Protein AF-0000000067790148 (afdb_homodimer)

pLDDT: mean 92.65, std 8.08, range [31.3, 98.88]

Solvent-accessible surface area (backbone atoms only — not comparable to full-atom values): 37573 Å² total; per-residue (Å²): 75,37,39,82,39,76,56,83,80,47,69,66,52,26,53,49,51,42,56,55,60,63,64,31,51,44,33,35,38,39,23,58,58,55,42,43,68,39,39,82,70,71,90,52,50,59,59,51,37,40,49,27,56,76,67,68,34,62,70,62,32,48,52,49,49,45,51,51,52,50,52,59,41,49,49,49,32,60,75,69,67,60,50,88,87,51,84,77,55,66,67,59,52,53,26,33,52,52,28,48,51,42,37,38,47,41,53,51,41,53,46,51,56,39,71,65,46,83,57,85,84,56,77,43,51,38,40,38,34,26,64,44,43,70,58,58,66,59,44,30,47,41,75,42,90,79,47,47,77,42,67,30,60,82,41,50,63,42,77,85,62,46,23,33,63,36,77,72,57,72,40,50,47,46,26,40,47,42,92,71,86,67,45,73,42,75,47,36,32,40,32,42,44,55,52,27,28,28,54,44,31,28,76,52,95,94,38,46,28,64,37,67,63,77,78,79,68,94,65,68,92,41,72,65,53,44,47,50,57,55,67,59,50,39,56,68,62,75,60,56,75,90,72,56,53,67,68,58,52,51,52,36,52,52,45,50,48,51,52,49,54,56,41,61,37,78,37,15,30,38,39,35,37,36,57,87,62,78,51,61,67,60,39,50,50,50,58,59,32,57,69,36,78,51,22,37,37,39,36,51,25,46,34,70,78,51,42,56,60,52,43,61,75,39,40,88,34,62,49,32,35,39,37,31,32,82,96,42,65,38,49,64,64,50,49,43,47,58,80,47,56,54,69,72,71,91,118,73,36,39,82,40,76,55,82,79,46,69,66,53,26,53,49,52,39,55,56,60,63,64,33,50,43,33,35,39,39,24,59,58,57,40,42,69,40,39,80,69,69,90,53,49,60,60,53,38,41,49,26,55,74,68,66,34,62,69,61,33,48,52,49,49,44,51,52,51,50,51,59,41,49,51,48,32,61,76,67,66,61,50,88,86,52,85,76,57,65,68,58,52,52,26,35,52,52,28,48,51,44,36,37,47,40,51,50,41,52,46,50,55,40,71,64,46,82,56,85,84,54,76,41,50,37,40,37,34,26,62,46,43,69,59,58,64,61,43,29,48,41,76,43,89,79,46,48,79,41,68,29,62,82,39,50,64,43,77,83,61,46,25,32,64,35,78,72,58,72,40,50,47,45,24,39,47,42,92,73,86,67,46,72,44,74,46,37,32,39,34,44,45,53,53,26,29,27,55,44,31,27,77,52,94,94,37,47,27,65,36,70,63,77,79,78,67,93,66,69,91,41,72,65,52,45,48,49,57,54,65,59,52,38,55,69,61,74,59,56,75,91,71,55,53,68,69,59,52,51,52,35,52,52,46,51,47,51,52,49,54,56,41,61,37,78,36,14,31,39,39,34,36,35,56,86,62,79,51,60,67,61,38,50,50,50,60,59,32,55,69,37,78,51,23,37,37,40,35,49,25,46,34,69,78,51,42,56,59,52,43,61,75,38,42,87,33,62,50,30,36,40,36,32,31,82,100,40,64,40,47,63,63,52,50,43,46,58,80,47,56,55,71,75,66,94,121

Organism: Pectobacterium atrosepticum (strain SCRI 1043 / ATCC BAA-672) (NCBI:txid218491)

Structure (mmCIF, N/CA/C/O backbone):
data_AF-0000000067790148-model_v1
#
loop_
_entity.id
_entity.type
_entity.pdbx_description
1 polymer 'Uncharacterized protein'
#
loop_
_atom_site.group_PDB
_atom_site.id
_atom_site.type_symbol
_atom_site.label_atom_id
_atom_site.label_alt_id
_atom_site.label_comp_id
_atom_site.label_asym_id
_atom_site.label_entity_id
_atom_site.label_seq_id
_atom_site.pdbx_PDB_ins_code
_atom_site.Cartn_x
_atom_site.Cartn_y
_atom_site.Cartn_z
_atom_site.occupancy
_atom_site.B_iso_or_equiv
_atom_site.auth_seq_id
_atom_site.auth_comp_id
_atom_site.auth_asym_id
_atom_site.auth_atom_id
_atom_site.pdbx_PDB_model_num
ATOM 1 N N . MET A 1 1 ? 20.188 -28.734 -26.984 1 86.31 1 MET A N 1
ATOM 2 C CA . MET A 1 1 ? 18.891 -29.312 -26.641 1 86.31 1 MET A CA 1
ATOM 3 C C . MET A 1 1 ? 18.609 -29.188 -25.141 1 86.31 1 MET A C 1
ATOM 5 O O . MET A 1 1 ? 19.547 -29.047 -24.344 1 86.31 1 MET A O 1
ATOM 9 N N . ALA A 1 2 ? 17.359 -29.141 -24.844 1 89.88 2 ALA A N 1
ATOM 10 C CA . ALA A 1 2 ? 16.969 -29.172 -23.438 1 89.88 2 ALA A CA 1
ATOM 11 C C . ALA A 1 2 ? 17.625 -30.359 -22.719 1 89.88 2 ALA A C 1
ATOM 13 O O . ALA A 1 2 ? 17.906 -31.391 -23.328 1 89.88 2 ALA A O 1
ATOM 14 N N . VAL A 1 3 ? 17.938 -30.234 -21.5 1 94.38 3 VAL A N 1
ATOM 15 C CA . VAL A 1 3 ? 18.672 -31.25 -20.75 1 94.38 3 VAL A CA 1
ATOM 16 C C . VAL A 1 3 ? 17.828 -31.719 -19.562 1 94.38 3 VAL A C 1
ATOM 18 O O . VAL A 1 3 ? 17.125 -30.922 -18.938 1 94.38 3 VAL A O 1
ATOM 21 N N . LYS A 1 4 ? 17.828 -33.031 -19.391 1 94.88 4 LYS A N 1
ATOM 22 C CA . LYS A 1 4 ? 17.219 -33.562 -18.172 1 94.88 4 LYS A CA 1
ATOM 23 C C . LYS A 1 4 ? 18.219 -33.531 -17.016 1 94.88 4 LYS A C 1
ATOM 25 O O . LYS A 1 4 ? 19.391 -33.875 -17.188 1 94.88 4 LYS A O 1
ATOM 30 N N . ARG A 1 5 ? 17.766 -33.094 -15.898 1 95.56 5 ARG A N 1
ATOM 31 C CA . ARG A 1 5 ? 18.625 -33.031 -14.727 1 95.56 5 ARG A CA 1
ATOM 32 C C . ARG A 1 5 ? 17.984 -33.75 -13.547 1 95.56 5 ARG A C 1
ATOM 34 O O . ARG A 1 5 ? 16.984 -33.281 -12.992 1 95.56 5 ARG A O 1
ATOM 41 N N . ALA A 1 6 ? 18.578 -34.844 -13.172 1 96.25 6 ALA A N 1
ATOM 42 C CA . ALA A 1 6 ? 18.109 -35.594 -12.008 1 96.25 6 ALA A CA 1
ATOM 43 C C . ALA A 1 6 ? 18.562 -34.938 -10.711 1 96.25 6 ALA A C 1
ATOM 45 O O . ALA A 1 6 ? 19.703 -34.5 -10.602 1 96.25 6 ALA A O 1
ATOM 46 N N . TYR A 1 7 ? 17.656 -34.812 -9.805 1 96.56 7 TYR A N 1
ATOM 47 C CA . TYR A 1 7 ? 18 -34.312 -8.484 1 96.56 7 TYR A CA 1
ATOM 48 C C . TYR A 1 7 ? 18.188 -35.438 -7.492 1 96.56 7 TYR A C 1
ATOM 50 O O . TYR A 1 7 ? 17.25 -36.219 -7.242 1 96.56 7 TYR A O 1
ATOM 58 N N . TYR A 1 8 ? 19.328 -35.531 -6.82 1 94.94 8 TYR A N 1
ATOM 59 C CA . TYR A 1 8 ? 19.625 -36.562 -5.855 1 94.94 8 TYR A CA 1
ATOM 60 C C . TYR A 1 8 ? 19.828 -36 -4.461 1 94.94 8 TYR A C 1
ATOM 62 O O . TYR A 1 8 ? 19.844 -36.719 -3.473 1 94.94 8 TYR A O 1
ATOM 70 N N . GLY A 1 9 ? 19.938 -34.719 -4.371 1 92.62 9 GLY A N 1
ATOM 71 C CA . GLY A 1 9 ? 20.141 -34.062 -3.088 1 92.62 9 GLY A CA 1
ATOM 72 C C . GLY A 1 9 ? 21.578 -34.125 -2.604 1 92.62 9 GLY A C 1
ATOM 73 O O . GLY A 1 9 ? 21.828 -34.062 -1.399 1 92.62 9 GLY A O 1
ATOM 74 N N . ASN A 1 10 ? 22.531 -34.312 -3.5 1 94.19 10 ASN A N 1
ATOM 75 C CA . ASN A 1 10 ? 23.938 -34.375 -3.141 1 94.19 10 ASN A CA 1
ATOM 76 C C . ASN A 1 10 ? 24.609 -33.031 -3.219 1 94.19 10 ASN A C 1
ATOM 78 O O . ASN A 1 10 ? 23.953 -32 -3.438 1 94.19 10 ASN A O 1
ATOM 82 N N . ASP A 1 11 ? 25.875 -33 -3.006 1 94.56 11 ASP A N 1
ATOM 83 C CA . ASP A 1 11 ? 26.641 -31.75 -2.975 1 94.56 11 ASP A CA 1
ATOM 84 C C . ASP A 1 11 ? 26.656 -31.078 -4.348 1 94.56 11 ASP A C 1
ATOM 86 O O . ASP A 1 11 ? 26.656 -29.844 -4.445 1 94.56 11 ASP A O 1
ATOM 90 N N . GLY A 1 12 ? 26.703 -31.875 -5.316 1 94.94 12 GLY A N 1
ATOM 91 C CA . GLY A 1 12 ? 26.656 -31.344 -6.668 1 94.94 12 GLY A CA 1
ATOM 92 C C . GLY A 1 12 ? 25.391 -30.547 -6.949 1 94.94 12 GLY A C 1
ATOM 93 O O . GLY A 1 12 ? 25.438 -29.484 -7.57 1 94.94 12 GLY A O 1
ATOM 94 N N . ASP A 1 13 ? 24.281 -31.141 -6.539 1 96.31 13 ASP A N 1
ATOM 95 C CA . ASP A 1 13 ? 23 -30.438 -6.668 1 96.31 13 ASP A CA 1
ATOM 96 C C . ASP A 1 13 ? 23.016 -29.109 -5.906 1 96.31 13 ASP A C 1
ATOM 98 O O . ASP A 1 13 ? 22.594 -28.078 -6.434 1 96.31 13 ASP A O 1
ATOM 102 N N . ARG A 1 14 ? 23.547 -29.141 -4.719 1 95.94 14 ARG A N 1
ATOM 103 C CA . ARG A 1 14 ? 23.625 -27.938 -3.893 1 95.94 14 ARG A CA 1
ATOM 104 C C . ARG A 1 14 ? 24.438 -26.859 -4.578 1 95.94 14 ARG A C 1
ATOM 106 O O . ARG A 1 14 ? 24.016 -25.703 -4.633 1 95.94 14 ARG A O 1
ATOM 113 N N . ASP A 1 15 ? 25.578 -27.25 -5.051 1 96.06 15 ASP A N 1
ATOM 114 C CA . ASP A 1 15 ? 26.453 -26.312 -5.738 1 96.06 15 ASP A CA 1
ATOM 115 C C . ASP A 1 15 ? 25.766 -25.719 -6.969 1 96.06 15 ASP A C 1
ATOM 117 O O . ASP A 1 15 ? 25.875 -24.531 -7.238 1 96.06 15 ASP A O 1
ATOM 121 N N . TYR A 1 16 ? 25.109 -26.594 -7.648 1 96.38 16 TYR A N 1
ATOM 122 C CA . TYR A 1 16 ? 24.422 -26.172 -8.867 1 96.38 16 TYR A CA 1
ATOM 123 C C . TYR A 1 16 ? 23.359 -25.125 -8.57 1 96.38 16 TYR A C 1
ATOM 125 O O . TYR A 1 16 ? 23.359 -24.047 -9.164 1 96.38 16 TYR A O 1
ATOM 133 N N . PHE A 1 17 ? 22.484 -25.391 -7.695 1 96.88 17 PHE A N 1
ATOM 134 C CA . PHE A 1 17 ? 21.375 -24.5 -7.395 1 96.88 17 PHE A CA 1
ATOM 135 C C . PHE A 1 17 ? 21.875 -23.219 -6.738 1 96.88 17 PHE A C 1
ATOM 137 O O . PHE A 1 17 ? 21.312 -22.141 -6.945 1 96.88 17 PHE A O 1
ATOM 144 N N . GLU A 1 18 ? 22.922 -23.297 -5.973 1 95.25 18 GLU A N 1
ATOM 145 C CA . GLU A 1 18 ? 23.531 -22.094 -5.418 1 95.25 18 GLU A CA 1
ATOM 146 C C . GLU A 1 18 ? 23.984 -21.141 -6.523 1 95.25 18 GLU A C 1
ATOM 148 O O . GLU A 1 18 ? 23.672 -19.953 -6.5 1 95.25 18 GLU A O 1
ATOM 153 N N . ARG A 1 19 ? 24.672 -21.703 -7.438 1 94 19 ARG A N 1
ATOM 154 C CA . ARG A 1 19 ? 25.188 -20.891 -8.539 1 94 19 ARG A CA 1
ATOM 155 C C . ARG A 1 19 ? 24.062 -20.281 -9.352 1 94 19 ARG A C 1
ATOM 157 O O . ARG A 1 19 ? 24.109 -19.094 -9.688 1 94 19 ARG A O 1
ATOM 164 N N . VAL A 1 20 ? 23.047 -21.062 -9.609 1 94.12 20 VAL A N 1
ATOM 165 C CA . VAL A 1 20 ? 21.953 -20.625 -10.461 1 94.12 20 VAL A CA 1
ATOM 166 C C . VAL A 1 20 ? 21.172 -19.516 -9.781 1 94.12 20 VAL A C 1
ATOM 168 O O . VAL A 1 20 ? 20.812 -18.516 -10.414 1 94.12 20 VAL A O 1
ATOM 171 N N . PHE A 1 21 ? 20.922 -19.578 -8.492 1 94.62 21 PHE A N 1
ATOM 172 C CA . PHE A 1 21 ? 20.062 -18.641 -7.785 1 94.62 21 PHE A CA 1
ATOM 173 C C . PHE A 1 21 ? 20.859 -17.406 -7.363 1 94.62 21 PHE A C 1
ATOM 175 O O . PHE A 1 21 ? 20.328 -16.297 -7.34 1 94.62 21 PHE A O 1
ATOM 182 N N . GLN A 1 22 ? 22.094 -17.5 -7.066 1 91.19 22 GLN A N 1
ATOM 183 C CA . GLN A 1 22 ? 22.875 -16.406 -6.516 1 91.19 22 GLN A CA 1
ATOM 184 C C . GLN A 1 22 ? 23.297 -15.422 -7.613 1 91.19 22 GLN A C 1
ATOM 186 O O . GLN A 1 22 ? 23.594 -14.258 -7.332 1 91.19 22 GLN A O 1
ATOM 191 N N . SER A 1 23 ? 23.188 -15.781 -8.859 1 89.81 23 SER A N 1
ATOM 192 C CA . SER A 1 23 ? 23.766 -14.938 -9.906 1 89.81 23 SER A CA 1
ATOM 193 C C . SER A 1 23 ? 22.703 -14.5 -10.906 1 89.81 23 SER A C 1
ATOM 195 O O . SER A 1 23 ? 23.016 -14.117 -12.031 1 89.81 23 SER A O 1
ATOM 197 N N . ALA A 1 24 ? 21.484 -14.602 -10.508 1 93.75 24 ALA A N 1
ATOM 198 C CA . ALA A 1 24 ? 20.484 -14.367 -11.539 1 93.75 24 ALA A CA 1
ATOM 199 C C . ALA A 1 24 ? 19.359 -13.477 -11.031 1 93.75 24 ALA A C 1
ATOM 201 O O . ALA A 1 24 ? 19.141 -13.383 -9.82 1 93.75 24 ALA A O 1
ATOM 202 N N . ASN A 1 25 ? 18.734 -12.727 -12.008 1 94 25 ASN A N 1
ATOM 203 C CA . ASN A 1 25 ? 17.375 -12.227 -11.789 1 94 25 ASN A CA 1
ATOM 204 C C . ASN A 1 25 ? 16.359 -13.359 -11.734 1 94 25 ASN A C 1
ATOM 206 O O . ASN A 1 25 ? 16.156 -14.07 -12.719 1 94 25 ASN A O 1
ATOM 210 N N . ILE A 1 26 ? 15.727 -13.492 -10.617 1 97.31 26 ILE A N 1
ATOM 211 C CA . ILE A 1 26 ? 14.984 -14.711 -10.352 1 97.31 26 ILE A CA 1
ATOM 212 C C . ILE A 1 26 ? 13.5 -14.492 -10.656 1 97.31 26 ILE A C 1
ATOM 214 O O . ILE A 1 26 ? 12.898 -13.539 -10.164 1 97.31 26 ILE A O 1
ATOM 218 N N . ASN A 1 27 ? 12.93 -15.328 -11.445 1 98.56 27 ASN A N 1
ATOM 219 C CA . ASN A 1 27 ? 11.508 -15.375 -11.773 1 98.56 27 ASN A CA 1
ATOM 220 C C . ASN A 1 27 ? 10.93 -16.766 -11.578 1 98.56 27 ASN A C 1
ATOM 222 O O . ASN A 1 27 ? 11.617 -17.766 -11.805 1 98.56 27 ASN A O 1
ATOM 226 N N . PHE A 1 28 ? 9.719 -16.797 -11.148 1 98.88 28 PHE A N 1
ATOM 227 C CA . PHE A 1 28 ? 8.961 -18.047 -11.055 1 98.88 28 PHE A CA 1
ATOM 228 C C . PHE A 1 28 ? 7.715 -17.984 -11.922 1 98.88 28 PHE A C 1
ATOM 230 O O . PHE A 1 28 ? 7.098 -16.922 -12.055 1 98.88 28 PHE A O 1
ATOM 237 N N . LEU A 1 29 ? 7.367 -19.047 -12.539 1 98.69 29 LEU A N 1
ATOM 238 C CA . LEU A 1 29 ? 6.07 -19.266 -13.172 1 98.69 29 LEU A CA 1
ATOM 239 C C . LEU A 1 29 ? 5.336 -20.438 -12.516 1 98.69 29 LEU A C 1
ATOM 241 O O . LEU A 1 29 ? 5.727 -21.594 -12.688 1 98.69 29 LEU A O 1
ATOM 245 N N . ILE A 1 30 ? 4.285 -20.078 -11.781 1 98.06 30 ILE A N 1
ATOM 246 C CA . ILE A 1 30 ? 3.551 -21.062 -10.984 1 98.06 30 ILE A CA 1
ATOM 247 C C . ILE A 1 30 ? 2.199 -21.344 -11.641 1 98.06 30 ILE A C 1
ATOM 249 O O . ILE A 1 30 ? 1.45 -20.422 -11.953 1 98.06 30 ILE A O 1
ATOM 253 N N . GLY A 1 31 ? 1.934 -22.625 -11.836 1 95.69 31 GLY A N 1
ATOM 254 C CA . GLY A 1 31 ? 0.658 -23.016 -12.414 1 95.69 31 GLY A CA 1
ATOM 255 C C . GLY A 1 31 ? -0.253 -23.734 -11.43 1 95.69 31 GLY A C 1
ATOM 256 O O . GLY A 1 31 ? 0.017 -23.734 -10.227 1 95.69 31 GLY A O 1
ATOM 257 N N . SER A 1 32 ? -1.321 -24.297 -11.93 1 94.12 32 SER A N 1
ATOM 258 C CA . SER A 1 32 ? -2.391 -24.859 -11.109 1 94.12 32 SER A CA 1
ATOM 259 C C . SER A 1 32 ? -1.912 -26.094 -10.344 1 94.12 32 SER A C 1
ATOM 261 O O . SER A 1 32 ? -2.486 -26.453 -9.312 1 94.12 32 SER A O 1
ATOM 263 N N . GLY A 1 33 ? -0.818 -26.734 -10.836 1 94.38 33 GLY A N 1
ATOM 264 C CA . GLY A 1 33 ? -0.276 -27.891 -10.125 1 94.38 33 GLY A CA 1
ATOM 265 C C . GLY A 1 33 ? 0.182 -27.562 -8.719 1 94.38 33 GLY A C 1
ATOM 266 O O . GLY A 1 33 ? 0.24 -28.438 -7.859 1 94.38 33 GLY A O 1
ATOM 267 N N . ALA A 1 34 ? 0.445 -26.344 -8.492 1 96.88 34 ALA A N 1
ATOM 268 C CA . ALA A 1 34 ? 0.938 -25.922 -7.18 1 96.88 34 ALA A CA 1
ATOM 269 C C . ALA A 1 34 ? -0.194 -25.859 -6.16 1 96.88 34 ALA A C 1
ATOM 271 O O . ALA A 1 34 ? 0.048 -25.906 -4.953 1 96.88 34 ALA A O 1
ATOM 272 N N . SER A 1 35 ? -1.439 -25.734 -6.605 1 97.38 35 SER A N 1
ATOM 273 C CA . SER A 1 35 ? -2.545 -25.531 -5.676 1 97.38 35 SER A CA 1
ATOM 274 C C . SER A 1 35 ? -3.252 -26.844 -5.355 1 97.38 35 SER A C 1
ATOM 276 O O . SER A 1 35 ? -4.316 -26.844 -4.738 1 97.38 35 SER A O 1
ATOM 278 N N . LEU A 1 36 ? -2.594 -27.938 -5.852 1 94.88 36 LEU A N 1
ATOM 279 C CA . LEU A 1 36 ? -3.057 -29.25 -5.426 1 94.88 36 LEU A CA 1
ATOM 280 C C . LEU A 1 36 ? -2.654 -29.531 -3.982 1 94.88 36 LEU A C 1
ATOM 282 O O . LEU A 1 36 ? -1.584 -29.109 -3.539 1 94.88 36 LEU A O 1
ATOM 286 N N . PRO A 1 37 ? -3.588 -30.234 -3.262 1 96.12 37 PRO A N 1
ATOM 287 C CA . PRO A 1 37 ? -4.84 -30.875 -3.668 1 96.12 37 PRO A CA 1
ATOM 288 C C . PRO A 1 37 ? -6.062 -29.984 -3.432 1 96.12 37 PRO A C 1
ATOM 290 O O . PRO A 1 37 ? -7.195 -30.406 -3.678 1 96.12 37 PRO A O 1
ATOM 293 N N . ALA A 1 38 ? -5.914 -28.734 -2.959 1 97.19 38 ALA A N 1
ATOM 294 C CA . ALA A 1 38 ? -7.047 -27.875 -2.596 1 97.19 38 ALA A CA 1
ATOM 295 C C . ALA A 1 38 ? -7.902 -27.562 -3.818 1 97.19 38 ALA A C 1
ATOM 297 O O . ALA A 1 38 ? -9.133 -27.5 -3.725 1 97.19 38 ALA A O 1
ATOM 298 N N . ILE A 1 39 ? -7.246 -27.281 -4.887 1 95.38 39 ILE A N 1
ATOM 299 C CA . ILE A 1 39 ? -7.934 -27 -6.141 1 95.38 39 ILE A CA 1
ATOM 300 C C . ILE A 1 39 ? -7.586 -28.078 -7.172 1 95.38 39 ILE A C 1
ATOM 302 O O . ILE A 1 39 ? -6.457 -28.125 -7.664 1 95.38 39 ILE A O 1
ATOM 306 N N . ASN A 1 40 ? -8.5 -28.844 -7.402 1 89.5 40 ASN A N 1
ATOM 307 C CA . ASN A 1 40 ? -8.352 -29.938 -8.359 1 89.5 40 ASN A CA 1
ATOM 308 C C . ASN A 1 40 ? -9.305 -29.781 -9.531 1 89.5 40 ASN A C 1
ATOM 310 O O . ASN A 1 40 ? -10.398 -30.359 -9.531 1 89.5 40 ASN A O 1
ATOM 314 N N . VAL A 1 41 ? -8.945 -28.969 -10.422 1 79.12 41 VAL A N 1
ATOM 315 C CA . VAL A 1 41 ? -9.805 -28.703 -11.57 1 79.12 41 VAL A CA 1
ATOM 316 C C . VAL A 1 41 ? -9.18 -29.312 -12.828 1 79.12 41 VAL A C 1
ATOM 318 O O . VAL A 1 41 ? -7.973 -29.578 -12.859 1 79.12 41 VAL A O 1
ATOM 321 N N . LEU A 1 42 ? -10.008 -29.516 -13.742 1 71.94 42 LEU A N 1
ATOM 322 C CA . LEU A 1 42 ? -9.547 -30.141 -14.984 1 71.94 42 LEU A CA 1
ATOM 323 C C . LEU A 1 42 ? -8.555 -29.234 -15.711 1 71.94 42 LEU A C 1
ATOM 325 O O . LEU A 1 42 ? -8.812 -28.047 -15.883 1 71.94 42 LEU A O 1
ATOM 329 N N . GLY A 1 43 ? -7.512 -29.719 -16.094 1 74.5 43 GLY A N 1
ATOM 330 C CA . GLY A 1 43 ? -6.477 -28.969 -16.781 1 74.5 43 GLY A CA 1
ATOM 331 C C . GLY A 1 43 ? -6.906 -28.484 -18.156 1 74.5 43 GLY A C 1
ATOM 332 O O . GLY A 1 43 ? -6.312 -27.562 -18.703 1 74.5 43 GLY A O 1
ATOM 333 N N . THR A 1 44 ? -8.094 -29.031 -18.641 1 80.62 44 THR A N 1
ATOM 334 C CA . THR A 1 44 ? -8.531 -28.719 -20 1 80.62 44 THR A CA 1
ATOM 335 C C . THR A 1 44 ? -9.648 -27.688 -19.984 1 80.62 44 THR A C 1
ATOM 337 O O . THR A 1 44 ? -10.273 -27.438 -21.016 1 80.62 44 THR A O 1
ATOM 340 N N . ILE A 1 45 ? -9.844 -27.141 -18.906 1 88.44 45 ILE A N 1
ATOM 341 C CA . ILE A 1 45 ? -11.023 -26.297 -18.719 1 88.44 45 ILE A CA 1
ATOM 342 C C . ILE A 1 45 ? -11.008 -25.172 -19.75 1 88.44 45 ILE A C 1
ATOM 344 O O . ILE A 1 45 ? -12.047 -24.844 -20.344 1 88.44 45 ILE A O 1
ATOM 348 N N . GLU A 1 46 ? -9.914 -24.562 -20 1 87.19 46 GLU A N 1
ATOM 349 C CA . GLU A 1 46 ? -9.859 -23.438 -20.953 1 87.19 46 GLU A CA 1
ATOM 350 C C . GLU A 1 46 ? -10.195 -23.906 -22.359 1 87.19 46 GLU A C 1
ATOM 352 O O . GLU A 1 46 ? -10.922 -23.219 -23.094 1 87.19 46 GLU A O 1
ATOM 357 N N . ASN A 1 47 ? -9.656 -25.016 -22.688 1 88.56 47 ASN A N 1
ATOM 358 C CA . ASN A 1 47 ? -9.961 -25.594 -23.984 1 88.56 47 ASN A CA 1
ATOM 359 C C . ASN A 1 47 ? -11.43 -25.984 -24.094 1 88.56 47 ASN A C 1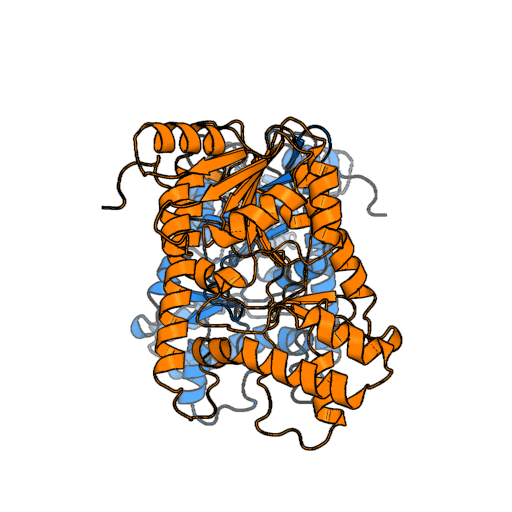
ATOM 361 O O . ASN A 1 47 ? -12.055 -25.812 -25.141 1 88.56 47 ASN A O 1
ATOM 365 N N . ASP A 1 48 ? -11.898 -26.547 -23.062 1 92.81 48 ASP A N 1
ATOM 366 C CA . ASP A 1 48 ? -13.305 -26.938 -23.031 1 92.81 48 ASP A CA 1
ATOM 367 C C . ASP A 1 48 ? -14.227 -25.734 -23.203 1 92.81 48 ASP A C 1
ATOM 369 O O . ASP A 1 48 ? -15.188 -25.781 -23.969 1 92.81 48 ASP A O 1
ATOM 373 N N . LEU A 1 49 ? -13.883 -24.703 -22.516 1 94.56 49 LEU A N 1
ATOM 374 C CA . LEU A 1 49 ? -14.656 -23.469 -22.609 1 94.56 49 LEU A CA 1
ATOM 375 C C . LEU A 1 49 ? -14.578 -22.891 -24.016 1 94.56 49 LEU A C 1
ATOM 377 O O . LEU A 1 49 ? -15.594 -22.469 -24.578 1 94.56 49 LEU A O 1
ATOM 381 N N . GLN A 1 50 ? -13.43 -22.875 -24.562 1 93.19 50 GLN A N 1
ATOM 382 C CA . GLN A 1 50 ? -13.25 -22.375 -25.922 1 93.19 50 GLN A CA 1
ATOM 383 C C . GLN A 1 50 ? -14.078 -23.172 -26.922 1 93.19 50 GLN A C 1
ATOM 385 O O . GLN A 1 50 ? -14.664 -22.594 -27.844 1 93.19 50 GLN A O 1
ATOM 390 N N . GLN A 1 51 ? -14.07 -24.438 -26.734 1 95.5 51 GLN A N 1
ATOM 391 C CA . GLN A 1 51 ? -14.852 -25.297 -27.625 1 95.5 51 GLN A CA 1
ATOM 392 C C . GLN A 1 51 ? -16.328 -24.953 -27.547 1 95.5 51 GLN A C 1
ATOM 394 O O . GLN A 1 51 ? -17.016 -24.938 -28.578 1 95.5 51 GLN A O 1
ATOM 399 N N . LEU A 1 52 ? -16.797 -24.703 -26.391 1 96.5 52 LEU A N 1
ATOM 400 C CA . LEU A 1 52 ? -18.203 -24.344 -26.219 1 96.5 52 LEU A CA 1
ATOM 401 C C . LEU A 1 52 ? -18.516 -23.016 -26.906 1 96.5 52 LEU A C 1
ATOM 403 O O . LEU A 1 52 ? -19.609 -22.812 -27.438 1 96.5 52 LEU A O 1
ATOM 407 N N . ILE A 1 53 ? -17.578 -22.109 -26.906 1 95.12 53 ILE A N 1
ATOM 408 C CA . ILE A 1 53 ? -17.734 -20.844 -27.609 1 95.12 53 ILE A CA 1
ATOM 409 C C . ILE A 1 53 ? -17.797 -21.078 -29.109 1 95.12 53 ILE A C 1
ATOM 411 O O . ILE A 1 53 ? -18.688 -20.562 -29.797 1 95.12 53 ILE A O 1
ATOM 415 N N . ASN A 1 54 ? -16.922 -21.891 -29.594 1 95.81 54 ASN A N 1
ATOM 416 C CA . ASN A 1 54 ? -16.891 -22.219 -31.016 1 95.81 54 ASN A CA 1
ATOM 417 C C . ASN A 1 54 ? -18.203 -22.875 -31.469 1 95.81 54 ASN A C 1
ATOM 419 O O . ASN A 1 54 ? -18.672 -22.625 -32.594 1 95.81 54 ASN A O 1
ATOM 423 N N . ASP A 1 55 ? -18.719 -23.656 -30.609 1 97.19 55 ASP A N 1
ATOM 424 C CA . ASP A 1 55 ? -19.953 -24.375 -30.906 1 97.19 55 ASP A CA 1
ATOM 425 C C . ASP A 1 55 ? -21.188 -23.5 -30.672 1 97.19 55 ASP A C 1
ATOM 427 O O . ASP A 1 55 ? -22.312 -23.953 -30.859 1 97.19 55 ASP A O 1
ATOM 431 N N . GLU A 1 56 ? -20.969 -22.344 -30.234 1 95.81 56 GLU A N 1
ATOM 432 C CA . GLU A 1 56 ? -22.031 -21.375 -29.969 1 95.81 56 GLU A CA 1
ATOM 433 C C . GLU A 1 56 ? -23 -21.906 -28.922 1 95.81 56 GLU A C 1
ATOM 435 O O . GLU A 1 56 ? -24.219 -21.766 -29.078 1 95.81 56 GLU A O 1
ATOM 440 N N . LYS A 1 57 ? -22.5 -22.625 -27.953 1 96.69 57 LYS A N 1
ATOM 441 C CA . LYS A 1 57 ? -23.281 -23.141 -26.828 1 96.69 57 LYS A CA 1
ATOM 442 C C . LYS A 1 57 ? -23.109 -22.266 -25.594 1 96.69 57 LYS A C 1
ATOM 444 O O . LYS A 1 57 ? -22.438 -22.672 -24.625 1 96.69 57 LYS A O 1
ATOM 449 N N . GLU A 1 58 ? -23.75 -21.25 -25.547 1 95.06 58 GLU A N 1
ATOM 450 C CA . GLU A 1 58 ? -23.547 -20.219 -24.547 1 95.06 58 GLU A CA 1
ATOM 451 C C . GLU A 1 58 ? -23.984 -20.688 -23.172 1 95.06 58 GLU A C 1
ATOM 453 O O . GLU A 1 58 ? -23.297 -20.453 -22.172 1 95.06 58 GLU A O 1
ATOM 458 N N . ASP A 1 59 ? -25.172 -21.359 -23.094 1 95.44 59 ASP A N 1
ATOM 459 C CA . ASP A 1 59 ? -25.688 -21.828 -21.812 1 95.44 59 ASP A CA 1
ATOM 460 C C . ASP A 1 59 ? -24.75 -22.859 -21.188 1 95.44 59 ASP A C 1
ATOM 462 O O . ASP A 1 59 ? -24.453 -22.797 -20 1 95.44 59 ASP A O 1
ATOM 466 N N . GLU A 1 60 ? -24.281 -23.734 -22.016 1 96.62 60 GLU A N 1
ATOM 467 C CA . GLU A 1 60 ? -23.344 -24.734 -21.547 1 96.62 60 GLU A CA 1
ATOM 468 C C . GLU A 1 60 ? -22.031 -24.109 -21.094 1 96.62 60 GLU A C 1
ATOM 470 O O . GLU A 1 60 ? -21.422 -24.562 -20.125 1 96.62 60 GLU A O 1
ATOM 475 N N . TYR A 1 61 ? -21.609 -23.062 -21.812 1 96.94 61 TYR A N 1
ATOM 476 C CA . TYR A 1 61 ? -20.406 -22.312 -21.438 1 96.94 61 TYR A CA 1
ATOM 477 C C . TYR A 1 61 ? -20.516 -21.781 -20.016 1 96.94 61 TYR A C 1
ATOM 479 O O . TYR A 1 61 ? -19.641 -22.016 -19.188 1 96.94 61 TYR A O 1
ATOM 487 N N . PHE A 1 62 ? -21.594 -21.094 -19.75 1 96.44 62 PHE A N 1
ATOM 488 C CA . PHE A 1 62 ? -21.734 -20.438 -18.453 1 96.44 62 PHE A CA 1
ATOM 489 C C . PHE A 1 62 ? -21.938 -21.453 -17.344 1 96.44 62 PHE A C 1
ATOM 491 O O . PHE A 1 62 ? -21.484 -21.234 -16.219 1 96.44 62 PHE A O 1
ATOM 498 N N . ASN A 1 63 ? -22.578 -22.562 -17.672 1 95.75 63 ASN A N 1
ATOM 499 C CA . ASN A 1 63 ? -22.688 -23.625 -16.703 1 95.75 63 ASN A CA 1
ATOM 500 C C . ASN A 1 63 ? -21.328 -24.188 -16.328 1 95.75 63 ASN A C 1
ATOM 502 O O . ASN A 1 63 ? -21.031 -24.375 -15.141 1 95.75 63 ASN A O 1
ATOM 506 N N . MET A 1 64 ? -20.578 -24.406 -17.344 1 95.69 64 MET A N 1
ATOM 507 C CA . MET A 1 64 ? -19.234 -24.953 -17.125 1 95.69 64 MET A CA 1
ATOM 508 C C . MET A 1 64 ? -18.359 -23.938 -16.391 1 95.69 64 MET A C 1
ATOM 510 O O . MET A 1 64 ? -17.656 -24.297 -15.445 1 95.69 64 MET A O 1
ATOM 514 N N . ALA A 1 65 ? -18.453 -22.703 -16.812 1 95.44 65 ALA A N 1
ATOM 515 C CA . ALA A 1 65 ? -17.672 -21.656 -16.172 1 95.44 65 ALA A CA 1
ATOM 516 C C . ALA A 1 65 ? -18.047 -21.5 -14.711 1 95.44 65 ALA A C 1
ATOM 518 O O . ALA A 1 65 ? -17.188 -21.359 -13.844 1 95.44 65 ALA A O 1
ATOM 519 N N . ALA A 1 66 ? -19.312 -21.516 -14.422 1 94.81 66 ALA A N 1
ATOM 520 C CA . ALA A 1 66 ? -19.812 -21.391 -13.047 1 94.81 66 ALA A CA 1
ATOM 521 C C . ALA A 1 66 ? -19.312 -22.547 -12.188 1 94.81 66 ALA A C 1
ATOM 523 O O . ALA A 1 66 ? -18.906 -22.344 -11.039 1 94.81 66 ALA A O 1
ATOM 524 N N . GLY A 1 67 ? -19.375 -23.75 -12.812 1 93.5 67 GLY A N 1
ATOM 525 C CA . GLY A 1 67 ? -18.859 -24.906 -12.102 1 93.5 67 GLY A CA 1
ATOM 526 C C . GLY A 1 67 ? -17.375 -24.797 -11.797 1 93.5 67 GLY A C 1
ATOM 527 O O . GLY A 1 67 ? -16.938 -25.109 -10.68 1 93.5 67 GLY A O 1
ATOM 528 N N . PHE A 1 68 ? -16.641 -24.391 -12.773 1 94.88 68 PHE A N 1
ATOM 529 C CA . PHE A 1 68 ? -15.211 -24.219 -12.633 1 94.88 68 PHE A CA 1
ATOM 530 C C . PHE A 1 68 ? -14.891 -23.203 -11.547 1 94.88 68 PHE A C 1
ATOM 532 O O . PHE A 1 68 ? -14.109 -23.484 -10.633 1 94.88 68 PHE A O 1
ATOM 539 N N . LEU A 1 69 ? -15.531 -22.016 -11.602 1 94.56 69 LEU A N 1
ATOM 540 C CA . LEU A 1 69 ? -15.281 -20.953 -10.648 1 94.56 69 LEU A CA 1
ATOM 541 C C . LEU A 1 69 ? -15.68 -21.375 -9.234 1 94.56 69 LEU A C 1
ATOM 543 O O . LEU A 1 69 ? -14.984 -21.062 -8.266 1 94.56 69 LEU A O 1
ATOM 547 N N . SER A 1 70 ? -16.766 -22.109 -9.117 1 93.25 70 SER A N 1
ATOM 548 C CA . SER A 1 70 ? -17.219 -22.609 -7.82 1 93.25 70 SER A CA 1
ATOM 549 C C . SER A 1 70 ? -16.172 -23.547 -7.199 1 93.25 70 SER A C 1
ATOM 551 O O . SER A 1 70 ? -15.914 -23.469 -5.996 1 93.25 70 SER A O 1
ATOM 553 N N . ALA A 1 71 ? -15.633 -24.328 -8.078 1 93 71 ALA A N 1
ATOM 554 C CA . ALA A 1 71 ? -14.625 -25.266 -7.605 1 93 71 ALA A CA 1
ATOM 555 C C . ALA A 1 71 ? -13.375 -24.531 -7.105 1 93 71 ALA A C 1
ATOM 557 O O . ALA A 1 71 ? -12.781 -24.938 -6.102 1 93 71 ALA A O 1
ATOM 558 N N . VAL A 1 72 ? -12.992 -23.516 -7.77 1 94.44 72 VAL A N 1
ATOM 559 C CA . VAL A 1 72 ? -11.805 -22.766 -7.383 1 94.44 72 VAL A CA 1
ATOM 560 C C . VAL A 1 72 ? -12.086 -21.969 -6.117 1 94.44 72 VAL A C 1
ATOM 562 O O . VAL A 1 72 ? -11.211 -21.797 -5.266 1 94.44 72 VAL A O 1
ATOM 565 N N . TRP A 1 73 ? -13.352 -21.516 -5.875 1 94.19 73 TRP A N 1
ATOM 566 C CA . TRP A 1 73 ? -13.742 -20.703 -4.727 1 94.19 73 TRP A CA 1
ATOM 567 C C . TRP A 1 73 ? -13.844 -21.562 -3.469 1 94.19 73 TRP A C 1
ATOM 569 O O . TRP A 1 73 ? -13.688 -21.062 -2.354 1 94.19 73 TRP A O 1
ATOM 579 N N . LEU A 1 74 ? -14.078 -22.797 -3.615 1 92.75 74 LEU A N 1
ATOM 580 C CA . LEU A 1 74 ? -14.438 -23.656 -2.494 1 92.75 74 LEU A CA 1
ATOM 581 C C . LEU A 1 74 ? -13.398 -23.562 -1.383 1 92.75 74 LEU A C 1
ATOM 583 O O . LEU A 1 74 ? -13.742 -23.281 -0.232 1 92.75 74 LEU A O 1
ATOM 587 N N . PRO A 1 75 ? -12.125 -23.75 -1.709 1 93.81 75 PRO A N 1
ATOM 588 C CA . PRO A 1 75 ? -11.141 -23.625 -0.632 1 93.81 75 PRO A CA 1
ATOM 589 C C . PRO A 1 75 ? -11.133 -22.25 0.009 1 93.81 75 PRO A C 1
ATOM 591 O O . PRO A 1 75 ? -10.867 -22.109 1.207 1 93.81 75 PRO A O 1
ATOM 594 N N . HIS A 1 76 ? -11.445 -21.219 -0.724 1 93.81 76 HIS A N 1
ATOM 595 C CA . HIS A 1 76 ? -11.367 -19.859 -0.232 1 93.81 76 HIS A CA 1
ATOM 596 C C . HIS A 1 76 ? -12.578 -19.5 0.617 1 93.81 76 HIS A C 1
ATOM 598 O O . HIS A 1 76 ? -12.508 -18.625 1.477 1 93.81 76 HIS A O 1
ATOM 604 N N . GLU A 1 77 ? -13.703 -20.219 0.318 1 92.62 77 GLU A N 1
ATOM 605 C CA . GLU A 1 77 ? -14.844 -20.047 1.215 1 92.62 77 GLU A CA 1
ATOM 606 C C . GLU A 1 77 ? -14.492 -20.469 2.641 1 92.62 77 GLU A C 1
ATOM 608 O O . GLU A 1 77 ? -14.938 -19.828 3.604 1 92.62 77 GLU A O 1
ATOM 613 N N . TYR A 1 78 ? -13.703 -21.484 2.697 1 91.56 78 TYR A N 1
ATOM 614 C CA . TYR A 1 78 ? -13.227 -21.953 3.994 1 91.56 78 TYR A CA 1
ATOM 615 C C . TYR A 1 78 ? -12.227 -20.969 4.594 1 91.56 78 TYR A C 1
ATOM 617 O O . TYR A 1 78 ? -12.359 -20.578 5.754 1 91.56 78 TYR A O 1
ATOM 625 N N . ILE A 1 79 ? -11.273 -20.5 3.838 1 91.62 79 ILE A N 1
ATOM 626 C CA . ILE A 1 79 ? -10.203 -19.625 4.293 1 91.62 79 ILE A CA 1
ATOM 627 C C . ILE A 1 79 ? -10.797 -18.297 4.762 1 91.62 79 ILE A C 1
ATOM 629 O O . ILE A 1 79 ? -10.367 -17.734 5.777 1 91.62 79 ILE A O 1
ATOM 633 N N . LEU A 1 80 ? -11.82 -17.781 4.082 1 91.06 80 LEU A N 1
ATOM 634 C CA . LEU A 1 80 ? -12.406 -16.469 4.332 1 91.06 80 LEU A CA 1
ATOM 635 C C . LEU A 1 80 ? -13.562 -16.578 5.324 1 91.06 80 LEU A C 1
ATOM 637 O O . LEU A 1 80 ? -14.258 -15.586 5.57 1 91.06 80 LEU A O 1
ATOM 641 N N . ASP A 1 81 ? -13.805 -17.766 5.883 1 87.5 81 ASP A N 1
ATOM 642 C CA . ASP A 1 81 ? -14.875 -18.016 6.848 1 87.5 81 ASP A CA 1
ATOM 643 C C . ASP A 1 81 ? -16.234 -17.594 6.293 1 87.5 81 ASP A C 1
ATOM 645 O O . ASP A 1 81 ? -16.984 -16.875 6.961 1 87.5 81 ASP A O 1
ATOM 649 N N . ARG A 1 82 ? -16.453 -17.766 5.09 1 83.25 82 ARG A N 1
ATOM 650 C CA . ARG A 1 82 ? -17.703 -17.438 4.402 1 83.25 82 ARG A CA 1
ATOM 651 C C . ARG A 1 82 ? -18.594 -18.656 4.266 1 83.25 82 ARG A C 1
ATOM 653 O O . ARG A 1 82 ? -19.406 -18.734 3.342 1 83.25 82 ARG A O 1
ATOM 660 N N . GLY A 1 83 ? -18.469 -19.578 5.211 1 73.88 83 GLY A N 1
ATOM 661 C CA . GLY A 1 83 ? -19.312 -20.766 5.137 1 73.88 83 GLY A CA 1
ATOM 662 C C . GLY A 1 83 ? -20.719 -20.531 5.656 1 73.88 83 GLY A C 1
ATOM 663 O O . GLY A 1 83 ? -20.938 -19.672 6.504 1 73.88 83 GLY A O 1
ATOM 664 N N . ASN A 1 84 ? -21.781 -20.469 4.844 1 66.25 84 ASN A N 1
ATOM 665 C CA . ASN A 1 84 ? -23.188 -20.328 5.184 1 66.25 84 ASN A CA 1
ATOM 666 C C . ASN A 1 84 ? -23.562 -21.188 6.383 1 66.25 84 ASN A C 1
ATOM 668 O O . ASN A 1 84 ? -24.562 -21.906 6.352 1 66.25 84 ASN A O 1
ATOM 672 N N . ASP A 1 85 ? -22.625 -21.047 7.539 1 65.94 85 ASP A N 1
ATOM 673 C CA . ASP A 1 85 ? -22.922 -21.812 8.75 1 65.94 85 ASP A CA 1
ATOM 674 C C . ASP A 1 85 ? -22.875 -23.312 8.492 1 65.94 85 ASP A C 1
ATOM 676 O O . ASP A 1 85 ? -23.438 -24.094 9.25 1 65.94 85 ASP A O 1
ATOM 680 N N . VAL A 1 86 ? -22.516 -23.766 7.297 1 73.81 86 VAL A N 1
ATOM 681 C CA . VAL A 1 86 ? -22.344 -25.188 7.031 1 73.81 86 VAL A CA 1
ATOM 682 C C . VAL A 1 86 ? -20.875 -25.578 7.223 1 73.81 86 VAL A C 1
ATOM 684 O O . VAL A 1 86 ? -19.969 -24.906 6.73 1 73.81 86 VAL A O 1
ATOM 687 N N . ALA A 1 87 ? -20.828 -26.656 7.938 1 82.12 87 ALA A N 1
ATOM 688 C CA . ALA A 1 87 ? -19.469 -27.141 8.203 1 82.12 87 ALA A CA 1
ATOM 689 C C . ALA A 1 87 ? -18.828 -27.688 6.934 1 82.12 87 ALA A C 1
ATOM 691 O O . ALA A 1 87 ? -19.484 -28.344 6.125 1 82.12 87 ALA A O 1
ATOM 692 N N . PHE A 1 88 ? -17.609 -27.375 6.566 1 90.25 88 PHE A N 1
ATOM 693 C CA . PHE A 1 88 ? -16.875 -27.891 5.41 1 90.25 88 PHE A CA 1
ATOM 694 C C . PHE A 1 88 ? -16.453 -29.344 5.621 1 90.25 88 PHE A C 1
ATOM 696 O O . PHE A 1 88 ? -16.062 -29.719 6.727 1 90.25 88 PHE A O 1
ATOM 703 N N . PRO A 1 89 ? -16.547 -30.172 4.625 1 90.75 89 PRO A N 1
ATOM 704 C CA . PRO A 1 89 ? -16.109 -31.562 4.746 1 90.75 89 PRO A CA 1
ATOM 705 C C . PRO A 1 89 ? -14.648 -31.688 5.16 1 90.75 89 PRO A C 1
ATOM 707 O O . PRO A 1 89 ? -13.812 -30.891 4.73 1 90.75 89 PRO A O 1
ATOM 710 N N . PRO A 1 90 ? -14.391 -32.625 5.961 1 93.25 90 PRO A N 1
ATOM 711 C CA . PRO A 1 90 ? -13.039 -32.812 6.5 1 93.25 90 PRO A CA 1
ATOM 712 C C . PRO A 1 90 ? -11.977 -32.906 5.406 1 93.25 90 PRO A C 1
ATOM 714 O O . PRO A 1 90 ? -10.906 -32.312 5.531 1 93.25 90 PRO A O 1
ATOM 717 N N . PRO A 1 91 ? -12.234 -33.594 4.293 1 93.19 91 PRO A N 1
ATOM 718 C CA . PRO A 1 91 ? -11.211 -33.656 3.25 1 93.19 91 PRO A CA 1
ATOM 719 C C . PRO A 1 91 ? -10.883 -32.281 2.662 1 93.19 91 PRO A C 1
ATOM 721 O O . PRO A 1 91 ? -9.727 -32.031 2.303 1 93.19 91 PRO A O 1
ATOM 724 N N . VAL A 1 92 ? -11.891 -31.438 2.516 1 92.62 92 VAL A N 1
ATOM 725 C CA . VAL A 1 92 ? -11.664 -30.094 2.01 1 92.62 92 VAL A CA 1
ATOM 726 C C . VAL A 1 92 ? -10.75 -29.328 2.963 1 92.62 92 VAL A C 1
ATOM 728 O O . VAL A 1 92 ? -9.773 -28.703 2.529 1 92.62 92 VAL A O 1
ATOM 731 N N . ILE A 1 93 ? -11 -29.453 4.227 1 95.25 93 ILE A N 1
ATOM 732 C CA . ILE A 1 93 ? -10.219 -28.766 5.25 1 95.25 93 ILE A CA 1
ATOM 733 C C . ILE A 1 93 ? -8.773 -29.25 5.203 1 95.25 93 ILE A C 1
ATOM 735 O O . ILE A 1 93 ? -7.844 -28.438 5.172 1 95.25 93 ILE A O 1
ATOM 739 N N . SER A 1 94 ? -8.594 -30.531 5.164 1 97.12 94 SER A N 1
ATOM 740 C CA . SER A 1 94 ? -7.254 -31.094 5.164 1 97.12 94 SER A CA 1
ATOM 741 C C . SER A 1 94 ? -6.48 -30.703 3.912 1 97.12 94 SER A C 1
ATOM 743 O O . SER A 1 94 ? -5.293 -30.391 3.984 1 97.12 94 SER A O 1
ATOM 745 N N . ASN A 1 95 ? -7.184 -30.766 2.727 1 97.25 95 ASN A N 1
ATOM 746 C CA . ASN A 1 95 ? -6.555 -30.375 1.466 1 97.25 95 ASN A CA 1
ATOM 747 C C . ASN A 1 95 ? -6.129 -28.922 1.475 1 97.25 95 ASN A C 1
ATOM 749 O O . ASN A 1 95 ? -5.035 -28.578 1.018 1 97.25 95 ASN A O 1
ATOM 753 N N . VAL A 1 96 ? -6.969 -28.078 2.043 1 97.44 96 VAL A N 1
ATOM 754 C CA . VAL A 1 96 ? -6.684 -26.656 2.098 1 97.44 96 VAL A CA 1
ATOM 755 C C . VAL A 1 96 ? -5.512 -26.391 3.043 1 97.44 96 VAL A C 1
ATOM 757 O O . VAL A 1 96 ? -4.582 -25.656 2.703 1 97.44 96 VAL A O 1
ATOM 760 N N . ASP A 1 97 ? -5.52 -27.016 4.199 1 97.81 97 ASP A N 1
ATOM 761 C CA . ASP A 1 97 ? -4.453 -26.828 5.18 1 97.81 97 ASP A CA 1
ATOM 762 C C . ASP A 1 97 ? -3.105 -27.281 4.617 1 97.81 97 ASP A C 1
ATOM 764 O O . ASP A 1 97 ? -2.092 -26.594 4.805 1 97.81 97 ASP A O 1
ATOM 768 N N . TYR A 1 98 ? -3.18 -28.375 3.949 1 98 98 TYR A N 1
ATOM 769 C CA . TYR A 1 98 ? -1.965 -28.906 3.332 1 98 98 TYR A CA 1
ATOM 770 C C . TYR A 1 98 ? -1.432 -27.938 2.281 1 98 98 TYR A C 1
ATOM 772 O O . TYR A 1 98 ? -0.243 -27.609 2.277 1 98 98 TYR A O 1
ATOM 780 N N . THR A 1 99 ? -2.264 -27.438 1.424 1 98.25 99 THR A N 1
ATOM 781 C CA . THR A 1 99 ? -1.887 -26.531 0.354 1 98.25 99 THR A CA 1
ATOM 782 C C . THR A 1 99 ? -1.393 -25.203 0.926 1 98.25 99 THR A C 1
ATOM 784 O O . THR A 1 99 ? -0.385 -24.656 0.468 1 98.25 99 THR A O 1
ATOM 787 N N . ARG A 1 100 ? -2.016 -24.734 1.953 1 97.88 100 ARG A N 1
ATOM 788 C CA . ARG A 1 100 ? -1.621 -23.5 2.627 1 97.88 100 ARG A CA 1
ATOM 789 C C . ARG A 1 100 ? -0.204 -23.609 3.18 1 97.88 100 ARG A C 1
ATOM 791 O O . ARG A 1 100 ? 0.6 -22.688 3.027 1 97.88 100 ARG A O 1
ATOM 798 N N . LYS A 1 101 ? 0.038 -24.734 3.791 1 98.25 101 LYS A N 1
ATOM 799 C CA . LYS A 1 101 ? 1.361 -24.953 4.367 1 98.25 101 LYS A CA 1
ATOM 800 C C . LYS A 1 101 ? 2.439 -24.938 3.285 1 98.25 101 LYS A C 1
ATOM 802 O O . LYS A 1 101 ? 3.541 -24.438 3.506 1 98.25 101 LYS A O 1
ATOM 807 N N . ASN A 1 102 ? 2.111 -25.516 2.166 1 98.38 102 ASN A N 1
ATOM 808 C CA . ASN A 1 102 ? 3.057 -25.531 1.055 1 98.38 102 ASN A CA 1
ATOM 809 C C . ASN A 1 102 ? 3.352 -24.125 0.543 1 98.38 102 ASN A C 1
ATOM 811 O O . ASN A 1 102 ? 4.504 -23.797 0.256 1 98.38 102 ASN A O 1
ATOM 815 N N . TYR A 1 103 ? 2.35 -23.312 0.47 1 98.69 103 TYR A N 1
ATOM 816 C CA . TYR A 1 103 ? 2.543 -21.938 0.007 1 98.69 103 TYR A CA 1
ATOM 817 C C . TYR A 1 103 ? 3.275 -21.109 1.055 1 98.69 103 TYR A C 1
ATOM 819 O O . TYR A 1 103 ? 4.078 -20.234 0.714 1 98.69 103 TYR A O 1
ATOM 827 N N . ASP A 1 104 ? 3.014 -21.375 2.373 1 98.56 104 ASP A N 1
ATOM 828 C CA . ASP A 1 104 ? 3.799 -20.734 3.426 1 98.56 104 ASP A CA 1
ATOM 829 C C . ASP A 1 104 ? 5.285 -21.047 3.27 1 98.56 104 ASP A C 1
ATOM 831 O O . ASP A 1 104 ? 6.129 -20.156 3.359 1 98.56 104 ASP A O 1
ATOM 835 N N . ALA A 1 105 ? 5.543 -22.281 3.016 1 98.5 105 ALA A N 1
ATOM 836 C CA . ALA A 1 105 ? 6.922 -22.734 2.824 1 98.5 105 ALA A CA 1
ATOM 837 C C . ALA A 1 105 ? 7.539 -22.078 1.589 1 98.5 105 ALA A C 1
ATOM 839 O O . ALA A 1 105 ? 8.727 -21.734 1.586 1 98.5 105 ALA A O 1
ATOM 840 N N . PHE A 1 106 ? 6.758 -21.969 0.587 1 98.75 106 PHE A N 1
ATOM 841 C CA . PHE A 1 106 ? 7.234 -21.344 -0.644 1 98.75 106 PHE A CA 1
ATOM 842 C C . PHE A 1 106 ? 7.66 -19.906 -0.394 1 98.75 106 PHE A C 1
ATOM 844 O O . PHE A 1 106 ? 8.773 -19.516 -0.744 1 98.75 106 PHE A O 1
ATOM 851 N N . ILE A 1 107 ? 6.805 -19.125 0.271 1 98.75 107 ILE A N 1
ATOM 852 C CA . ILE A 1 107 ? 7.109 -17.734 0.58 1 98.75 107 ILE A CA 1
ATOM 853 C C . ILE A 1 107 ? 8.336 -17.656 1.483 1 98.75 107 ILE A C 1
ATOM 855 O O . ILE A 1 107 ? 9.211 -16.812 1.29 1 98.75 107 ILE A O 1
ATOM 859 N N . SER A 1 108 ? 8.414 -18.547 2.418 1 98.12 108 SER A N 1
ATOM 860 C CA . SER A 1 108 ? 9.578 -18.609 3.291 1 98.12 108 SER A CA 1
ATOM 861 C C . SER A 1 108 ? 10.852 -18.922 2.498 1 98.12 108 SER A C 1
ATOM 863 O O . SER A 1 108 ? 11.914 -18.359 2.779 1 98.12 108 SER A O 1
ATOM 865 N N . SER A 1 109 ? 10.734 -19.781 1.563 1 98.06 109 SER A N 1
ATOM 866 C CA . SER A 1 109 ? 11.867 -20.109 0.705 1 98.06 109 SER A CA 1
ATOM 867 C C . SER A 1 109 ? 12.336 -18.891 -0.085 1 98.06 109 SER A C 1
ATOM 869 O O . SER A 1 109 ? 13.531 -18.625 -0.163 1 98.06 109 SER A O 1
ATOM 871 N N . LEU A 1 110 ? 11.406 -18.172 -0.666 1 98.31 110 LEU A N 1
ATOM 872 C CA . LEU A 1 110 ? 11.75 -16.969 -1.416 1 98.31 110 LEU A CA 1
ATOM 873 C C . LEU A 1 110 ? 12.445 -15.945 -0.52 1 98.31 110 LEU A C 1
ATOM 875 O O . LEU A 1 110 ? 13.43 -15.32 -0.927 1 98.31 110 LEU A O 1
ATOM 879 N N . GLU A 1 111 ? 11.906 -15.805 0.678 1 97.38 111 GLU A N 1
ATOM 880 C CA . GLU A 1 111 ? 12.508 -14.914 1.666 1 97.38 111 GLU A CA 1
ATOM 881 C C . GLU A 1 111 ? 13.969 -15.289 1.931 1 97.38 111 GLU A C 1
ATOM 883 O O . GLU A 1 111 ? 14.844 -14.43 1.919 1 97.38 111 GLU A O 1
ATOM 888 N N . LYS A 1 112 ? 14.211 -16.562 2.141 1 96.19 112 LYS A N 1
ATOM 889 C CA . LYS A 1 112 ? 15.555 -17.031 2.436 1 96.19 112 LYS A CA 1
ATOM 890 C C . LYS A 1 112 ? 16.5 -16.797 1.258 1 96.19 112 LYS A C 1
ATOM 892 O O . LYS A 1 112 ? 17.641 -16.375 1.446 1 96.19 112 LYS A O 1
ATOM 897 N N . ILE A 1 113 ? 16.016 -17.031 0.114 1 96.31 113 ILE A N 1
ATOM 898 C CA . ILE A 1 113 ? 16.812 -16.828 -1.092 1 96.31 113 ILE A CA 1
ATOM 899 C C . ILE A 1 113 ? 17.219 -15.352 -1.196 1 96.31 113 ILE A C 1
ATOM 901 O O . ILE A 1 113 ? 18.375 -15.039 -1.483 1 96.31 113 ILE A O 1
ATOM 905 N N . LEU A 1 114 ? 16.297 -14.461 -0.887 1 95.38 114 LEU A N 1
ATOM 906 C CA . LEU A 1 114 ? 16.531 -13.031 -1.034 1 95.38 114 LEU A CA 1
ATOM 907 C C . LEU A 1 114 ? 17.438 -12.508 0.076 1 95.38 114 LEU A C 1
ATOM 909 O O . LEU A 1 114 ? 18.312 -11.664 -0.17 1 95.38 114 LEU A O 1
ATOM 913 N N . THR A 1 115 ? 17.234 -12.961 1.27 1 92.31 115 THR A N 1
ATOM 914 C CA . THR A 1 115 ? 17.953 -12.43 2.416 1 92.31 115 THR A CA 1
ATOM 915 C C . THR A 1 115 ? 19.391 -12.961 2.443 1 92.31 115 THR A C 1
ATOM 917 O O . THR A 1 115 ? 20.297 -12.305 2.965 1 92.31 115 THR A O 1
ATOM 920 N N . ARG A 1 116 ? 19.609 -14.086 1.827 1 89.19 116 ARG A N 1
ATOM 921 C CA . ARG A 1 116 ? 20.938 -14.703 1.881 1 89.19 116 ARG A CA 1
ATOM 922 C C . ARG A 1 116 ? 21.688 -14.5 0.571 1 89.19 116 ARG A C 1
ATOM 924 O O . ARG A 1 116 ? 22.688 -15.18 0.31 1 89.19 116 ARG A O 1
ATOM 931 N N . ARG A 1 117 ? 21.156 -13.586 -0.176 1 86.75 117 ARG A N 1
ATOM 932 C CA . ARG A 1 117 ? 21.859 -13.258 -1.406 1 86.75 117 ARG A CA 1
ATOM 933 C C . ARG A 1 117 ? 23.219 -12.617 -1.103 1 86.75 117 ARG A C 1
ATOM 935 O O . ARG A 1 117 ? 23.297 -11.695 -0.281 1 86.75 117 ARG A O 1
ATOM 942 N N . ARG A 1 118 ? 24.297 -13.023 -1.683 1 76.44 118 ARG A N 1
ATOM 943 C CA . ARG A 1 118 ? 25.656 -12.617 -1.365 1 76.44 118 ARG A CA 1
ATOM 944 C C . ARG A 1 118 ? 26.047 -11.352 -2.117 1 76.44 118 ARG A C 1
ATOM 946 O O . ARG A 1 118 ? 26.844 -10.555 -1.63 1 76.44 118 ARG A O 1
ATOM 953 N N . THR A 1 119 ? 25.453 -11.156 -3.32 1 72.12 119 THR A N 1
ATOM 954 C CA . THR A 1 119 ? 25.859 -10.016 -4.133 1 72.12 119 THR A CA 1
ATOM 955 C C . THR A 1 119 ? 24.875 -8.859 -3.971 1 72.12 119 THR A C 1
ATOM 957 O O . THR A 1 119 ? 23.672 -9.078 -3.842 1 72.12 119 THR A O 1
ATOM 960 N N . GLY A 1 120 ? 25.375 -7.672 -3.795 1 72.44 120 GLY A N 1
ATOM 961 C CA . GLY A 1 120 ? 24.562 -6.465 -3.756 1 72.44 120 GLY A CA 1
ATOM 962 C C . GLY A 1 120 ? 24.297 -5.883 -5.133 1 72.44 120 GLY A C 1
ATOM 963 O O . GLY A 1 120 ? 23.578 -4.895 -5.262 1 72.44 120 GLY A O 1
ATOM 964 N N . LEU A 1 121 ? 24.734 -6.59 -6.141 1 77.06 121 LEU A N 1
ATOM 965 C CA . LEU A 1 121 ? 24.609 -6.055 -7.492 1 77.06 121 LEU A CA 1
ATOM 966 C C . LEU A 1 121 ? 23.25 -6.367 -8.086 1 77.06 121 LEU A C 1
ATOM 968 O O . LEU A 1 121 ? 22.781 -5.66 -8.977 1 77.06 121 LEU A O 1
ATOM 972 N N . LEU A 1 122 ? 22.703 -7.457 -7.609 1 82.06 122 LEU A N 1
ATOM 973 C CA . LEU A 1 122 ? 21.391 -7.852 -8.094 1 82.06 122 LEU A CA 1
ATOM 974 C C . LEU A 1 122 ? 20.297 -7.379 -7.145 1 82.06 122 LEU A C 1
ATOM 976 O O . LEU A 1 122 ? 20.484 -7.348 -5.93 1 82.06 122 LEU A O 1
ATOM 980 N N . PRO A 1 123 ? 19.25 -7.047 -7.762 1 83.94 123 PRO A N 1
ATOM 981 C CA . PRO A 1 123 ? 18.141 -6.617 -6.898 1 83.94 123 PRO A CA 1
ATOM 982 C C . PRO A 1 123 ? 17.688 -7.719 -5.945 1 83.94 123 PRO A C 1
ATOM 984 O O . PRO A 1 123 ? 17.766 -8.906 -6.281 1 83.94 123 PRO A O 1
ATOM 987 N N . ARG A 1 124 ? 17.25 -7.332 -4.809 1 91.5 124 ARG A N 1
ATOM 988 C CA . ARG A 1 124 ? 16.641 -8.258 -3.863 1 91.5 124 ARG A CA 1
ATOM 989 C C . ARG A 1 124 ? 15.148 -8.398 -4.125 1 91.5 124 ARG A C 1
ATOM 991 O O . ARG A 1 124 ? 14.328 -8.078 -3.262 1 91.5 124 ARG A O 1
ATOM 998 N N . ARG A 1 125 ? 14.93 -8.859 -5.293 1 95 125 ARG A N 1
ATOM 999 C CA . ARG A 1 125 ? 13.547 -8.953 -5.762 1 95 125 ARG A CA 1
ATOM 1000 C C . ARG A 1 125 ? 13.32 -10.25 -6.531 1 95 125 ARG A C 1
ATOM 1002 O O . ARG A 1 125 ? 14.18 -10.68 -7.309 1 95 125 ARG A O 1
ATOM 1009 N N . ILE A 1 126 ? 12.211 -10.891 -6.305 1 97.69 126 ILE A N 1
ATOM 1010 C CA . ILE A 1 126 ? 11.773 -12.07 -7.043 1 97.69 126 ILE A CA 1
ATOM 1011 C C . ILE A 1 126 ? 10.391 -11.82 -7.641 1 97.69 126 ILE A C 1
ATOM 1013 O O . ILE A 1 126 ? 9.508 -11.273 -6.973 1 97.69 126 ILE A O 1
ATOM 1017 N N . ASN A 1 127 ? 10.227 -12.141 -8.906 1 98.5 127 ASN A N 1
ATOM 1018 C CA . ASN A 1 127 ? 8.922 -12.094 -9.555 1 98.5 127 ASN A CA 1
ATOM 1019 C C . ASN A 1 127 ? 8.266 -13.469 -9.609 1 98.5 127 ASN A C 1
ATOM 1021 O O . ASN A 1 127 ? 8.875 -14.43 -10.078 1 98.5 127 ASN A O 1
ATOM 1025 N N . VAL A 1 128 ? 7.082 -13.516 -9.125 1 98.88 128 VAL A N 1
ATOM 1026 C CA . VAL A 1 128 ? 6.273 -14.727 -9.234 1 98.88 128 VAL A CA 1
ATOM 1027 C C . VAL A 1 128 ? 5.117 -14.492 -10.203 1 98.88 128 VAL A C 1
ATOM 1029 O O . VAL A 1 128 ? 4.137 -13.828 -9.859 1 98.88 128 VAL A O 1
ATOM 1032 N N . PHE A 1 129 ? 5.25 -15.062 -11.359 1 98.81 129 PHE A N 1
ATOM 1033 C CA . PHE A 1 129 ? 4.164 -15.055 -12.336 1 98.81 129 PHE A CA 1
ATOM 1034 C C . PHE A 1 129 ? 3.238 -16.25 -12.125 1 98.81 129 PHE A C 1
ATOM 1036 O O . PHE A 1 129 ? 3.697 -17.344 -11.797 1 98.81 129 PHE A O 1
ATOM 1043 N N . THR A 1 130 ? 1.928 -16.047 -12.32 1 98.19 130 THR A N 1
ATOM 1044 C CA . THR A 1 130 ? 1.019 -17.172 -12.203 1 98.19 130 THR A CA 1
ATOM 1045 C C . THR A 1 130 ? -0.22 -16.969 -13.07 1 98.19 130 THR A C 1
ATOM 1047 O O . THR A 1 130 ? -0.647 -15.836 -13.289 1 98.19 130 THR A O 1
ATOM 1050 N N . THR A 1 131 ? -0.734 -18.031 -13.539 1 95.12 131 THR A N 1
ATOM 1051 C CA . THR A 1 131 ? -1.998 -18.016 -14.266 1 95.12 131 THR A CA 1
ATOM 1052 C C . THR A 1 131 ? -3.154 -18.406 -13.352 1 95.12 131 THR A C 1
ATOM 1054 O O . THR A 1 131 ? -4.305 -18.469 -13.789 1 95.12 131 THR A O 1
ATOM 1057 N N . ASN A 1 132 ? -2.816 -18.703 -12.094 1 95.44 132 ASN A N 1
ATOM 1058 C CA . ASN A 1 132 ? -3.844 -19.109 -11.141 1 95.44 132 ASN A CA 1
ATOM 1059 C C . ASN A 1 132 ? -4.723 -17.938 -10.719 1 95.44 132 ASN A C 1
ATOM 1061 O O . ASN A 1 132 ? -4.23 -16.828 -10.523 1 95.44 132 ASN A O 1
ATOM 1065 N N . TYR A 1 133 ? -5.965 -18.281 -10.453 1 95.69 133 TYR A N 1
ATOM 1066 C CA . TYR A 1 133 ? -6.918 -17.266 -10.008 1 95.69 133 TYR A CA 1
ATOM 1067 C C . TYR A 1 133 ? -6.969 -17.203 -8.484 1 95.69 133 TYR A C 1
ATOM 1069 O O . TYR A 1 133 ? -7.434 -16.203 -7.918 1 95.69 133 TYR A O 1
ATOM 1077 N N . ASP A 1 134 ? -6.539 -18.281 -7.875 1 96.88 134 ASP A N 1
ATOM 1078 C CA . ASP A 1 134 ? -6.75 -18.453 -6.441 1 96.88 134 ASP A CA 1
ATOM 1079 C C . ASP A 1 134 ? -5.906 -17.469 -5.633 1 96.88 134 ASP A C 1
ATOM 1081 O O . ASP A 1 134 ? -5.121 -16.719 -6.199 1 96.88 134 ASP A O 1
ATOM 1085 N N . LEU A 1 135 ? -6.035 -17.5 -4.305 1 97.62 135 LEU A N 1
ATOM 1086 C CA . LEU A 1 135 ? -5.457 -16.469 -3.463 1 97.62 135 LEU A CA 1
ATOM 1087 C C . LEU A 1 135 ? -4.434 -17.062 -2.496 1 97.62 135 LEU A C 1
ATOM 1089 O O . LEU A 1 135 ? -4.125 -16.453 -1.468 1 97.62 135 LEU A O 1
ATOM 1093 N N . PHE A 1 136 ? -3.869 -18.234 -2.803 1 98.44 136 PHE A N 1
ATOM 1094 C CA . PHE A 1 136 ? -3.008 -18.922 -1.845 1 98.44 136 PHE A CA 1
ATOM 1095 C C . PHE A 1 136 ? -1.704 -18.156 -1.647 1 98.44 136 PHE A C 1
ATOM 1097 O O . PHE A 1 136 ? -1.195 -18.062 -0.528 1 98.44 136 PHE A O 1
ATOM 1104 N N . ILE A 1 137 ? -1.158 -17.594 -2.734 1 98.5 137 ILE A N 1
ATOM 1105 C CA . ILE A 1 137 ? 0.107 -16.875 -2.621 1 98.5 137 ILE A CA 1
ATOM 1106 C C . ILE A 1 137 ? -0.091 -15.602 -1.792 1 98.5 137 ILE A C 1
ATOM 1108 O O . ILE A 1 137 ? 0.693 -15.32 -0.884 1 98.5 137 ILE A O 1
ATOM 1112 N N . GLU A 1 138 ? -1.133 -14.836 -2.074 1 97.62 138 GLU A N 1
ATOM 1113 C CA . GLU A 1 138 ? -1.456 -13.633 -1.319 1 97.62 138 GLU A CA 1
ATOM 1114 C C . GLU A 1 138 ? -1.641 -13.945 0.163 1 97.62 138 GLU A C 1
ATOM 1116 O O . GLU A 1 138 ? -1.14 -13.211 1.022 1 97.62 138 GLU A O 1
ATOM 1121 N N . GLU A 1 139 ? -2.377 -15.016 0.389 1 97.19 139 GLU A N 1
ATOM 1122 C CA . GLU A 1 139 ? -2.65 -15.406 1.769 1 97.19 139 GLU A CA 1
ATOM 1123 C C . GLU A 1 139 ? -1.362 -15.773 2.504 1 97.19 139 GLU A C 1
ATOM 1125 O O . GLU A 1 139 ? -1.146 -15.344 3.639 1 97.19 139 GLU A O 1
ATOM 1130 N N . ALA A 1 140 ? -0.538 -16.531 1.879 1 98.19 140 ALA A N 1
ATOM 1131 C CA . ALA A 1 140 ? 0.731 -16.938 2.479 1 98.19 140 ALA A CA 1
ATOM 1132 C C . ALA A 1 140 ? 1.613 -15.727 2.762 1 98.19 140 ALA A C 1
ATOM 1134 O O . ALA A 1 140 ? 2.279 -15.664 3.799 1 98.19 140 ALA A O 1
ATOM 1135 N N . ALA A 1 141 ? 1.599 -14.789 1.9 1 97.69 141 ALA A N 1
ATOM 1136 C CA . ALA A 1 141 ? 2.432 -13.594 2.029 1 97.69 141 ALA A CA 1
ATOM 1137 C C . ALA A 1 141 ? 2.055 -12.797 3.273 1 97.69 141 ALA A C 1
ATOM 1139 O O . ALA A 1 141 ? 2.912 -12.164 3.896 1 97.69 141 ALA A O 1
ATOM 1140 N N . THR A 1 142 ? 0.764 -12.758 3.646 1 96 142 THR A N 1
ATOM 1141 C CA . THR A 1 142 ? 0.317 -11.992 4.805 1 96 142 THR A CA 1
ATOM 1142 C C . THR A 1 142 ? 0.929 -12.555 6.086 1 96 142 THR A C 1
ATOM 1144 O O . THR A 1 142 ? 0.973 -11.859 7.109 1 96 142 THR A O 1
ATOM 1147 N N . ARG A 1 143 ? 1.453 -13.781 6.039 1 95.75 143 ARG A N 1
ATOM 1148 C CA . ARG A 1 143 ? 1.963 -14.43 7.242 1 95.75 143 ARG A CA 1
ATOM 1149 C C . ARG A 1 143 ? 3.484 -14.344 7.309 1 95.75 143 ARG A C 1
ATOM 1151 O O . ARG A 1 143 ? 4.098 -14.844 8.258 1 95.75 143 ARG A O 1
ATOM 1158 N N . ASN A 1 144 ? 4.078 -13.773 6.297 1 95.81 144 ASN A N 1
ATOM 1159 C CA . ASN A 1 144 ? 5.52 -13.539 6.289 1 95.81 144 ASN A CA 1
ATOM 1160 C C . ASN A 1 144 ? 5.844 -12.062 6.473 1 95.81 144 ASN A C 1
ATOM 1162 O O . ASN A 1 144 ? 5.516 -11.234 5.613 1 95.81 144 ASN A O 1
ATOM 1166 N N . ASN A 1 145 ? 6.48 -11.672 7.484 1 91.12 145 ASN A N 1
ATOM 1167 C CA . ASN A 1 145 ? 6.723 -10.266 7.812 1 91.12 145 ASN A CA 1
ATOM 1168 C C . ASN A 1 145 ? 8.117 -9.828 7.387 1 91.12 145 ASN A C 1
ATOM 1170 O O . ASN A 1 145 ? 8.523 -8.695 7.664 1 91.12 145 ASN A O 1
ATOM 1174 N N . ASN A 1 146 ? 8.82 -10.656 6.676 1 93.88 146 ASN A N 1
ATOM 1175 C CA . ASN A 1 146 ? 10.211 -10.352 6.363 1 93.88 146 ASN A CA 1
ATOM 1176 C C . ASN A 1 146 ? 10.383 -9.953 4.898 1 93.88 146 ASN A C 1
ATOM 1178 O O . ASN A 1 146 ? 11.477 -9.586 4.477 1 93.88 146 ASN A O 1
ATOM 1182 N N . ILE A 1 147 ? 9.32 -10.016 4.148 1 95.75 147 ILE A N 1
ATOM 1183 C CA . ILE A 1 147 ? 9.398 -9.594 2.756 1 95.75 147 ILE A CA 1
ATOM 1184 C C . ILE A 1 147 ? 8.344 -8.516 2.482 1 95.75 147 ILE A C 1
ATOM 1186 O O . ILE A 1 147 ? 7.301 -8.484 3.137 1 95.75 147 ILE A O 1
ATOM 1190 N N . LEU A 1 148 ? 8.711 -7.617 1.634 1 96.38 148 LEU A N 1
ATOM 1191 C CA . LEU A 1 148 ? 7.703 -6.746 1.042 1 96.38 148 LEU A CA 1
ATOM 1192 C C . LEU A 1 148 ? 6.953 -7.465 -0.073 1 96.38 148 LEU A C 1
ATOM 1194 O O . LEU A 1 148 ? 7.566 -8.055 -0.961 1 96.38 148 LEU A O 1
ATOM 1198 N N . PHE A 1 149 ? 5.668 -7.527 0.065 1 97.25 149 PHE A N 1
ATOM 1199 C CA . PHE A 1 149 ? 4.824 -8.203 -0.916 1 97.25 149 PHE A CA 1
ATOM 1200 C C . PHE A 1 149 ? 4.113 -7.188 -1.805 1 97.25 149 PHE A C 1
ATOM 1202 O O . PHE A 1 149 ? 3.422 -6.293 -1.308 1 97.25 149 PHE A O 1
ATOM 1209 N N . ASN A 1 150 ? 4.297 -7.332 -3.148 1 97.5 150 ASN A N 1
ATOM 1210 C CA . ASN A 1 150 ? 3.705 -6.422 -4.121 1 97.5 150 ASN A CA 1
ATOM 1211 C C . ASN A 1 150 ? 2.889 -7.172 -5.168 1 97.5 150 ASN A C 1
ATOM 1213 O O . ASN A 1 150 ? 3.447 -7.891 -6 1 97.5 150 ASN A O 1
ATOM 1217 N N . ASP A 1 151 ? 1.609 -7.016 -5.152 1 97.88 151 ASP A N 1
ATOM 1218 C CA . ASP A 1 151 ? 0.75 -7.652 -6.145 1 97.88 151 ASP A CA 1
ATOM 1219 C C . ASP A 1 151 ? 0.166 -6.625 -7.109 1 97.88 151 ASP A C 1
ATOM 1221 O O . ASP A 1 151 ? -0.812 -6.902 -7.809 1 97.88 151 ASP A O 1
ATOM 1225 N N . GLY A 1 152 ? 0.718 -5.434 -7.047 1 96.94 152 GLY A N 1
ATOM 1226 C CA . GLY A 1 152 ? 0.31 -4.391 -7.977 1 96.94 152 GLY A CA 1
ATOM 1227 C C . GLY A 1 152 ? -0.691 -3.42 -7.379 1 96.94 152 GLY A C 1
ATOM 1228 O O . GLY A 1 152 ? -1.049 -2.424 -8.008 1 96.94 152 GLY A O 1
ATOM 1229 N N . PHE A 1 153 ? -1.179 -3.695 -6.184 1 96.5 153 PHE A N 1
ATOM 1230 C CA . PHE A 1 153 ? -2.156 -2.838 -5.527 1 96.5 153 PHE A CA 1
ATOM 1231 C C . PHE A 1 153 ? -1.502 -2.025 -4.414 1 96.5 153 PHE A C 1
ATOM 1233 O O . PHE A 1 153 ? -1.528 -2.426 -3.248 1 96.5 153 PHE A O 1
ATOM 1240 N N . ASN A 1 154 ? -0.93 -0.852 -4.75 1 91 154 ASN A N 1
ATOM 1241 C CA . ASN A 1 154 ? -0.204 -0.041 -3.777 1 91 154 ASN A CA 1
ATOM 1242 C C . ASN A 1 154 ? -0.636 1.422 -3.834 1 91 154 ASN A C 1
ATOM 1244 O O . ASN A 1 154 ? -0.007 2.283 -3.217 1 91 154 ASN A O 1
ATOM 1248 N N . LYS A 1 155 ? -1.64 1.69 -4.57 1 92.5 155 LYS A N 1
ATOM 1249 C CA . LYS A 1 155 ? -2.133 3.059 -4.699 1 92.5 155 LYS A CA 1
ATOM 1250 C C . LYS A 1 155 ? -3.586 3.164 -4.246 1 92.5 155 LYS A C 1
ATOM 1252 O O . LYS A 1 155 ? -4.465 2.506 -4.809 1 92.5 155 LYS A O 1
ATOM 1257 N N . ARG A 1 156 ? -3.805 3.994 -3.32 1 93.69 156 ARG A N 1
ATOM 1258 C CA . ARG A 1 156 ? -5.172 4.199 -2.857 1 93.69 156 ARG A CA 1
ATOM 1259 C C . ARG A 1 156 ? -5.957 5.074 -3.828 1 93.69 156 ARG A C 1
ATOM 1261 O O . ARG A 1 156 ? -5.477 6.133 -4.238 1 93.69 156 ARG A O 1
ATOM 1268 N N . MET A 1 157 ? -7.156 4.66 -4.164 1 93.5 157 MET A N 1
ATOM 1269 C CA . MET A 1 157 ? -8 5.402 -5.102 1 93.5 157 MET A CA 1
ATOM 1270 C C . MET A 1 157 ? -8.922 6.367 -4.359 1 93.5 157 MET A C 1
ATOM 1272 O O . MET A 1 157 ? -9.414 7.328 -4.945 1 93.5 157 MET A O 1
ATOM 1276 N N . ASN A 1 158 ? -9.109 6.098 -3.111 1 93.19 158 ASN A N 1
ATOM 1277 C CA . ASN A 1 158 ? -10.016 6.91 -2.303 1 93.19 158 ASN A CA 1
ATOM 1278 C C . ASN A 1 158 ? -9.688 6.805 -0.817 1 93.19 158 ASN A C 1
ATOM 1280 O O . ASN A 1 158 ? -8.797 6.051 -0.425 1 93.19 158 ASN A O 1
ATOM 1284 N N . VAL A 1 159 ? -10.352 7.555 -0.051 1 94.06 159 VAL A N 1
ATOM 1285 C CA . VAL A 1 159 ? -10.047 7.656 1.372 1 94.06 159 VAL A CA 1
ATOM 1286 C C . VAL A 1 159 ? -10.523 6.395 2.092 1 94.06 159 VAL A C 1
ATOM 1288 O O . VAL A 1 159 ? -10.094 6.117 3.215 1 94.06 159 VAL A O 1
ATOM 1291 N N . TRP A 1 160 ? -11.367 5.547 1.491 1 92.75 160 TRP A N 1
ATOM 1292 C CA . TRP A 1 160 ? -11.867 4.312 2.094 1 92.75 160 TRP A CA 1
ATOM 1293 C C . TRP A 1 160 ? -10.781 3.244 2.121 1 92.75 160 TRP A C 1
ATOM 1295 O O . TRP A 1 160 ? -10.906 2.238 2.824 1 92.75 160 TRP A O 1
ATOM 1305 N N . GLY A 1 161 ? -9.734 3.5 1.349 1 91.81 161 GLY A N 1
ATOM 1306 C CA . GLY A 1 161 ? -8.625 2.561 1.359 1 91.81 161 GLY A CA 1
ATOM 1307 C C . GLY A 1 161 ? -8.656 1.591 0.193 1 91.81 161 GLY A C 1
ATOM 1308 O O . GLY A 1 161 ? -7.898 0.618 0.168 1 91.81 161 GLY A O 1
ATOM 1309 N N . ASP A 1 162 ? -9.57 1.851 -0.785 1 93.44 162 ASP A N 1
ATOM 1310 C CA . ASP A 1 162 ? -9.57 1.021 -1.985 1 93.44 162 ASP A CA 1
ATOM 1311 C C . ASP A 1 162 ? -8.289 1.227 -2.793 1 93.44 162 ASP A C 1
ATOM 1313 O O . ASP A 1 162 ? -7.852 2.361 -2.992 1 93.44 162 ASP A O 1
ATOM 1317 N N . GLU A 1 163 ? -7.734 0.138 -3.207 1 95.88 163 GLU A N 1
ATOM 1318 C CA . GLU A 1 163 ? -6.473 0.22 -3.936 1 95.88 163 GLU A CA 1
ATOM 1319 C C . GLU A 1 163 ? -6.672 -0.077 -5.418 1 95.88 163 GLU A C 1
ATOM 1321 O O . GLU A 1 163 ? -7.426 -0.982 -5.781 1 95.88 163 GLU A O 1
ATOM 1326 N N . GLU A 1 164 ? -6.062 0.67 -6.238 1 96.31 164 GLU A N 1
ATOM 1327 C CA . GLU A 1 164 ? -6.125 0.475 -7.684 1 96.31 164 GLU A CA 1
ATOM 1328 C C . GLU A 1 164 ? -4.887 -0.251 -8.195 1 96.31 164 GLU A C 1
ATOM 1330 O O . GLU A 1 164 ? -3.785 -0.049 -7.684 1 96.31 164 GLU A O 1
ATOM 1335 N N . PHE A 1 165 ? -5.047 -1.044 -9.227 1 96.94 165 PHE A N 1
ATOM 1336 C CA . PHE A 1 165 ? -3.971 -1.828 -9.812 1 96.94 165 PHE A CA 1
ATOM 1337 C C . PHE A 1 165 ? -3.035 -0.938 -10.625 1 96.94 165 PHE A C 1
ATOM 1339 O O . PHE A 1 165 ? -3.488 -0.083 -11.391 1 96.94 165 PHE A O 1
ATOM 1346 N N . ASP A 1 166 ? -1.757 -1.122 -10.367 1 94.38 166 ASP A N 1
ATOM 1347 C CA . ASP A 1 166 ? -0.719 -0.424 -11.117 1 94.38 166 ASP A CA 1
ATOM 1348 C C . ASP A 1 166 ? 0.427 -1.366 -11.477 1 94.38 166 ASP A C 1
ATOM 1350 O O . ASP A 1 166 ? 1.279 -1.665 -10.641 1 94.38 166 ASP A O 1
ATOM 1354 N N . ALA A 1 167 ? 0.5 -1.768 -12.734 1 93.88 167 ALA A N 1
ATOM 1355 C CA . ALA A 1 167 ? 1.527 -2.697 -13.195 1 93.88 167 ALA A CA 1
ATOM 1356 C C . ALA A 1 167 ? 2.916 -2.072 -13.102 1 93.88 167 ALA A C 1
ATOM 1358 O O . ALA A 1 167 ? 3.916 -2.781 -12.977 1 93.88 167 ALA A O 1
ATOM 1359 N N . GLY A 1 168 ? 2.959 -0.754 -13.133 1 91.88 168 GLY A N 1
ATOM 1360 C CA . GLY A 1 168 ? 4.234 -0.061 -13.07 1 91.88 168 GLY A CA 1
ATOM 1361 C C . GLY A 1 168 ? 4.977 -0.292 -11.766 1 91.88 168 GLY A C 1
ATOM 1362 O O . GLY A 1 168 ? 6.203 -0.176 -11.719 1 91.88 168 GLY A O 1
ATOM 1363 N N . SER A 1 169 ? 4.285 -0.673 -10.711 1 94.25 169 SER A N 1
ATOM 1364 C CA . SER A 1 169 ? 4.883 -0.823 -9.383 1 94.25 169 SER A CA 1
ATOM 1365 C C . SER A 1 169 ? 5.785 -2.049 -9.328 1 94.25 169 SER A C 1
ATOM 1367 O O . SER A 1 169 ? 6.59 -2.186 -8.398 1 94.25 169 SER A O 1
ATOM 1369 N N . PHE A 1 170 ? 5.691 -2.957 -10.305 1 95.62 170 PHE A N 1
ATOM 1370 C CA . PHE A 1 170 ? 6.504 -4.164 -10.289 1 95.62 170 PHE A CA 1
ATOM 1371 C C . PHE A 1 170 ? 7.965 -3.838 -10.586 1 95.62 170 PHE A C 1
ATOM 1373 O O . PHE A 1 170 ? 8.852 -4.672 -10.375 1 95.62 170 PHE A O 1
ATOM 1380 N N . ASN A 1 171 ? 8.227 -2.654 -11.055 1 92.38 171 ASN A N 1
ATOM 1381 C CA . ASN A 1 171 ? 9.594 -2.229 -11.352 1 92.38 171 ASN A CA 1
ATOM 1382 C C . ASN A 1 171 ? 10.188 -1.41 -10.211 1 92.38 171 ASN A C 1
ATOM 1384 O O . ASN A 1 171 ? 11.281 -0.854 -10.336 1 92.38 171 ASN A O 1
ATOM 1388 N N . TYR A 1 172 ? 9.461 -1.365 -9.07 1 92.88 172 TYR A N 1
ATOM 1389 C CA . TYR A 1 172 ? 9.93 -0.585 -7.93 1 92.88 172 TYR A CA 1
ATOM 1390 C C . TYR A 1 172 ? 10.906 -1.39 -7.082 1 92.88 172 TYR A C 1
ATOM 1392 O O . TYR A 1 172 ? 10.805 -2.617 -7.004 1 92.88 172 TYR A O 1
ATOM 1400 N N . SER A 1 173 ? 11.859 -0.749 -6.531 1 93 173 SER A N 1
ATOM 1401 C CA . SER A 1 173 ? 12.703 -1.246 -5.453 1 93 173 SER A CA 1
ATOM 1402 C C . SER A 1 173 ? 12.562 -0.394 -4.195 1 93 173 SER A C 1
ATOM 1404 O O . SER A 1 173 ? 12.43 0.829 -4.281 1 93 173 SER A O 1
ATOM 1406 N N . VAL A 1 174 ? 12.5 -1.006 -3.092 1 94.06 174 VAL A N 1
ATOM 1407 C CA . VAL A 1 174 ? 12.32 -0.304 -1.827 1 94.06 174 VAL A CA 1
ATOM 1408 C C . VAL A 1 174 ? 13.562 -0.469 -0.956 1 94.06 174 VAL A C 1
ATOM 1410 O O . VAL A 1 174 ? 14.094 -1.574 -0.827 1 94.06 174 VAL A O 1
ATOM 1413 N N . SER A 1 175 ? 14.031 0.613 -0.409 1 93.19 175 SER A N 1
ATOM 1414 C CA . SER A 1 175 ? 15.18 0.595 0.498 1 93.19 175 SER A CA 1
ATOM 1415 C C . SER A 1 175 ? 14.836 1.26 1.828 1 93.19 175 SER A C 1
ATOM 1417 O O . SER A 1 175 ? 14.016 2.18 1.877 1 93.19 175 SER A O 1
ATOM 1419 N N . ALA A 1 176 ? 15.367 0.785 2.887 1 90.81 176 ALA A N 1
ATOM 1420 C CA . ALA A 1 176 ? 15.25 1.394 4.211 1 90.81 176 ALA A CA 1
ATOM 1421 C C . ALA A 1 176 ? 16.516 2.178 4.566 1 90.81 176 ALA A C 1
ATOM 1423 O O . ALA A 1 176 ? 17.625 1.728 4.297 1 90.81 176 ALA A O 1
ATOM 1424 N N . THR A 1 177 ? 16.219 3.406 5.055 1 84.81 177 THR A N 1
ATOM 1425 C CA . THR A 1 177 ? 17.344 4.234 5.488 1 84.81 177 THR A CA 1
ATOM 1426 C C . THR A 1 177 ? 17.5 4.184 7.004 1 84.81 177 THR A C 1
ATOM 1428 O O . THR A 1 177 ? 16.531 4.352 7.742 1 84.81 177 THR A O 1
ATOM 1431 N N . GLY A 1 178 ? 18.672 3.789 7.422 1 73.81 178 GLY A N 1
ATOM 1432 C CA . GLY A 1 178 ? 18.953 3.756 8.852 1 73.81 178 GLY A CA 1
ATOM 1433 C C . GLY A 1 178 ? 19.25 5.125 9.43 1 73.81 178 GLY A C 1
ATOM 1434 O O . GLY A 1 178 ? 19.578 6.062 8.703 1 73.81 178 GLY A O 1
ATOM 1435 N N . ASN A 1 179 ? 18.812 5.371 10.641 1 63.03 179 ASN A N 1
ATOM 1436 C CA . ASN A 1 179 ? 18.969 6.625 11.375 1 63.03 179 ASN A CA 1
ATOM 1437 C C . ASN A 1 179 ? 20.438 7.059 11.43 1 63.03 179 ASN A C 1
ATOM 1439 O O . ASN A 1 179 ? 20.734 8.25 11.328 1 63.03 179 ASN A O 1
ATOM 1443 N N . LEU A 1 180 ? 21.328 5.887 11.555 1 61.22 180 LEU A N 1
ATOM 1444 C CA . LEU A 1 180 ? 22.734 6.211 11.719 1 61.22 180 LEU A CA 1
ATOM 1445 C C . LEU A 1 180 ? 23.453 6.18 10.375 1 61.22 180 LEU A C 1
ATOM 1447 O O . LEU A 1 180 ? 23.406 5.176 9.664 1 61.22 180 LEU A O 1
ATOM 1451 N N . TYR A 1 181 ? 24.016 7.219 9.859 1 60.41 181 TYR A N 1
ATOM 1452 C CA . TYR A 1 181 ? 24.938 7.418 8.742 1 60.41 181 TYR A CA 1
ATOM 1453 C C . TYR A 1 181 ? 24.219 7.301 7.406 1 60.41 181 TYR A C 1
ATOM 1455 O O . TYR A 1 181 ? 24.828 7.047 6.375 1 60.41 181 TYR A O 1
ATOM 1463 N N . ASN A 1 182 ? 22.844 7.297 7.293 1 65.69 182 ASN A N 1
ATOM 1464 C CA . ASN A 1 182 ? 22.031 7.328 6.09 1 65.69 182 ASN A CA 1
ATOM 1465 C C . ASN A 1 182 ? 22.312 6.141 5.176 1 65.69 182 ASN A C 1
ATOM 1467 O O . ASN A 1 182 ? 22.375 6.293 3.955 1 65.69 182 ASN A O 1
ATOM 1471 N N . TYR A 1 183 ? 22.719 4.934 5.848 1 78.56 183 TYR A N 1
ATOM 1472 C CA . TYR A 1 183 ? 22.938 3.744 5.031 1 78.56 183 TYR A CA 1
ATOM 1473 C C . TYR A 1 183 ? 21.609 3.189 4.523 1 78.56 183 TYR A C 1
ATOM 1475 O O . TYR A 1 183 ? 20.609 3.186 5.25 1 78.56 183 TYR A O 1
ATOM 1483 N N . LYS A 1 184 ? 21.609 2.898 3.164 1 84 184 LYS A N 1
ATOM 1484 C CA . LYS A 1 184 ? 20.406 2.357 2.518 1 84 184 LYS A CA 1
ATOM 1485 C C . LYS A 1 184 ? 20.547 0.854 2.293 1 84 184 LYS A C 1
ATOM 1487 O O . LYS A 1 184 ? 21.578 0.38 1.826 1 84 184 LYS A O 1
ATOM 1492 N N . VAL A 1 185 ? 19.562 0.148 2.82 1 88.06 185 VAL A N 1
ATOM 1493 C CA . VAL A 1 185 ? 19.5 -1.295 2.609 1 88.06 185 VAL A CA 1
ATOM 1494 C C . VAL A 1 185 ? 18.266 -1.651 1.798 1 88.06 185 VAL A C 1
ATOM 1496 O O . VAL A 1 185 ? 17.141 -1.27 2.158 1 88.06 185 VAL A O 1
ATOM 1499 N N . GLU A 1 186 ? 18.5 -2.318 0.697 1 91.56 186 GLU A N 1
ATOM 1500 C CA . GLU A 1 186 ? 17.359 -2.756 -0.106 1 91.56 186 GLU A CA 1
ATOM 1501 C C . GLU A 1 186 ? 16.578 -3.859 0.6 1 91.56 186 GLU A C 1
ATOM 1503 O O . GLU A 1 186 ? 17.172 -4.801 1.133 1 91.56 186 GLU A O 1
ATOM 1508 N N . LEU A 1 187 ? 15.328 -3.74 0.616 1 94.12 187 LEU A N 1
ATOM 1509 C CA . LEU A 1 187 ? 14.469 -4.707 1.293 1 94.12 187 LEU A CA 1
ATOM 1510 C C . LEU A 1 187 ? 14.055 -5.824 0.344 1 94.12 187 LEU A C 1
ATOM 1512 O O . LEU A 1 187 ? 13.766 -5.574 -0.83 1 94.12 187 LEU A O 1
ATOM 1516 N N . PRO A 1 188 ? 14.055 -7.129 0.853 1 96 188 PRO A N 1
ATOM 1517 C CA . PRO A 1 188 ? 13.578 -8.227 0.012 1 96 188 PRO A CA 1
ATOM 1518 C C . PRO A 1 188 ? 12.125 -8.039 -0.435 1 96 188 PRO A C 1
ATOM 1520 O O . PRO A 1 188 ? 11.242 -7.828 0.398 1 96 188 PRO A O 1
ATOM 1523 N N . THR A 1 189 ? 11.938 -8.109 -1.72 1 96.88 189 THR A N 1
ATOM 1524 C CA . THR A 1 189 ? 10.617 -7.848 -2.287 1 96.88 189 THR A CA 1
ATOM 1525 C C . THR A 1 189 ? 10.18 -8.992 -3.193 1 96.88 189 THR A C 1
ATOM 1527 O O . THR A 1 189 ? 10.977 -9.5 -3.988 1 96.88 189 THR A O 1
ATOM 1530 N N . VAL A 1 190 ? 8.977 -9.453 -3.037 1 98.19 190 VAL A N 1
ATOM 1531 C CA . VAL A 1 190 ? 8.375 -10.445 -3.92 1 98.19 190 VAL A CA 1
ATOM 1532 C C . VAL A 1 190 ? 7.207 -9.82 -4.684 1 98.19 190 VAL A C 1
ATOM 1534 O O . VAL A 1 190 ? 6.246 -9.336 -4.078 1 98.19 190 VAL A O 1
ATOM 1537 N N . ASN A 1 191 ? 7.316 -9.758 -6.008 1 98.44 191 ASN A N 1
ATOM 1538 C CA . ASN A 1 191 ? 6.219 -9.359 -6.879 1 98.44 191 ASN A CA 1
ATOM 1539 C C . ASN A 1 191 ? 5.336 -10.547 -7.25 1 98.44 191 ASN A C 1
ATOM 1541 O O . ASN A 1 191 ? 5.836 -11.578 -7.691 1 98.44 191 ASN A O 1
ATOM 1545 N N . LEU A 1 192 ? 4.117 -10.406 -7.008 1 98.75 192 LEU A N 1
ATOM 1546 C CA . LEU A 1 192 ? 3.15 -11.359 -7.531 1 98.75 192 LEU A CA 1
ATOM 1547 C C . LEU A 1 192 ? 2.445 -10.805 -8.766 1 98.75 192 LEU A C 1
ATOM 1549 O O . LEU A 1 192 ? 1.702 -9.82 -8.672 1 98.75 192 LEU A O 1
ATOM 1553 N N . ILE A 1 193 ? 2.703 -11.391 -9.875 1 98.75 193 ILE A N 1
ATOM 1554 C CA . ILE A 1 193 ? 2.133 -10.938 -11.133 1 98.75 193 ILE A CA 1
ATOM 1555 C C . ILE A 1 193 ? 1.118 -11.953 -11.641 1 98.75 193 ILE A C 1
ATOM 1557 O O . ILE A 1 193 ? 1.493 -12.984 -12.211 1 98.75 193 ILE A O 1
ATOM 1561 N N . LYS A 1 194 ? -0.132 -11.68 -11.43 1 98.12 194 LYS A N 1
ATOM 1562 C CA . LYS A 1 194 ? -1.228 -12.555 -11.836 1 98.12 194 LYS A CA 1
ATOM 1563 C C . LYS A 1 194 ? -1.611 -12.32 -13.297 1 98.12 194 LYS A C 1
ATOM 1565 O O . LYS A 1 194 ? -2.352 -11.383 -13.602 1 98.12 194 LYS A O 1
ATOM 1570 N N . LEU A 1 195 ? -1.245 -13.172 -14.148 1 97.56 195 LEU A N 1
ATOM 1571 C CA . LEU A 1 195 ? -1.318 -12.953 -15.594 1 97.56 195 LEU A CA 1
ATOM 1572 C C . LEU A 1 195 ? -2.754 -13.078 -16.094 1 97.56 195 LEU A C 1
ATOM 1574 O O . LEU A 1 195 ? -3.143 -12.422 -17.062 1 97.56 195 LEU A O 1
ATOM 1578 N N . HIS A 1 196 ? -3.561 -13.891 -15.383 1 95.94 196 HIS A N 1
ATOM 1579 C CA . HIS A 1 196 ? -4.891 -14.211 -15.883 1 95.94 196 HIS A CA 1
ATOM 1580 C C . HIS A 1 196 ? -5.973 -13.555 -15.031 1 95.94 196 HIS A C 1
ATOM 1582 O O . HIS A 1 196 ? -7.148 -13.914 -15.133 1 95.94 196 HIS A O 1
ATOM 1588 N N . GLY A 1 197 ? -5.605 -12.625 -14.195 1 95.94 197 GLY A N 1
ATOM 1589 C CA . GLY A 1 197 ? -6.559 -12.047 -13.266 1 95.94 197 GLY A CA 1
ATOM 1590 C C . GLY A 1 197 ? -6.613 -12.773 -11.938 1 95.94 197 GLY A C 1
ATOM 1591 O O . GLY A 1 197 ? -5.77 -13.625 -11.656 1 95.94 197 GLY A O 1
ATOM 1592 N N . SER A 1 198 ? -7.594 -12.375 -11.125 1 96.5 198 SER A N 1
ATOM 1593 C CA . SER A 1 198 ? -7.605 -12.93 -9.781 1 96.5 198 SER A CA 1
ATOM 1594 C C . SER A 1 198 ? -8.969 -12.773 -9.125 1 96.5 198 SER A C 1
ATOM 1596 O O . SER A 1 198 ? -9.75 -11.898 -9.508 1 96.5 198 SER A O 1
ATOM 1598 N N . PHE A 1 199 ? -9.203 -13.633 -8.211 1 96.56 199 PHE A N 1
ATOM 1599 C CA . PHE A 1 199 ? -10.406 -13.555 -7.398 1 96.56 199 PHE A CA 1
ATOM 1600 C C . PHE A 1 199 ? -10.398 -12.305 -6.535 1 96.56 199 PHE A C 1
ATOM 1602 O O . PHE A 1 199 ? -11.438 -11.906 -5.996 1 96.56 199 PHE A O 1
ATOM 1609 N N . SER A 1 200 ? -9.258 -11.617 -6.48 1 96.75 200 SER A N 1
ATOM 1610 C CA . SER A 1 200 ? -9.148 -10.398 -5.68 1 96.75 200 SER A CA 1
ATOM 1611 C C . SER A 1 200 ? -9.242 -9.156 -6.555 1 96.75 200 SER A C 1
ATOM 1613 O O . SER A 1 200 ? -8.961 -8.047 -6.094 1 96.75 200 SER A O 1
ATOM 1615 N N . TRP A 1 201 ? -9.523 -9.305 -7.816 1 97.38 201 TRP A N 1
ATOM 1616 C CA . TRP A 1 201 ? -9.633 -8.18 -8.742 1 97.38 201 TRP A CA 1
ATOM 1617 C C . TRP A 1 201 ? -11.094 -7.852 -9.031 1 97.38 201 TRP A C 1
ATOM 1619 O O . TRP A 1 201 ? -11.93 -8.75 -9.133 1 97.38 201 TRP A O 1
ATOM 1629 N N . LYS A 1 202 ? -11.414 -6.641 -9.195 1 96.25 202 LYS A N 1
ATOM 1630 C CA . LYS A 1 202 ? -12.742 -6.195 -9.594 1 96.25 202 LYS A CA 1
ATOM 1631 C C . LYS A 1 202 ? -12.672 -4.965 -10.492 1 96.25 202 LYS A C 1
ATOM 1633 O O . LYS A 1 202 ? -11.867 -4.059 -10.25 1 96.25 202 LYS A O 1
ATOM 1638 N N . HIS A 1 203 ? -13.414 -5.008 -11.508 1 94.5 203 HIS A N 1
ATOM 1639 C CA . HIS A 1 203 ? -13.57 -3.816 -12.336 1 94.5 203 HIS A CA 1
ATOM 1640 C C . HIS A 1 203 ? -14.484 -2.795 -11.664 1 94.5 203 HIS A C 1
ATOM 1642 O O . HIS A 1 203 ? -15.609 -3.121 -11.273 1 94.5 203 HIS A O 1
ATOM 1648 N N . TYR A 1 204 ? -13.93 -1.632 -11.547 1 93.31 204 TYR A N 1
ATOM 1649 C CA . TYR A 1 204 ? -14.711 -0.562 -10.938 1 93.31 204 TYR A CA 1
ATOM 1650 C C . TYR A 1 204 ? -14.398 0.781 -11.586 1 93.31 204 TYR A C 1
ATOM 1652 O O . TYR A 1 204 ? -13.281 1.286 -11.469 1 93.31 204 TYR A O 1
ATOM 1660 N N . LYS A 1 205 ? -15.336 1.428 -12.258 1 91.31 205 LYS A N 1
ATOM 1661 C CA . LYS A 1 205 ? -15.25 2.758 -12.859 1 91.31 205 LYS A CA 1
ATOM 1662 C C . LYS A 1 205 ? -14.008 2.887 -13.734 1 91.31 205 LYS A C 1
ATOM 1664 O O . LYS A 1 205 ? -13.227 3.83 -13.578 1 91.31 205 LYS A O 1
ATOM 1669 N N . GLY A 1 206 ? -13.797 1.889 -14.562 1 92.06 206 GLY A N 1
ATOM 1670 C CA . GLY A 1 206 ? -12.734 1.95 -15.547 1 92.06 206 GLY A CA 1
ATOM 1671 C C . GLY A 1 206 ? -11.375 1.604 -14.977 1 92.06 206 GLY A C 1
ATOM 1672 O O . GLY A 1 206 ? -10.344 1.857 -15.609 1 92.06 206 GLY A O 1
ATOM 1673 N N . ARG A 1 207 ? -11.367 1.083 -13.734 1 94.25 207 ARG A N 1
ATOM 1674 C CA . ARG A 1 207 ? -10.125 0.674 -13.086 1 94.25 207 ARG A CA 1
ATOM 1675 C C . ARG A 1 207 ? -10.242 -0.736 -12.516 1 94.25 207 ARG A C 1
ATOM 1677 O O . ARG A 1 207 ? -11.352 -1.257 -12.367 1 94.25 207 ARG A O 1
ATOM 1684 N N . ILE A 1 208 ? -9.117 -1.369 -12.344 1 96.38 208 ILE A N 1
ATOM 1685 C CA . ILE A 1 208 ? -9.078 -2.619 -11.594 1 96.38 208 ILE A CA 1
ATOM 1686 C C . ILE A 1 208 ? -8.719 -2.336 -10.133 1 96.38 208 ILE A C 1
ATOM 1688 O O . ILE A 1 208 ? -7.715 -1.677 -9.852 1 96.38 208 ILE A O 1
ATOM 1692 N N . ILE A 1 209 ? -9.562 -2.773 -9.227 1 97 209 ILE A N 1
ATOM 1693 C CA . ILE A 1 209 ? -9.32 -2.527 -7.809 1 97 209 ILE A CA 1
ATOM 1694 C C . ILE A 1 209 ? -9.195 -3.857 -7.07 1 97 209 ILE A C 1
ATOM 1696 O O . ILE A 1 209 ? -9.641 -4.895 -7.566 1 97 209 ILE A O 1
ATOM 1700 N N . TYR A 1 210 ? -8.508 -3.836 -5.941 1 97.25 210 TYR A N 1
ATOM 1701 C CA . TYR A 1 210 ? -8.445 -5.004 -5.066 1 97.25 210 TYR A CA 1
ATOM 1702 C C . TYR A 1 210 ? -9.766 -5.199 -4.332 1 97.25 210 TYR A C 1
ATOM 1704 O O . TYR A 1 210 ? -10.203 -4.324 -3.584 1 97.25 210 TYR A O 1
ATOM 1712 N N . ASN A 1 211 ? -10.438 -6.246 -4.559 1 95.56 211 ASN A N 1
ATOM 1713 C CA . ASN A 1 211 ? -11.734 -6.555 -3.959 1 95.56 211 ASN A CA 1
ATOM 1714 C C . ASN A 1 211 ? -12.039 -8.047 -4.035 1 95.56 211 ASN A C 1
ATOM 1716 O O . ASN A 1 211 ? -12.109 -8.617 -5.125 1 95.56 211 ASN A O 1
ATOM 1720 N N . ILE A 1 212 ? -12.18 -8.617 -2.891 1 93.62 212 ILE A N 1
ATOM 1721 C CA . ILE A 1 212 ? -12.531 -10.031 -2.891 1 93.62 212 ILE A CA 1
ATOM 1722 C C . ILE A 1 212 ? -13.984 -10.203 -3.324 1 93.62 212 ILE A C 1
ATOM 1724 O O . ILE A 1 212 ? -14.891 -9.602 -2.734 1 93.62 212 ILE A O 1
ATOM 1728 N N . GLY A 1 213 ? -14.219 -10.898 -4.273 1 84.88 213 GLY A N 1
ATOM 1729 C CA . GLY A 1 213 ? -15.531 -11.094 -4.859 1 84.88 213 GLY A CA 1
ATOM 1730 C C . GLY A 1 213 ? -16.578 -11.547 -3.854 1 84.88 213 GLY A C 1
ATOM 1731 O O . GLY A 1 213 ? -16.234 -12.07 -2.789 1 84.88 213 GLY A O 1
ATOM 1732 N N . GLU A 1 214 ? -17.766 -11.383 -4.223 1 81.12 214 GLU A N 1
ATOM 1733 C CA . GLU A 1 214 ? -18.891 -11.766 -3.365 1 81.12 214 GLU A CA 1
ATOM 1734 C C . GLU A 1 214 ? -19.031 -13.281 -3.289 1 81.12 214 GLU A C 1
ATOM 1736 O O . GLU A 1 214 ? -18.625 -14 -4.207 1 81.12 214 GLU A O 1
ATOM 1741 N N . LYS A 1 215 ? -19.562 -13.656 -2.186 1 83.62 215 LYS A N 1
ATOM 1742 C CA . LYS A 1 215 ? -19.859 -15.07 -1.994 1 83.62 215 LYS A CA 1
ATOM 1743 C C . LYS A 1 215 ? -20.859 -15.562 -3.041 1 83.62 215 LYS A C 1
ATOM 1745 O O . LYS A 1 215 ? -21.828 -14.867 -3.369 1 83.62 215 LYS A O 1
ATOM 1750 N N . LYS A 1 216 ? -20.484 -16.766 -3.596 1 82.56 216 LYS A N 1
ATOM 1751 C CA . LYS A 1 216 ? -21.453 -17.391 -4.496 1 82.56 216 LYS A CA 1
ATOM 1752 C C . LYS A 1 216 ? -22.797 -17.609 -3.807 1 82.56 216 LYS A C 1
ATOM 1754 O O . LYS A 1 216 ? -22.844 -18.109 -2.68 1 82.56 216 LYS A O 1
ATOM 1759 N N . PRO A 1 217 ? -23.828 -17.266 -4.496 1 82.69 217 PRO A N 1
ATOM 1760 C CA . PRO A 1 217 ? -25.125 -17.609 -3.926 1 82.69 217 PRO A CA 1
ATOM 1761 C C . PRO A 1 217 ? -25.344 -19.125 -3.854 1 82.69 217 PRO A C 1
ATOM 1763 O O . PRO A 1 217 ? -24.766 -19.875 -4.629 1 82.69 217 PRO A O 1
ATOM 1766 N N . LEU A 1 218 ? -26.047 -19.594 -2.912 1 80.94 218 LEU A N 1
ATOM 1767 C CA . LEU A 1 218 ? -26.344 -21 -2.754 1 80.94 218 LEU A CA 1
ATOM 1768 C C . LEU A 1 218 ? -26.953 -21.578 -4.023 1 80.94 218 LEU A C 1
ATOM 1770 O O . LEU A 1 218 ? -26.578 -22.672 -4.469 1 80.94 218 LEU A O 1
ATOM 1774 N N . ASN A 1 219 ? -27.938 -20.875 -4.52 1 85.81 219 ASN A N 1
ATOM 1775 C CA . ASN A 1 219 ? -28.562 -21.234 -5.789 1 85.81 219 ASN A CA 1
ATOM 1776 C C . ASN A 1 219 ? -28.828 -20 -6.648 1 85.81 219 ASN A C 1
ATOM 1778 O O . ASN A 1 219 ? -29.141 -18.922 -6.129 1 85.81 219 ASN A O 1
ATOM 1782 N N . PHE A 1 220 ? -28.484 -20.25 -7.926 1 90.38 220 PHE A N 1
ATOM 1783 C CA . PHE A 1 220 ? -28.859 -19.172 -8.844 1 90.38 220 PHE A CA 1
ATOM 1784 C C . PHE A 1 220 ? -30.344 -19.219 -9.164 1 90.38 220 PHE A C 1
ATOM 1786 O O . PHE A 1 220 ? -30.875 -20.266 -9.555 1 90.38 220 PHE A O 1
ATOM 1793 N N . ALA A 1 221 ? -31.031 -18.125 -8.938 1 88.38 221 ALA A N 1
ATOM 1794 C CA . ALA A 1 221 ? -32.469 -18.078 -9.211 1 88.38 221 ALA A CA 1
ATOM 1795 C C . ALA A 1 221 ? -32.75 -18.156 -10.711 1 88.38 221 ALA A C 1
ATOM 1797 O O . ALA A 1 221 ? -33.781 -18.719 -11.133 1 88.38 221 ALA A O 1
ATOM 1798 N N . THR A 1 222 ? -31.891 -17.672 -11.508 1 92.38 222 THR A N 1
ATOM 1799 C CA . THR A 1 222 ? -32.062 -17.641 -12.953 1 92.38 222 THR A CA 1
ATOM 1800 C C . THR A 1 222 ? -30.703 -17.812 -13.656 1 92.38 222 THR A C 1
ATOM 1802 O O . THR A 1 222 ? -29.656 -17.516 -13.07 1 92.38 222 THR A O 1
ATOM 1805 N N . PRO A 1 223 ? -30.75 -18.281 -14.883 1 92.25 223 PRO A N 1
ATOM 1806 C CA . PRO A 1 223 ? -29.516 -18.328 -15.672 1 92.25 223 PRO A CA 1
ATOM 1807 C C . PRO A 1 223 ? -28.844 -16.969 -15.812 1 92.25 223 PRO A C 1
ATOM 1809 O O . PRO A 1 223 ? -27.625 -16.875 -15.906 1 92.25 223 PRO A O 1
ATOM 1812 N N . ALA A 1 224 ? -29.688 -15.992 -15.789 1 93.38 224 ALA A N 1
ATOM 1813 C CA . ALA A 1 224 ? -29.156 -14.633 -15.906 1 93.38 224 ALA A CA 1
ATOM 1814 C C . ALA A 1 224 ? -28.297 -14.266 -14.703 1 93.38 224 ALA A C 1
ATOM 1816 O O . ALA A 1 224 ? -27.281 -13.586 -14.844 1 93.38 224 ALA A O 1
ATOM 1817 N N . GLU A 1 225 ? -28.688 -14.672 -13.578 1 94 225 GLU A N 1
ATOM 1818 C CA . GLU A 1 225 ? -27.922 -14.43 -12.352 1 94 225 GLU A CA 1
ATOM 1819 C C . GLU A 1 225 ? -26.594 -15.172 -12.391 1 94 225 GLU A C 1
ATOM 1821 O O . GLU A 1 225 ? -25.562 -14.633 -11.953 1 94 225 GLU A O 1
ATOM 1826 N N . MET A 1 226 ? -26.656 -16.344 -12.906 1 94.62 226 MET A N 1
ATOM 1827 C CA . MET A 1 226 ? -25.438 -17.125 -13.047 1 94.62 226 MET A CA 1
ATOM 1828 C C . MET A 1 226 ? -24.453 -16.438 -14 1 94.62 226 MET A C 1
ATOM 1830 O O . MET A 1 226 ? -23.266 -16.328 -13.703 1 94.62 226 MET A O 1
ATOM 1834 N N . LYS A 1 227 ? -25.031 -16.062 -15.141 1 94.75 227 LYS A N 1
ATOM 1835 C CA . LYS A 1 227 ? -24.219 -15.359 -16.125 1 94.75 227 LYS A CA 1
ATOM 1836 C C . LYS A 1 227 ? -23.594 -14.102 -15.531 1 94.75 227 LYS A C 1
ATOM 1838 O O . LYS A 1 227 ? -22.391 -13.844 -15.727 1 94.75 227 LYS A O 1
ATOM 1843 N N . LYS A 1 228 ? -24.375 -13.359 -14.766 1 93.56 228 LYS A N 1
ATOM 1844 C CA . LYS A 1 228 ? -23.891 -12.141 -14.125 1 93.56 228 LYS A CA 1
ATOM 1845 C C . LYS A 1 228 ? -22.766 -12.453 -13.133 1 93.56 228 LYS A C 1
ATOM 1847 O O . LYS A 1 228 ? -21.766 -11.734 -13.078 1 93.56 228 LYS A O 1
ATOM 1852 N N . TRP A 1 229 ? -22.953 -13.461 -12.367 1 94.12 229 TRP A N 1
ATOM 1853 C CA . TRP A 1 229 ? -21.953 -13.852 -11.391 1 94.12 229 TRP A CA 1
ATOM 1854 C C . TRP A 1 229 ? -20.641 -14.234 -12.07 1 94.12 229 TRP A C 1
ATOM 1856 O O . TRP A 1 229 ? -19.562 -13.812 -11.641 1 94.12 229 TRP A O 1
ATOM 1866 N N . VAL A 1 230 ? -20.703 -15.039 -13.125 1 94.31 230 VAL A N 1
ATOM 1867 C CA . VAL A 1 230 ? -19.531 -15.477 -13.852 1 94.31 230 VAL A CA 1
ATOM 1868 C C . VAL A 1 230 ? -18.797 -14.273 -14.438 1 94.31 230 VAL A C 1
ATOM 1870 O O . VAL A 1 230 ? -17.578 -14.141 -14.281 1 94.31 230 VAL A O 1
ATOM 1873 N N . LEU A 1 231 ? -19.547 -13.375 -14.992 1 93.38 231 LEU A N 1
ATOM 1874 C CA . LEU A 1 231 ? -18.969 -12.242 -15.703 1 93.38 231 LEU A CA 1
ATOM 1875 C C . LEU A 1 231 ? -18.438 -11.195 -14.734 1 93.38 231 LEU A C 1
ATOM 1877 O O . LEU A 1 231 ? -17.672 -10.312 -15.117 1 93.38 231 LEU A O 1
ATOM 1881 N N . ALA A 1 232 ? -18.828 -11.258 -13.461 1 92.56 232 ALA A N 1
ATOM 1882 C CA . ALA A 1 232 ? -18.375 -10.297 -12.445 1 92.56 232 ALA A CA 1
ATOM 1883 C C . ALA A 1 232 ? -16.922 -10.516 -12.086 1 92.56 232 ALA A C 1
ATOM 1885 O O . ALA A 1 232 ? -16.281 -9.648 -11.484 1 92.56 232 ALA A O 1
ATOM 1886 N N . HIS A 1 233 ? -16.406 -11.68 -12.445 1 94.06 233 HIS A N 1
ATOM 1887 C CA . HIS A 1 233 ? -15.008 -11.977 -12.133 1 94.06 233 HIS A CA 1
ATOM 1888 C C . HIS A 1 233 ? -14.07 -11.328 -13.148 1 94.06 233 HIS A C 1
ATOM 1890 O O . HIS A 1 233 ? -14.266 -11.461 -14.359 1 94.06 233 HIS A O 1
ATOM 1896 N N . ALA A 1 234 ? -13.102 -10.602 -12.633 1 94 234 ALA A N 1
ATOM 1897 C CA . ALA A 1 234 ? -12.094 -9.992 -13.492 1 94 234 ALA A CA 1
ATOM 1898 C C . ALA A 1 234 ? -11 -11 -13.844 1 94 234 ALA A C 1
ATOM 1900 O O . ALA A 1 234 ? -9.883 -10.922 -13.32 1 94 234 ALA A O 1
ATOM 1901 N N . LEU A 1 235 ? -11.25 -11.938 -14.758 1 94.31 235 LEU A N 1
ATOM 1902 C CA . LEU A 1 235 ? -10.359 -13.023 -15.141 1 94.31 235 LEU A CA 1
ATOM 1903 C C . LEU A 1 235 ? -10.18 -13.07 -16.656 1 94.31 235 LEU A C 1
ATOM 1905 O O . LEU A 1 235 ? -11.078 -12.68 -17.406 1 94.31 235 LEU A O 1
ATOM 1909 N N . ILE A 1 236 ? -9.062 -13.5 -17 1 91.25 236 ILE A N 1
ATOM 1910 C CA . ILE A 1 236 ? -8.805 -13.805 -18.391 1 91.25 236 ILE A CA 1
ATOM 1911 C C . ILE A 1 236 ? -9.195 -15.25 -18.688 1 91.25 236 ILE A C 1
ATOM 1913 O O . ILE A 1 236 ? -8.375 -16.156 -18.562 1 91.25 236 ILE A O 1
ATOM 1917 N N . LEU A 1 237 ? -10.383 -15.477 -19.016 1 88.94 237 LEU A N 1
ATOM 1918 C CA . LEU A 1 237 ? -10.984 -16.734 -19.469 1 88.94 237 LEU A CA 1
ATOM 1919 C C . LEU A 1 237 ? -11.43 -16.625 -20.922 1 88.94 237 LEU A C 1
ATOM 1921 O O . LEU A 1 237 ? -11.703 -15.531 -21.422 1 88.94 237 LEU A O 1
ATOM 1925 N N . PRO A 1 238 ? -11.406 -17.812 -21.562 1 89.75 238 PRO A N 1
ATOM 1926 C CA . PRO A 1 238 ? -12.031 -17.75 -22.891 1 89.75 238 PRO A CA 1
ATOM 1927 C C . PRO A 1 238 ? -13.484 -17.266 -22.828 1 89.75 238 PRO A C 1
ATOM 1929 O O . PRO A 1 238 ? -14.305 -17.844 -22.109 1 89.75 238 PRO A O 1
ATOM 1932 N N . ARG A 1 239 ? -13.641 -16.188 -23.453 1 90.88 239 ARG A N 1
ATOM 1933 C CA . ARG A 1 239 ? -14.977 -15.594 -23.516 1 90.88 239 ARG A CA 1
ATOM 1934 C C . ARG A 1 239 ? -15.32 -15.164 -24.938 1 90.88 239 ARG A C 1
ATOM 1936 O O . ARG A 1 239 ? -14.43 -14.82 -25.719 1 90.88 239 ARG A O 1
ATOM 1943 N N . LYS A 1 240 ? -16.578 -15.203 -25.203 1 88.88 240 LYS A N 1
ATOM 1944 C CA . LYS A 1 240 ? -17.016 -14.586 -26.453 1 88.88 240 LYS A CA 1
ATOM 1945 C C . LYS A 1 240 ? -16.641 -13.102 -26.5 1 88.88 240 LYS A C 1
ATOM 1947 O O . LYS A 1 240 ? -16.578 -12.453 -25.453 1 88.88 240 LYS A O 1
ATOM 1952 N N . GLU A 1 241 ? -16.516 -12.594 -27.641 1 85.94 241 GLU A N 1
ATOM 1953 C CA . GLU A 1 241 ? -16.047 -11.227 -27.844 1 85.94 241 GLU A CA 1
ATOM 1954 C C . GLU A 1 241 ? -16.922 -10.227 -27.094 1 85.94 241 GLU A C 1
ATOM 1956 O O . GLU A 1 241 ? -16.422 -9.289 -26.484 1 85.94 241 GLU A O 1
ATOM 1961 N N . LYS A 1 242 ? -18.172 -10.383 -27.078 1 86.06 242 LYS A N 1
ATOM 1962 C CA . LYS A 1 242 ? -19.109 -9.43 -26.484 1 86.06 242 LYS A CA 1
ATOM 1963 C C . LYS A 1 242 ? -18.969 -9.414 -24.969 1 86.06 242 LYS A C 1
ATOM 1965 O O . LYS A 1 242 ? -19.469 -8.492 -24.297 1 86.06 242 LYS A O 1
ATOM 1970 N N . PHE A 1 243 ? -18.359 -10.477 -24.438 1 85.56 243 PHE A N 1
ATOM 1971 C CA . PHE A 1 243 ? -18.25 -10.586 -23 1 85.56 243 PHE A CA 1
ATOM 1972 C C . PHE A 1 243 ? -16.844 -10.195 -22.531 1 85.56 243 PHE A C 1
ATOM 1974 O O . PHE A 1 243 ? -16.562 -10.203 -21.328 1 85.56 243 PHE A O 1
ATOM 1981 N N . LYS A 1 244 ? -16 -9.914 -23.469 1 87.56 244 LYS A N 1
ATOM 1982 C CA . LYS A 1 244 ? -14.641 -9.508 -23.094 1 87.56 244 LYS A CA 1
ATOM 1983 C C . LYS A 1 244 ? -14.609 -8.055 -22.625 1 87.56 244 LYS A C 1
ATOM 1985 O O . LYS A 1 244 ? -15.312 -7.203 -23.188 1 87.56 244 LYS A O 1
ATOM 1990 N N . GLU A 1 245 ? -13.852 -7.883 -21.625 1 89.06 245 GLU A N 1
ATOM 1991 C CA . GLU A 1 245 ? -13.664 -6.531 -21.109 1 89.06 245 GLU A CA 1
ATOM 1992 C C . GLU A 1 245 ? -12.359 -5.922 -21.625 1 89.06 245 GLU A C 1
ATOM 1994 O O . GLU A 1 245 ? -11.273 -6.422 -21.328 1 89.06 245 GLU A O 1
ATOM 1999 N N . THR A 1 246 ? -12.445 -4.828 -22.266 1 91 246 THR A N 1
ATOM 2000 C CA . THR A 1 246 ? -11.297 -4.172 -22.875 1 91 246 THR A CA 1
ATOM 2001 C C . THR A 1 246 ? -10.242 -3.826 -21.828 1 91 246 THR A C 1
ATOM 2003 O O . THR A 1 246 ? -9.047 -4.039 -22.047 1 91 246 THR A O 1
ATOM 2006 N N . LEU A 1 247 ? -10.656 -3.293 -20.734 1 92.62 247 LEU A N 1
ATOM 2007 C CA . LEU A 1 247 ? -9.742 -2.918 -19.656 1 92.62 247 LEU A CA 1
ATOM 2008 C C . LEU A 1 247 ? -8.898 -4.113 -19.219 1 92.62 247 LEU A C 1
ATOM 2010 O O . LEU A 1 247 ? -7.676 -4.016 -19.125 1 92.62 247 LEU A O 1
ATOM 2014 N N . LEU A 1 248 ? -9.547 -5.219 -18.984 1 93.69 248 LEU A N 1
ATOM 2015 C CA . LEU A 1 248 ? -8.859 -6.418 -18.531 1 93.69 248 LEU A CA 1
ATOM 2016 C C . LEU A 1 248 ? -7.898 -6.938 -19.594 1 93.69 248 LEU A C 1
ATOM 2018 O O . LEU A 1 248 ? -6.801 -7.398 -19.281 1 93.69 248 LEU A O 1
ATOM 2022 N N . GLN A 1 249 ? -8.273 -6.844 -20.844 1 93.69 249 GLN A N 1
ATOM 2023 C CA . GLN A 1 249 ? -7.402 -7.258 -21.938 1 93.69 249 GLN A CA 1
ATOM 2024 C C . GLN A 1 249 ? -6.141 -6.398 -21.984 1 93.69 249 GLN A C 1
ATOM 2026 O O . GLN A 1 249 ? -5.039 -6.914 -22.203 1 93.69 249 GLN A O 1
ATOM 2031 N N . ASN A 1 250 ? -6.367 -5.168 -21.766 1 94.75 250 ASN A N 1
ATOM 2032 C CA . ASN A 1 250 ? -5.215 -4.273 -21.75 1 94.75 250 ASN A CA 1
ATOM 2033 C C . ASN A 1 250 ? -4.258 -4.613 -20.609 1 94.75 250 ASN A C 1
ATOM 2035 O O . ASN A 1 250 ? -3.041 -4.648 -20.797 1 94.75 250 ASN A O 1
ATOM 2039 N N . VAL A 1 251 ? -4.785 -4.859 -19.469 1 95.5 251 VAL A N 1
ATOM 2040 C CA . VAL A 1 251 ? -3.979 -5.238 -18.312 1 95.5 251 VAL A CA 1
ATOM 2041 C C . VAL A 1 251 ? -3.232 -6.535 -18.609 1 95.5 251 VAL A C 1
ATOM 2043 O O . VAL A 1 251 ? -2.039 -6.652 -18.328 1 95.5 251 VAL A O 1
ATOM 2046 N N . TYR A 1 252 ? -3.943 -7.484 -19.219 1 95.38 252 TYR A N 1
ATOM 2047 C CA . TYR A 1 252 ? -3.354 -8.758 -19.609 1 95.38 252 TYR A CA 1
ATOM 2048 C C . TYR A 1 252 ? -2.137 -8.547 -20.516 1 95.38 252 TYR A C 1
ATOM 2050 O O . TYR A 1 252 ? -1.062 -9.094 -20.25 1 95.38 252 TYR A O 1
ATOM 2058 N N . TYR A 1 253 ? -2.273 -7.707 -21.422 1 94.38 253 TYR A N 1
ATOM 2059 C CA . TYR A 1 253 ? -1.181 -7.457 -22.359 1 94.38 253 TYR A CA 1
ATOM 2060 C C . TYR A 1 253 ? -0.009 -6.781 -21.656 1 94.38 253 TYR A C 1
ATOM 2062 O O . TYR A 1 253 ? 1.151 -7.09 -21.938 1 94.38 253 TYR A O 1
ATOM 2070 N N . ASP A 1 254 ? -0.288 -5.863 -20.766 1 95.31 254 ASP A N 1
ATOM 2071 C CA . ASP A 1 254 ? 0.759 -5.203 -19.984 1 95.31 254 ASP A CA 1
ATOM 2072 C C . ASP A 1 254 ? 1.536 -6.215 -19.141 1 95.31 254 ASP A C 1
ATOM 2074 O O . ASP A 1 254 ? 2.762 -6.133 -19.047 1 95.31 254 ASP A O 1
ATOM 2078 N N . LEU A 1 255 ? 0.823 -7.109 -18.625 1 97.56 255 LEU A N 1
ATOM 2079 C CA . LEU A 1 255 ? 1.456 -8.102 -17.75 1 97.56 255 LEU A CA 1
ATOM 2080 C C . LEU A 1 255 ? 2.293 -9.078 -18.578 1 97.56 255 LEU A C 1
ATOM 2082 O O . LEU A 1 255 ? 3.371 -9.492 -18.141 1 97.56 255 LEU A O 1
ATOM 2086 N N . LEU A 1 256 ? 1.792 -9.406 -19.797 1 96.94 256 LEU A N 1
ATOM 2087 C CA . LEU A 1 256 ? 2.584 -10.242 -20.688 1 96.94 256 LEU A CA 1
ATOM 2088 C C . LEU A 1 256 ? 3.865 -9.531 -21.109 1 96.94 256 LEU A C 1
ATOM 2090 O O . LEU A 1 256 ? 4.918 -10.164 -21.234 1 96.94 256 LEU A O 1
ATOM 2094 N N . ARG A 1 257 ? 3.711 -8.258 -21.297 1 95.38 257 ARG A N 1
ATOM 2095 C CA . ARG A 1 257 ? 4.898 -7.473 -21.625 1 95.38 257 ARG A CA 1
ATOM 2096 C C . ARG A 1 257 ? 5.895 -7.488 -20.469 1 95.38 257 ARG A C 1
ATOM 2098 O O . ARG A 1 257 ? 7.098 -7.637 -20.672 1 95.38 257 ARG A O 1
ATOM 2105 N N . THR A 1 258 ? 5.418 -7.312 -19.297 1 95.81 258 THR A N 1
ATOM 2106 C CA . THR A 1 258 ? 6.27 -7.398 -18.109 1 95.81 258 THR A CA 1
ATOM 2107 C C . THR A 1 258 ? 6.988 -8.742 -18.062 1 95.81 258 THR A C 1
ATOM 2109 O O . THR A 1 258 ? 8.188 -8.797 -17.797 1 95.81 258 THR A O 1
ATOM 2112 N N . TYR A 1 259 ? 6.254 -9.797 -18.391 1 97.88 259 TYR A N 1
ATOM 2113 C CA . TYR A 1 259 ? 6.82 -11.141 -18.438 1 97.88 259 TYR A CA 1
ATOM 2114 C C . TYR A 1 259 ? 7.965 -11.219 -19.438 1 97.88 259 TYR A C 1
ATOM 2116 O O . TYR A 1 259 ? 9.07 -11.648 -19.094 1 97.88 259 TYR A O 1
ATOM 2124 N N . SER A 1 260 ? 7.688 -10.734 -20.562 1 96.94 260 SER A N 1
ATOM 2125 C CA . SER A 1 260 ? 8.68 -10.773 -21.641 1 96.94 260 SER A CA 1
ATOM 2126 C C . SER A 1 260 ? 9.898 -9.93 -21.297 1 96.94 260 SER A C 1
ATOM 2128 O O . SER A 1 260 ? 11.039 -10.375 -21.469 1 96.94 260 SER A O 1
ATOM 2130 N N . ASN A 1 261 ? 9.656 -8.742 -20.766 1 94.62 261 ASN A N 1
ATOM 2131 C CA . ASN A 1 261 ? 10.742 -7.836 -20.406 1 94.62 261 ASN A CA 1
ATOM 2132 C C . ASN A 1 261 ? 11.656 -8.438 -19.344 1 94.62 261 ASN A C 1
ATOM 2134 O O . ASN A 1 261 ? 12.875 -8.328 -19.438 1 94.62 261 ASN A O 1
ATOM 2138 N N . GLU A 1 262 ? 11.109 -9.07 -18.391 1 95.38 262 GLU A N 1
ATOM 2139 C CA . GLU A 1 262 ? 11.891 -9.672 -17.312 1 95.38 262 GLU A CA 1
ATOM 2140 C C . GLU A 1 262 ? 12.758 -10.812 -17.844 1 95.38 262 GLU A C 1
ATOM 2142 O O . GLU A 1 262 ? 13.906 -10.969 -17.422 1 95.38 262 GLU A O 1
ATOM 2147 N N . LEU A 1 263 ? 12.227 -11.586 -18.75 1 96.81 263 LEU A N 1
ATOM 2148 C CA . LEU A 1 263 ? 12.953 -12.742 -19.266 1 96.81 263 LEU A CA 1
ATOM 2149 C C . LEU A 1 263 ? 14.055 -12.305 -20.219 1 96.81 263 LEU A C 1
ATOM 2151 O O . LEU A 1 263 ? 14.992 -13.062 -20.484 1 96.81 263 LEU A O 1
ATOM 2155 N N . ASP A 1 264 ? 13.914 -11.07 -20.688 1 94.56 264 ASP A N 1
ATOM 2156 C CA . ASP A 1 264 ? 14.891 -10.555 -21.641 1 94.56 264 ASP A CA 1
ATOM 2157 C C . ASP A 1 264 ? 16.109 -9.984 -20.922 1 94.56 264 ASP A C 1
ATOM 2159 O O . ASP A 1 264 ? 17.141 -9.711 -21.547 1 94.56 264 ASP A O 1
ATOM 2163 N N . LYS A 1 265 ? 16.016 -9.805 -19.688 1 91.94 265 LYS A N 1
ATOM 2164 C CA . LYS A 1 265 ? 17.125 -9.281 -18.906 1 91.94 265 LYS A CA 1
ATOM 2165 C C . LYS A 1 265 ? 18.312 -10.242 -18.922 1 91.94 265 LYS A C 1
ATOM 2167 O O . LYS A 1 265 ? 18.125 -11.453 -19.047 1 91.94 265 LYS A O 1
ATOM 2172 N N . GLU A 1 266 ? 19.453 -9.648 -18.688 1 91.5 266 GLU A N 1
ATOM 2173 C CA . GLU A 1 266 ? 20.656 -10.477 -18.609 1 91.5 266 GLU A CA 1
ATOM 2174 C C . GLU A 1 266 ? 20.672 -11.297 -17.312 1 91.5 266 GLU A C 1
ATOM 2176 O O . GLU A 1 266 ? 20.203 -10.828 -16.281 1 91.5 266 GLU A O 1
ATOM 2181 N N . ALA A 1 267 ? 21.234 -12.461 -17.391 1 92.81 267 ALA A N 1
ATOM 2182 C CA . ALA A 1 267 ? 21.406 -13.336 -16.25 1 92.81 267 ALA A CA 1
ATOM 2183 C C . ALA A 1 267 ? 20.094 -13.562 -15.516 1 92.81 267 ALA A C 1
ATOM 2185 O O . ALA A 1 267 ? 19.969 -13.266 -14.328 1 92.81 267 ALA A O 1
ATOM 2186 N N . THR A 1 268 ? 19.188 -14.125 -16.281 1 96.38 268 THR A N 1
ATOM 2187 C CA . THR A 1 268 ? 17.844 -14.328 -15.773 1 96.38 268 THR A CA 1
ATOM 2188 C C . THR A 1 268 ? 17.578 -15.812 -15.547 1 96.38 268 THR A C 1
ATOM 2190 O O . THR A 1 268 ? 18.047 -16.656 -16.312 1 96.38 268 THR A O 1
ATOM 2193 N N . LEU A 1 269 ? 16.922 -16.141 -14.469 1 98.06 269 LEU A N 1
ATOM 2194 C CA . LEU A 1 269 ? 16.469 -17.484 -14.133 1 98.06 269 LEU A CA 1
ATOM 2195 C C . LEU A 1 269 ? 14.945 -17.547 -14.094 1 98.06 269 LEU A C 1
ATOM 2197 O O . LEU A 1 269 ? 14.305 -16.719 -13.438 1 98.06 269 LEU A O 1
ATOM 2201 N N . LEU A 1 270 ? 14.359 -18.438 -14.867 1 98.75 270 LEU A N 1
ATOM 2202 C CA . LEU A 1 270 ? 12.938 -18.75 -14.766 1 98.75 270 LEU A CA 1
ATOM 2203 C C . LEU A 1 270 ? 12.711 -20.156 -14.242 1 98.75 270 LEU A C 1
ATOM 2205 O O . LEU A 1 270 ? 13.164 -21.125 -14.859 1 98.75 270 LEU A O 1
ATOM 2209 N N . VAL A 1 271 ? 12.117 -20.203 -13.102 1 98.81 271 VAL A N 1
ATOM 2210 C CA . VAL A 1 271 ? 11.758 -21.5 -12.508 1 98.81 271 VAL A CA 1
ATOM 2211 C C . VAL A 1 271 ? 10.273 -21.766 -12.727 1 98.81 271 VAL A C 1
ATOM 2213 O O . VAL A 1 271 ? 9.422 -20.953 -12.359 1 98.81 271 VAL A O 1
ATOM 2216 N N . VAL A 1 272 ? 9.945 -22.891 -13.32 1 98.62 272 VAL A N 1
ATOM 2217 C CA . VAL A 1 272 ? 8.562 -23.219 -13.641 1 98.62 272 VAL A CA 1
ATOM 2218 C C . VAL A 1 272 ? 8.102 -24.406 -12.805 1 98.62 272 VAL A C 1
ATOM 2220 O O . VAL A 1 272 ? 8.773 -25.453 -12.781 1 98.62 272 VAL A O 1
ATOM 2223 N N . PHE A 1 273 ? 7 -24.266 -12.141 1 98.25 273 PHE A N 1
ATOM 2224 C CA . PHE A 1 273 ? 6.438 -25.344 -11.32 1 98.25 273 PHE A CA 1
ATOM 2225 C C . PHE A 1 273 ? 4.922 -25.375 -11.453 1 98.25 273 PHE A C 1
ATOM 2227 O O . PHE A 1 273 ? 4.258 -24.344 -11.383 1 98.25 273 PHE A O 1
ATOM 2234 N N . GLY A 1 274 ? 4.395 -26.516 -11.672 1 95.56 274 GLY A N 1
ATOM 2235 C CA . GLY A 1 274 ? 2.955 -26.703 -11.727 1 95.56 274 GLY A CA 1
ATOM 2236 C C . GLY A 1 274 ? 2.328 -26.125 -12.984 1 95.56 274 GLY A C 1
ATOM 2237 O O . GLY A 1 274 ? 1.126 -25.844 -13.016 1 95.56 274 GLY A O 1
ATOM 2238 N N . PHE A 1 275 ? 3.055 -25.891 -13.938 1 94.62 275 PHE A N 1
ATOM 2239 C CA . PHE A 1 275 ? 2.598 -25.281 -15.188 1 94.62 275 PHE A CA 1
ATOM 2240 C C . PHE 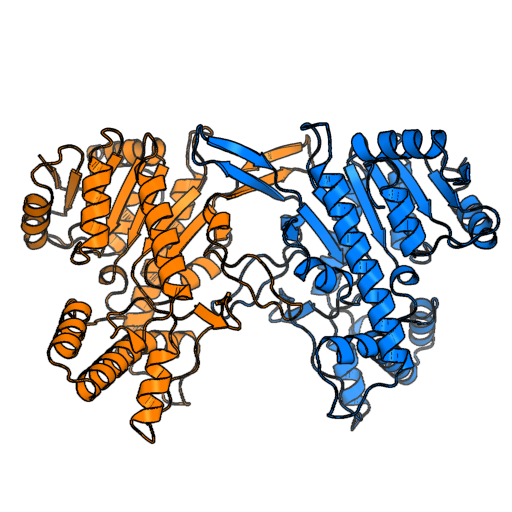A 1 275 ? 2.938 -26.172 -16.375 1 94.62 275 PHE A C 1
ATOM 2242 O O . PHE A 1 275 ? 4.086 -26.578 -16.547 1 94.62 275 PHE A O 1
ATOM 2249 N N . SER A 1 276 ? 2.051 -26.469 -17.266 1 90.69 276 SER A N 1
ATOM 2250 C CA . SER A 1 276 ? 2.219 -27.453 -18.312 1 90.69 276 SER A CA 1
ATOM 2251 C C . SER A 1 276 ? 2.578 -26.797 -19.641 1 90.69 276 SER A C 1
ATOM 2253 O O . SER A 1 276 ? 2.877 -27.469 -20.625 1 90.69 276 SER A O 1
ATOM 2255 N N . PHE A 1 277 ? 2.488 -25.422 -19.781 1 92.75 277 PHE A N 1
ATOM 2256 C CA . PHE A 1 277 ? 2.691 -24.656 -21.016 1 92.75 277 PHE A CA 1
ATOM 2257 C C . PHE A 1 277 ? 1.604 -24.969 -22.031 1 92.75 277 PHE A C 1
ATOM 2259 O O . PHE A 1 277 ? 1.857 -24.969 -23.234 1 92.75 277 PHE A O 1
ATOM 2266 N N . ALA A 1 278 ? 0.438 -25.297 -21.5 1 86.38 278 ALA A N 1
ATOM 2267 C CA . ALA A 1 278 ? -0.714 -25.469 -22.375 1 86.38 278 ALA A CA 1
ATOM 2268 C C . ALA A 1 278 ? -1.227 -24.125 -22.891 1 86.38 278 ALA A C 1
ATOM 2270 O O . ALA A 1 278 ? -1.939 -24.062 -23.891 1 86.38 278 ALA A O 1
ATOM 2271 N N . ASP A 1 279 ? -0.902 -23.094 -22.172 1 87.62 279 ASP A N 1
ATOM 2272 C CA . ASP A 1 279 ? -1.186 -21.734 -22.625 1 87.62 279 ASP A CA 1
ATOM 2273 C C . ASP A 1 279 ? -0.279 -21.344 -23.781 1 87.62 279 ASP A C 1
ATOM 2275 O O . ASP A 1 279 ? 0.914 -21.094 -23.594 1 87.62 279 ASP A O 1
ATOM 2279 N N . GLU A 1 280 ? -0.783 -21.234 -24.938 1 88.38 280 GLU A N 1
ATOM 2280 C CA . GLU A 1 280 ? 0.001 -21.016 -26.141 1 88.38 280 GLU A CA 1
ATOM 2281 C C . GLU A 1 280 ? 0.732 -19.688 -26.109 1 88.38 280 GLU A C 1
ATOM 2283 O O . GLU A 1 280 ? 1.87 -19.578 -26.562 1 88.38 280 GLU A O 1
ATOM 2288 N N . HIS A 1 281 ? 0.086 -18.688 -25.594 1 90.38 281 HIS A N 1
ATOM 2289 C CA . HIS A 1 281 ? 0.699 -17.375 -25.531 1 90.38 281 HIS A CA 1
ATOM 2290 C C . HIS A 1 281 ? 1.949 -17.391 -24.656 1 90.38 281 HIS A C 1
ATOM 2292 O O . HIS A 1 281 ? 3 -16.875 -25.062 1 90.38 281 HIS A O 1
ATOM 2298 N N . LEU A 1 282 ? 1.846 -17.953 -23.516 1 95.5 282 LEU A N 1
ATOM 2299 C CA . LEU A 1 282 ? 2.969 -17.984 -22.578 1 95.5 282 LEU A CA 1
ATOM 2300 C C . LEU A 1 282 ? 4.074 -18.906 -23.109 1 95.5 282 LEU A C 1
ATOM 2302 O O . LEU A 1 282 ? 5.262 -18.625 -22.906 1 95.5 282 LEU A O 1
ATOM 2306 N N . GLU A 1 283 ? 3.658 -20.016 -23.734 1 96.06 283 GLU A N 1
ATOM 2307 C CA . GLU A 1 283 ? 4.66 -20.875 -24.344 1 96.06 283 GLU A CA 1
ATOM 2308 C C . GLU A 1 283 ? 5.461 -20.141 -25.406 1 96.06 283 GLU A C 1
ATOM 2310 O O . GLU A 1 283 ? 6.695 -20.188 -25.406 1 96.06 283 GLU A O 1
ATOM 2315 N N . MET A 1 284 ? 4.703 -19.438 -26.234 1 96.56 284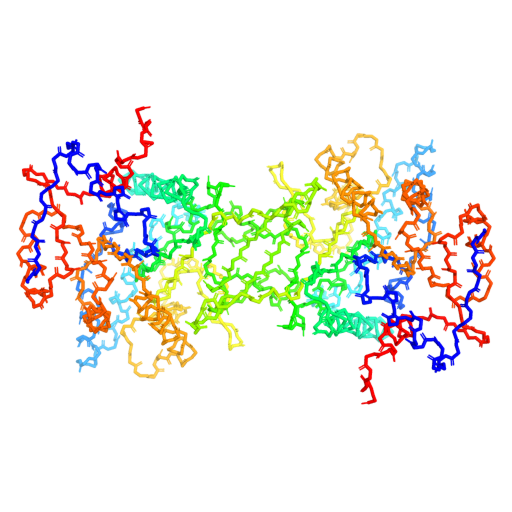 MET A N 1
ATOM 2316 C CA . MET A 1 284 ? 5.34 -18.703 -27.328 1 96.56 284 MET A CA 1
ATOM 2317 C C . MET A 1 284 ? 6.273 -17.625 -26.781 1 96.56 284 MET A C 1
ATOM 2319 O O . MET A 1 284 ? 7.414 -17.5 -27.234 1 96.56 284 MET A O 1
ATOM 2323 N N . LEU A 1 285 ? 5.828 -16.891 -25.844 1 97.56 285 LEU A N 1
ATOM 2324 C CA . LEU A 1 285 ? 6.637 -15.82 -25.25 1 97.56 285 LEU A CA 1
ATOM 2325 C C . LEU A 1 285 ? 7.875 -16.391 -24.578 1 97.56 285 LEU A C 1
ATOM 2327 O O . LEU A 1 285 ? 8.961 -15.805 -24.656 1 97.56 285 LEU A O 1
ATOM 2331 N N . THR A 1 286 ? 7.707 -17.516 -23.891 1 98.31 286 THR A N 1
ATOM 2332 C CA . THR A 1 286 ? 8.836 -18.141 -23.219 1 98.31 286 THR A CA 1
ATOM 2333 C C . THR A 1 286 ? 9.867 -18.625 -24.234 1 98.31 286 THR A C 1
ATOM 2335 O O . THR A 1 286 ? 11.062 -18.391 -24.078 1 98.31 286 THR A O 1
ATOM 2338 N N . LYS A 1 287 ? 9.414 -19.266 -25.328 1 97.75 287 LYS A N 1
ATOM 2339 C CA . LYS A 1 287 ? 10.312 -19.766 -26.375 1 97.75 287 LYS A CA 1
ATOM 2340 C C . LYS A 1 287 ? 11.047 -18.609 -27.062 1 97.75 287 LYS A C 1
ATOM 2342 O O . LYS A 1 287 ? 12.234 -18.719 -27.359 1 97.75 287 LYS A O 1
ATOM 2347 N N . LYS A 1 288 ? 10.297 -17.562 -27.25 1 97.44 288 LYS A N 1
ATOM 2348 C CA . LYS A 1 288 ? 10.922 -16.375 -27.828 1 97.44 288 LYS A CA 1
ATOM 2349 C C . LYS A 1 288 ? 12.023 -15.828 -26.922 1 97.44 288 LYS A C 1
ATOM 2351 O O . LYS A 1 288 ? 13.094 -15.453 -27.391 1 97.44 288 LYS A O 1
ATOM 2356 N N . ALA A 1 289 ? 11.797 -15.812 -25.641 1 97.44 289 ALA A N 1
ATOM 2357 C CA . ALA A 1 289 ? 12.75 -15.281 -24.672 1 97.44 289 ALA A CA 1
ATOM 2358 C C . ALA A 1 289 ? 13.977 -16.188 -24.562 1 97.44 289 ALA A C 1
ATOM 2360 O O . ALA A 1 289 ? 15.07 -15.719 -24.219 1 97.44 289 ALA A O 1
ATOM 2361 N N . LEU A 1 290 ? 13.844 -17.438 -24.859 1 97.25 290 LEU A N 1
ATOM 2362 C CA . LEU A 1 290 ? 14.914 -18.406 -24.734 1 97.25 290 LEU A CA 1
ATOM 2363 C C . LEU A 1 290 ? 16 -18.172 -25.766 1 97.25 290 LEU A C 1
ATOM 2365 O O . LEU A 1 290 ? 17.094 -18.75 -25.688 1 97.25 290 LEU A O 1
ATOM 2369 N N . ARG A 1 291 ? 15.719 -17.266 -26.656 1 94.38 291 ARG A N 1
ATOM 2370 C CA . ARG A 1 291 ? 16.781 -16.828 -27.547 1 94.38 291 ARG A CA 1
ATOM 2371 C C . ARG A 1 291 ? 17.859 -16.062 -26.797 1 94.38 291 ARG A C 1
ATOM 2373 O O . ARG A 1 291 ? 19 -15.977 -27.266 1 94.38 291 ARG A O 1
ATOM 2380 N N . ASN A 1 292 ? 17.469 -15.477 -25.688 1 92.81 292 ASN A N 1
ATOM 2381 C CA . ASN A 1 292 ? 18.422 -14.93 -24.719 1 92.81 292 ASN A CA 1
ATOM 2382 C C . ASN A 1 292 ? 19.266 -16.031 -24.094 1 92.81 292 ASN A C 1
ATOM 2384 O O . ASN A 1 292 ? 18.797 -16.781 -23.234 1 92.81 292 ASN A O 1
ATOM 2388 N N . ALA A 1 293 ? 20.547 -16.094 -24.438 1 92.5 293 ALA A N 1
ATOM 2389 C CA . ALA A 1 293 ? 21.422 -17.188 -24.016 1 92.5 293 ALA A CA 1
ATOM 2390 C C . ALA A 1 293 ? 21.672 -17.125 -22.516 1 92.5 293 ALA A C 1
ATOM 2392 O O . ALA A 1 293 ? 22.062 -18.141 -21.906 1 92.5 293 ALA A O 1
ATOM 2393 N N . THR A 1 294 ? 21.469 -15.961 -21.922 1 95.06 294 THR A N 1
ATOM 2394 C CA . THR A 1 294 ? 21.75 -15.812 -20.5 1 95.06 294 THR A CA 1
ATOM 2395 C C . THR A 1 294 ? 20.516 -16.109 -19.672 1 95.06 294 THR A C 1
ATOM 2397 O O . THR A 1 294 ? 20.547 -16.047 -18.438 1 95.06 294 THR A O 1
ATOM 2400 N N . LEU A 1 295 ? 19.422 -16.469 -20.375 1 97.44 295 LEU A N 1
ATOM 2401 C CA . LEU A 1 295 ? 18.219 -16.953 -19.703 1 97.44 295 LEU A CA 1
ATOM 2402 C C . LEU A 1 295 ? 18.312 -18.453 -19.438 1 97.44 295 LEU A C 1
ATOM 2404 O O . LEU A 1 295 ? 18.625 -19.234 -20.344 1 97.44 295 LEU A O 1
ATOM 2408 N N . LYS A 1 296 ? 18.188 -18.812 -18.234 1 97.81 296 LYS A N 1
ATOM 2409 C CA . LYS A 1 296 ? 18.094 -20.234 -17.859 1 97.81 296 LYS A CA 1
ATOM 2410 C C . LYS A 1 296 ? 16.672 -20.594 -17.438 1 97.81 296 LYS A C 1
ATOM 2412 O O . LYS A 1 296 ? 16.094 -19.938 -16.578 1 97.81 296 LYS A O 1
ATOM 2417 N N . LEU A 1 297 ? 16.125 -21.594 -18.094 1 98.56 297 LEU A N 1
ATOM 2418 C CA . LEU A 1 297 ? 14.797 -22.094 -17.766 1 98.56 297 LEU A CA 1
ATOM 2419 C C . LEU A 1 297 ? 14.875 -23.438 -17.047 1 98.56 297 LEU A C 1
ATOM 2421 O O . LEU A 1 297 ? 15.398 -24.406 -17.594 1 98.56 297 LEU A O 1
ATOM 2425 N N . LEU A 1 298 ? 14.453 -23.438 -15.773 1 98.62 298 LEU A N 1
ATOM 2426 C CA . LEU A 1 298 ? 14.352 -24.672 -15.008 1 98.62 298 LEU A CA 1
ATOM 2427 C C . LEU A 1 298 ? 12.891 -25.109 -14.867 1 98.62 298 LEU A C 1
ATOM 2429 O O . LEU A 1 298 ? 12.094 -24.406 -14.227 1 98.62 298 LEU A O 1
ATOM 2433 N N . ILE A 1 299 ? 12.547 -26.25 -15.445 1 98.56 299 ILE A N 1
ATOM 2434 C CA . ILE A 1 299 ? 11.195 -26.781 -15.344 1 98.56 299 ILE A CA 1
ATOM 2435 C C . ILE A 1 299 ? 11.172 -27.953 -14.375 1 98.56 299 ILE A C 1
ATOM 2437 O O . ILE A 1 299 ? 11.852 -28.969 -14.602 1 98.56 299 ILE A O 1
ATOM 2441 N N . PHE A 1 300 ? 10.422 -27.812 -13.305 1 98.38 300 PHE A N 1
ATOM 2442 C CA . PHE A 1 300 ? 10.25 -28.922 -12.359 1 98.38 300 PHE A CA 1
ATOM 2443 C C . PHE A 1 300 ? 9.141 -29.859 -12.812 1 98.38 300 PHE A C 1
ATOM 2445 O O . PHE A 1 300 ? 7.961 -29.516 -12.742 1 98.38 300 PHE A O 1
ATOM 2452 N N . ALA A 1 301 ? 9.508 -31.016 -13.281 1 97.12 301 ALA A N 1
ATOM 2453 C CA . ALA A 1 301 ? 8.547 -32.031 -13.727 1 97.12 301 ALA A CA 1
ATOM 2454 C C . ALA A 1 301 ? 8.031 -32.844 -12.555 1 97.12 301 ALA A C 1
ATOM 2456 O O . ALA A 1 301 ? 8.812 -33.312 -11.734 1 97.12 301 ALA A O 1
ATOM 2457 N N . PHE A 1 302 ? 6.734 -33 -12.445 1 94.5 302 PHE A N 1
ATOM 2458 C CA . PHE A 1 302 ? 6.113 -33.688 -11.32 1 94.5 302 PHE A CA 1
ATOM 2459 C C . PHE A 1 302 ? 6.625 -35.125 -11.219 1 94.5 302 PHE A C 1
ATOM 2461 O O . PHE A 1 302 ? 6.969 -35.594 -10.133 1 94.5 302 PHE A O 1
ATOM 2468 N N . ASN A 1 303 ? 6.637 -35.781 -12.391 1 92.62 303 ASN A N 1
ATOM 2469 C CA . ASN A 1 303 ? 7.145 -37.156 -12.422 1 92.62 303 ASN A CA 1
ATOM 2470 C C . ASN A 1 303 ? 7.941 -37.406 -13.695 1 92.62 303 ASN A C 1
ATOM 2472 O O . ASN A 1 303 ? 8.039 -36.562 -14.57 1 92.62 303 ASN A O 1
ATOM 2476 N N . GLU A 1 304 ? 8.492 -38.594 -13.781 1 91.12 304 GLU A N 1
ATOM 2477 C CA . GLU A 1 304 ? 9.367 -38.938 -14.891 1 91.12 304 GLU A CA 1
ATOM 2478 C C . GLU A 1 304 ? 8.602 -38.969 -16.219 1 91.12 304 GLU A C 1
ATOM 2480 O O . GLU A 1 304 ? 9.141 -38.625 -17.266 1 91.12 304 GLU A O 1
ATOM 2485 N N . ALA A 1 305 ? 7.379 -39.344 -16.109 1 89.81 305 ALA A N 1
ATOM 2486 C CA . ALA A 1 305 ? 6.543 -39.438 -17.312 1 89.81 305 ALA A CA 1
ATOM 2487 C C . ALA A 1 305 ? 6.371 -38.031 -17.938 1 89.81 305 ALA A C 1
ATOM 2489 O O . ALA A 1 305 ? 6.293 -37.938 -19.172 1 89.81 305 ALA A O 1
ATOM 2490 N N . SER A 1 306 ? 6.309 -37 -17.141 1 92.38 306 SER A N 1
ATOM 2491 C CA . SER A 1 306 ? 6.086 -35.625 -17.641 1 92.38 306 SER A CA 1
ATOM 2492 C C . SER A 1 306 ? 7.355 -35.062 -18.266 1 92.38 306 SER A C 1
ATOM 2494 O O . SER A 1 306 ? 7.297 -34.094 -19.016 1 92.38 306 SER A O 1
ATOM 2496 N N . VAL A 1 307 ? 8.5 -35.625 -17.953 1 95.44 307 VAL A N 1
ATOM 2497 C CA . VAL A 1 307 ? 9.789 -35.156 -18.438 1 95.44 307 VAL A CA 1
ATOM 2498 C C . VAL A 1 307 ? 9.805 -35.188 -19.969 1 95.44 307 VAL A C 1
ATOM 2500 O O . VAL A 1 307 ? 10.219 -34.219 -20.609 1 95.44 307 VAL A O 1
ATOM 2503 N N . GLY A 1 308 ? 9.305 -36.312 -20.516 1 93.38 308 GLY A N 1
ATOM 2504 C CA . GLY A 1 308 ? 9.297 -36.469 -21.969 1 93.38 308 GLY A CA 1
ATOM 2505 C C . GLY A 1 308 ? 8.57 -35.344 -22.688 1 93.38 308 GLY A C 1
ATOM 2506 O O . GLY A 1 308 ? 9.062 -34.812 -23.688 1 93.38 308 GLY A O 1
ATOM 2507 N N . GLY A 1 309 ? 7.398 -34.969 -22.188 1 94.31 309 GLY A N 1
ATOM 2508 C CA . GLY A 1 309 ? 6.625 -33.906 -22.797 1 94.31 309 GLY A CA 1
ATOM 2509 C C . GLY A 1 309 ? 7.367 -32.562 -22.828 1 94.31 309 GLY A C 1
ATOM 2510 O O . GLY A 1 309 ? 7.371 -31.891 -23.859 1 94.31 309 GLY A O 1
ATOM 2511 N N . PHE A 1 310 ? 8.055 -32.219 -21.812 1 96.56 310 PHE A N 1
ATOM 2512 C CA . PHE A 1 310 ? 8.805 -30.969 -21.734 1 96.56 310 PHE A CA 1
ATOM 2513 C C . PHE A 1 310 ? 10.031 -31.031 -22.641 1 96.56 310 PHE A C 1
ATOM 2515 O O . PHE A 1 310 ? 10.367 -30.047 -23.297 1 96.56 310 PHE A O 1
ATOM 2522 N N . MET A 1 311 ? 10.727 -32.219 -22.672 1 96.5 311 MET A N 1
ATOM 2523 C CA . MET A 1 311 ? 11.898 -32.375 -23.531 1 96.5 311 MET A CA 1
ATOM 2524 C C . MET A 1 311 ? 11.547 -32.156 -24.984 1 96.5 311 MET A C 1
ATOM 2526 O O . MET A 1 311 ? 12.297 -31.516 -25.734 1 96.5 311 MET A O 1
ATOM 2530 N N . GLU A 1 312 ? 10.383 -32.656 -25.281 1 95.5 312 GLU A N 1
ATOM 2531 C CA . GLU A 1 312 ? 9.93 -32.5 -26.656 1 95.5 312 GLU A CA 1
ATOM 2532 C C . GLU A 1 312 ? 9.562 -31.062 -26.953 1 95.5 312 GLU A C 1
ATOM 2534 O O . GLU A 1 312 ? 9.953 -30.516 -27.984 1 95.5 312 GLU A O 1
ATOM 2539 N N . ASN A 1 313 ? 8.844 -30.469 -26.094 1 95.69 313 ASN A N 1
ATOM 2540 C CA . ASN A 1 313 ? 8.352 -29.109 -26.266 1 95.69 313 ASN A CA 1
ATOM 2541 C C . ASN A 1 313 ? 9.5 -28.109 -26.391 1 95.69 313 ASN A C 1
ATOM 2543 O O . ASN A 1 313 ? 9.398 -27.125 -27.125 1 95.69 313 ASN A O 1
ATOM 2547 N N . PHE A 1 314 ? 10.617 -28.375 -25.719 1 96.94 314 PHE A N 1
ATOM 2548 C CA . PHE A 1 314 ? 11.727 -27.422 -25.672 1 96.94 314 PHE A CA 1
ATOM 2549 C C . PHE A 1 314 ? 12.984 -28.047 -26.266 1 96.94 314 PHE A C 1
ATOM 2551 O O . PHE A 1 314 ? 14.102 -27.703 -25.859 1 96.94 314 PHE A O 1
ATOM 2558 N N . ARG A 1 315 ? 12.898 -28.938 -27.188 1 94.88 315 ARG A N 1
ATOM 2559 C CA . ARG A 1 315 ? 13.977 -29.734 -27.75 1 94.88 315 ARG A CA 1
ATOM 2560 C C . ARG A 1 315 ? 15.031 -28.859 -28.406 1 94.88 315 ARG A C 1
ATOM 2562 O O . ARG A 1 315 ? 16.219 -29.203 -28.438 1 94.88 315 ARG A O 1
ATOM 2569 N N . ASP A 1 316 ? 14.695 -27.672 -28.859 1 94.81 316 ASP A N 1
ATOM 2570 C CA . ASP A 1 316 ? 15.586 -26.844 -29.656 1 94.81 316 ASP A CA 1
ATOM 2571 C C . ASP A 1 316 ? 16.328 -25.828 -28.781 1 94.81 316 ASP A C 1
ATOM 2573 O O . ASP A 1 316 ? 17.062 -24.984 -29.297 1 94.81 316 ASP A O 1
ATOM 2577 N N . TYR A 1 317 ? 16.203 -25.891 -27.469 1 96.25 317 TYR A N 1
ATOM 2578 C CA . TYR A 1 317 ? 16.766 -24.875 -26.594 1 96.25 317 TYR A CA 1
ATOM 2579 C C . TYR A 1 317 ? 17.75 -25.484 -25.594 1 96.25 317 TYR A C 1
ATOM 2581 O O . TYR A 1 317 ? 17.359 -26.312 -24.766 1 96.25 317 TYR A O 1
ATOM 2589 N N . SER A 1 318 ? 18.984 -25.016 -25.641 1 95.19 318 SER A N 1
ATOM 2590 C CA . SER A 1 318 ? 20.047 -25.609 -24.828 1 95.19 318 SER A CA 1
ATOM 2591 C C . SER A 1 318 ? 20.062 -25.016 -23.422 1 95.19 318 SER A C 1
ATOM 2593 O O . SER A 1 318 ? 20.703 -25.547 -22.516 1 95.19 318 SER A O 1
ATOM 2595 N N . ASN A 1 319 ? 19.391 -23.875 -23.219 1 97.12 319 ASN A N 1
ATOM 2596 C CA . ASN A 1 319 ? 19.359 -23.234 -21.922 1 97.12 319 ASN A CA 1
ATOM 2597 C C . ASN A 1 319 ? 18.109 -23.609 -21.125 1 97.12 319 ASN A C 1
ATOM 2599 O O . ASN A 1 319 ? 17.656 -22.844 -20.281 1 97.12 319 ASN A O 1
ATOM 2603 N N . VAL A 1 320 ? 17.547 -24.812 -21.438 1 98.12 320 VAL A N 1
ATOM 2604 C CA . VAL A 1 320 ? 16.406 -25.359 -20.719 1 98.12 320 VAL A CA 1
ATOM 2605 C C . VAL A 1 320 ? 16.812 -26.656 -20.016 1 98.12 320 VAL A C 1
ATOM 2607 O O . VAL A 1 320 ? 17.422 -27.547 -20.625 1 98.12 320 VAL A O 1
ATOM 2610 N N . GLU A 1 321 ? 16.531 -26.719 -18.734 1 98.12 321 GLU A N 1
ATOM 2611 C CA . GLU A 1 321 ? 16.781 -27.922 -17.969 1 98.12 321 GLU A CA 1
ATOM 2612 C C . GLU A 1 321 ? 15.5 -28.422 -17.281 1 98.12 321 GLU A C 1
ATOM 2614 O O . GLU A 1 321 ? 14.758 -27.625 -16.703 1 98.12 321 GLU A O 1
ATOM 2619 N N . ILE A 1 322 ? 15.219 -29.688 -17.438 1 98.25 322 ILE A N 1
ATOM 2620 C CA . ILE A 1 322 ? 14.062 -30.312 -16.797 1 98.25 322 ILE A CA 1
ATOM 2621 C C . ILE A 1 322 ? 14.5 -31.047 -15.539 1 98.25 322 ILE A C 1
ATOM 2623 O O . ILE A 1 322 ? 15.203 -32.062 -15.617 1 98.25 322 ILE A O 1
ATOM 2627 N N . ILE A 1 323 ? 14.086 -30.531 -14.352 1 98.12 323 ILE A N 1
ATOM 2628 C CA . ILE A 1 323 ? 14.461 -31.109 -13.062 1 98.12 323 ILE A CA 1
ATOM 2629 C C . ILE A 1 323 ? 13.469 -32.188 -12.664 1 98.12 323 ILE A C 1
ATOM 2631 O O . ILE A 1 323 ? 12.25 -31.984 -12.734 1 98.12 323 ILE A O 1
ATOM 2635 N N . TYR A 1 324 ? 13.898 -33.344 -12.367 1 97.38 324 TYR A N 1
ATOM 2636 C CA . TYR A 1 324 ? 13.039 -34.438 -11.93 1 97.38 324 TYR A CA 1
ATOM 2637 C C . TYR A 1 324 ? 13.734 -35.281 -10.859 1 97.38 324 TYR A C 1
ATOM 2639 O O . TYR A 1 324 ? 14.938 -35.125 -10.625 1 97.38 324 TYR A O 1
ATOM 2647 N N . ARG A 1 325 ? 12.93 -36.031 -10.141 1 95.94 325 ARG A N 1
ATOM 2648 C CA . ARG A 1 325 ? 13.453 -36.938 -9.117 1 95.94 325 ARG A CA 1
ATOM 2649 C C . ARG A 1 325 ? 13.305 -38.406 -9.555 1 95.94 325 ARG A C 1
ATOM 2651 O O . ARG A 1 325 ? 12.188 -38.906 -9.672 1 95.94 325 ARG A O 1
ATOM 2658 N N . PRO A 1 326 ? 14.477 -39.062 -9.711 1 93.44 326 PRO A N 1
ATOM 2659 C CA . PRO A 1 326 ? 14.375 -40.5 -10.07 1 93.44 326 PRO A CA 1
ATOM 2660 C C . PRO A 1 326 ? 13.633 -41.312 -9.016 1 93.44 326 PRO A C 1
ATOM 2662 O O . PRO A 1 326 ? 13.969 -41.25 -7.832 1 93.44 326 PRO A O 1
ATOM 2665 N N . GLY A 1 327 ? 12.68 -42.031 -9.43 1 91.88 327 GLY A N 1
ATOM 2666 C CA . GLY A 1 327 ? 11.945 -42.906 -8.539 1 91.88 327 GLY A CA 1
ATOM 2667 C C . GLY A 1 327 ? 10.961 -42.188 -7.652 1 91.88 327 GLY A C 1
ATOM 2668 O O . GLY A 1 327 ? 10.344 -42.781 -6.77 1 91.88 327 GLY A O 1
ATOM 2669 N N . GLY A 1 328 ? 10.836 -40.875 -7.906 1 93.94 328 GLY A N 1
ATOM 2670 C CA . GLY A 1 328 ? 9.93 -40.094 -7.07 1 93.94 328 GLY A CA 1
ATOM 2671 C C . GLY A 1 328 ? 9.289 -38.938 -7.805 1 93.94 328 GLY A C 1
ATOM 2672 O O . GLY A 1 328 ? 9.578 -38.719 -8.977 1 93.94 328 GLY A O 1
ATOM 2673 N N . ASN A 1 329 ? 8.359 -38.281 -7.113 1 95.88 329 ASN A N 1
ATOM 2674 C CA . ASN A 1 329 ? 7.68 -37.125 -7.668 1 95.88 329 ASN A CA 1
ATOM 2675 C C . ASN A 1 329 ? 8.266 -35.812 -7.129 1 95.88 329 ASN A C 1
ATOM 2677 O O . ASN A 1 329 ? 8.938 -35.812 -6.09 1 95.88 329 ASN A O 1
ATOM 2681 N N . VAL A 1 330 ? 8.164 -34.781 -7.867 1 96.88 330 VAL A N 1
ATOM 2682 C CA . VAL A 1 330 ? 8.484 -33.438 -7.391 1 96.88 330 VAL A CA 1
ATOM 2683 C C . VAL A 1 330 ? 7.195 -32.656 -7.129 1 96.88 330 VAL A C 1
ATOM 2685 O O . VAL A 1 330 ? 6.707 -31.953 -8.008 1 96.88 330 VAL A O 1
ATOM 2688 N N . ASP A 1 331 ? 6.699 -32.875 -5.945 1 96.81 331 ASP A N 1
ATOM 2689 C CA . ASP A 1 331 ? 5.555 -32.062 -5.539 1 96.81 331 ASP A CA 1
ATOM 2690 C C . ASP A 1 331 ? 6.008 -30.719 -4.93 1 96.81 331 ASP A C 1
ATOM 2692 O O . ASP A 1 331 ? 7.195 -30.391 -4.961 1 96.81 331 ASP A O 1
ATOM 2696 N N . PHE A 1 332 ? 5.094 -29.953 -4.488 1 97.81 332 PHE A N 1
ATOM 2697 C CA . PHE A 1 332 ? 5.375 -28.594 -4.059 1 97.81 332 PHE A CA 1
ATOM 2698 C C . PHE A 1 332 ? 6.363 -28.578 -2.9 1 97.81 332 PHE A C 1
ATOM 2700 O O . PHE A 1 332 ? 7.332 -27.812 -2.91 1 97.81 332 PHE A O 1
ATOM 2707 N N . PRO A 1 333 ? 6.238 -29.453 -1.827 1 97.31 333 PRO A N 1
ATOM 2708 C CA . PRO A 1 333 ? 7.223 -29.484 -0.744 1 97.31 333 PRO A CA 1
ATOM 2709 C C . PRO A 1 333 ? 8.625 -29.844 -1.232 1 97.31 333 PRO A C 1
ATOM 2711 O O . PRO A 1 333 ? 9.609 -29.25 -0.775 1 97.31 333 PRO A O 1
ATOM 2714 N N . VAL A 1 334 ? 8.664 -30.781 -2.15 1 97.38 334 VAL A N 1
ATOM 2715 C CA . VAL A 1 334 ? 9.961 -31.203 -2.68 1 97.38 334 VAL A CA 1
ATOM 2716 C C . VAL A 1 334 ? 10.602 -30.062 -3.461 1 97.38 334 VAL A C 1
ATOM 2718 O O . VAL A 1 334 ? 11.797 -29.797 -3.305 1 97.38 334 VAL A O 1
ATOM 2721 N N . MET A 1 335 ? 9.859 -29.422 -4.312 1 97.94 335 MET A N 1
ATOM 2722 C CA . MET A 1 335 ? 10.375 -28.266 -5.051 1 97.94 335 MET A CA 1
ATOM 2723 C C . MET A 1 335 ? 10.906 -27.203 -4.098 1 97.94 335 MET A C 1
ATOM 2725 O O . MET A 1 335 ? 12 -26.672 -4.301 1 97.94 335 MET A O 1
ATOM 2729 N N . ASN A 1 336 ? 10.141 -26.875 -2.977 1 97.81 336 ASN A N 1
ATOM 2730 C CA . ASN A 1 336 ? 10.57 -25.906 -1.973 1 97.81 336 ASN A CA 1
ATOM 2731 C C . ASN A 1 336 ? 11.906 -26.297 -1.353 1 97.81 336 ASN A C 1
ATOM 2733 O O . ASN A 1 336 ? 12.773 -25.438 -1.153 1 97.81 336 ASN A O 1
ATOM 2737 N N . ASN A 1 337 ? 12.039 -27.562 -1.104 1 96.75 337 ASN A N 1
ATOM 2738 C CA . ASN A 1 337 ? 13.289 -28.047 -0.536 1 96.75 337 ASN A CA 1
ATOM 2739 C C . ASN A 1 337 ? 14.438 -27.922 -1.525 1 96.75 337 ASN A C 1
ATOM 2741 O O . ASN A 1 337 ? 15.547 -27.547 -1.146 1 96.75 337 ASN A O 1
ATOM 2745 N N . ILE A 1 338 ? 14.188 -28.234 -2.746 1 97.5 338 ILE A N 1
ATOM 2746 C CA . ILE A 1 338 ? 15.227 -28.219 -3.77 1 97.5 338 ILE A CA 1
ATOM 2747 C C . ILE A 1 338 ? 15.742 -26.797 -3.979 1 97.5 338 ILE A C 1
ATOM 2749 O O . ILE A 1 338 ? 16.953 -26.578 -3.998 1 97.5 338 ILE A O 1
ATOM 2753 N N . ILE A 1 339 ? 14.891 -25.797 -4.043 1 97.12 339 ILE A N 1
ATOM 2754 C CA . ILE A 1 339 ? 15.305 -24.453 -4.418 1 97.12 339 ILE A CA 1
ATOM 2755 C C . ILE A 1 339 ? 16.047 -23.797 -3.252 1 97.12 339 ILE A C 1
ATOM 2757 O O . ILE A 1 339 ? 16.688 -22.75 -3.422 1 97.12 339 ILE A O 1
ATOM 2761 N N . THR A 1 340 ? 15.969 -24.406 -2.039 1 95.88 340 THR A N 1
ATOM 2762 C CA . THR A 1 340 ? 16.656 -23.844 -0.886 1 95.88 340 THR A CA 1
ATOM 2763 C C . THR A 1 340 ? 17.734 -24.797 -0.383 1 95.88 340 THR A C 1
ATOM 2765 O O . THR A 1 340 ? 18.266 -24.625 0.72 1 95.88 340 THR A O 1
ATOM 2768 N N . CYS A 1 341 ? 18.047 -25.812 -1.104 1 95.44 341 CYS A N 1
ATOM 2769 C CA . CYS A 1 341 ? 18.922 -26.891 -0.653 1 95.44 341 CYS A CA 1
ATOM 2770 C C . CYS A 1 341 ? 20.328 -26.375 -0.358 1 95.44 341 CYS A C 1
ATOM 2772 O O . CYS A 1 341 ? 21.047 -26.938 0.465 1 95.44 341 CYS A O 1
ATOM 2774 N N . TYR A 1 342 ? 20.734 -25.25 -0.962 1 93.81 342 TYR A N 1
ATOM 2775 C CA . TYR A 1 342 ? 22.094 -24.719 -0.827 1 93.81 342 TYR A CA 1
ATOM 2776 C C . TYR A 1 342 ? 22.188 -23.766 0.355 1 93.81 342 TYR A C 1
ATOM 2778 O O . TYR A 1 342 ? 23.281 -23.375 0.754 1 93.81 342 TYR A O 1
ATOM 2786 N N . LEU A 1 343 ? 21.188 -23.156 0.956 1 90.88 343 LEU A N 1
ATOM 2787 C CA . LEU A 1 343 ? 21.172 -22.172 2.027 1 90.88 343 LEU A CA 1
ATOM 2788 C C . LEU A 1 343 ? 21.422 -22.828 3.379 1 90.88 343 LEU A C 1
ATOM 2790 O O . LEU A 1 343 ? 21.703 -22.141 4.367 1 90.88 343 LEU A O 1
ATOM 2794 N N . GLY A 1 344 ? 21.781 -23.891 3.654 1 71.25 344 GLY A N 1
ATOM 2795 C CA . GLY A 1 344 ? 22.109 -24.484 4.934 1 71.25 344 GLY A CA 1
ATOM 2796 C C . GLY A 1 344 ? 21.031 -24.297 5.984 1 71.25 344 GLY A C 1
ATOM 2797 O O . GLY A 1 344 ? 20.109 -23.5 5.789 1 71.25 344 GLY A O 1
ATOM 2798 N N . GLY A 1 345 ? 20.281 -25.328 6.984 1 53.25 345 GLY A N 1
ATOM 2799 C CA . GLY A 1 345 ? 19.484 -25.281 8.195 1 53.25 345 GLY A CA 1
ATOM 2800 C C . GLY A 1 345 ? 18.125 -25.922 8.031 1 53.25 345 GLY A C 1
ATOM 2801 O O . GLY A 1 345 ? 17.266 -25.797 8.898 1 53.25 345 GLY A O 1
ATOM 2802 N N . ALA A 1 346 ? 17.453 -26 6.973 1 40.78 346 ALA A N 1
ATOM 2803 C CA . ALA A 1 346 ? 16.047 -26.328 7.195 1 40.78 346 ALA A CA 1
ATOM 2804 C C . ALA A 1 346 ? 15.898 -27.547 8.102 1 40.78 346 ALA A C 1
ATOM 2806 O O . ALA A 1 346 ? 14.781 -27.969 8.414 1 40.78 346 ALA A O 1
ATOM 2807 N N . ARG A 1 347 ? 16.906 -28.109 8.742 1 31.86 347 ARG A N 1
ATOM 2808 C CA . ARG A 1 347 ? 16.422 -29.156 9.641 1 31.86 347 ARG A CA 1
ATOM 2809 C C . ARG A 1 347 ? 15.562 -28.578 10.758 1 31.86 347 ARG A C 1
ATOM 2811 O O . ARG A 1 347 ? 15.922 -27.547 11.344 1 31.86 347 ARG A O 1
ATOM 2818 N N . MET B 1 1 ? 18.531 35 18.422 1 86.12 1 MET B N 1
ATOM 2819 C CA . MET B 1 1 ? 17.109 35.094 18.688 1 86.12 1 MET B CA 1
ATOM 2820 C C . MET B 1 1 ? 16.297 34.781 17.438 1 86.12 1 MET B C 1
ATOM 2822 O O . MET B 1 1 ? 16.797 34.906 16.312 1 86.12 1 MET B O 1
ATOM 2826 N N . ALA B 1 2 ? 15.117 34.281 17.672 1 89.62 2 ALA B N 1
ATOM 2827 C CA . ALA B 1 2 ? 14.203 34.094 16.547 1 89.62 2 ALA B CA 1
ATOM 2828 C C . ALA B 1 2 ? 14.062 35.375 15.727 1 89.62 2 ALA B C 1
ATOM 2830 O O . ALA B 1 2 ? 14.188 36.469 16.25 1 89.62 2 ALA B O 1
ATOM 2831 N N . VAL B 1 3 ? 13.875 35.281 14.492 1 94.25 3 VAL B N 1
ATOM 2832 C CA . VAL B 1 3 ? 13.836 36.438 13.586 1 94.25 3 VAL B CA 1
ATOM 2833 C C . VAL B 1 3 ? 12.477 36.5 12.898 1 94.25 3 VAL B C 1
ATOM 2835 O O . VAL B 1 3 ? 11.898 35.469 12.547 1 94.25 3 VAL B O 1
ATOM 2838 N N . LYS B 1 4 ? 11.969 37.688 12.828 1 94.69 4 LYS B N 1
ATOM 2839 C CA . LYS B 1 4 ? 10.781 37.906 12.008 1 94.69 4 LYS B CA 1
ATOM 2840 C C . LYS B 1 4 ? 11.148 38.125 10.547 1 94.69 4 LYS B C 1
ATOM 2842 O O . LYS B 1 4 ? 12.094 38.875 10.25 1 94.69 4 LYS B O 1
ATOM 2847 N N . ARG B 1 5 ? 10.461 37.469 9.68 1 95.5 5 ARG B N 1
ATOM 2848 C CA . ARG B 1 5 ? 10.727 37.625 8.258 1 95.5 5 ARG B CA 1
ATOM 2849 C C . ARG B 1 5 ? 9.461 37.969 7.496 1 95.5 5 ARG B C 1
ATOM 2851 O O . ARG B 1 5 ? 8.547 37.156 7.371 1 95.5 5 ARG B O 1
ATOM 2858 N N . ALA B 1 6 ? 9.43 39.188 7.004 1 96.12 6 ALA B N 1
ATOM 2859 C CA . ALA B 1 6 ? 8.305 39.625 6.188 1 96.12 6 ALA B CA 1
ATOM 2860 C C . ALA B 1 6 ? 8.383 39.062 4.777 1 96.12 6 ALA B C 1
ATOM 2862 O O . ALA B 1 6 ? 9.461 39.031 4.176 1 96.12 6 ALA B O 1
ATOM 2863 N N . TYR B 1 7 ? 7.289 38.562 4.316 1 96.56 7 TYR B N 1
ATOM 2864 C CA . TYR B 1 7 ? 7.219 38.125 2.934 1 96.56 7 TYR B CA 1
ATOM 2865 C C . TYR B 1 7 ? 6.578 39.156 2.041 1 96.56 7 TYR B C 1
ATOM 2867 O O . TYR B 1 7 ? 5.422 39.531 2.248 1 96.56 7 TYR B O 1
ATOM 2875 N N . TYR B 1 8 ? 7.242 39.594 0.978 1 94.88 8 TYR B N 1
ATOM 2876 C CA . TYR B 1 8 ? 6.754 40.594 0.055 1 94.88 8 TYR B CA 1
ATOM 2877 C C . TYR B 1 8 ? 6.539 40.031 -1.337 1 94.88 8 TYR B C 1
ATOM 2879 O O . TYR B 1 8 ? 5.902 40.656 -2.188 1 94.88 8 TYR B O 1
ATOM 2887 N N . GLY B 1 9 ? 7.051 38.844 -1.566 1 92.62 9 GLY B N 1
ATOM 2888 C CA . GLY B 1 9 ? 6.922 38.219 -2.865 1 92.62 9 GLY B CA 1
ATOM 2889 C C . GLY B 1 9 ? 7.918 38.719 -3.887 1 92.62 9 GLY B C 1
ATOM 2890 O O . GLY B 1 9 ? 7.668 38.656 -5.094 1 92.62 9 GLY B O 1
ATOM 2891 N N . ASN B 1 10 ? 9.023 39.281 -3.449 1 94.12 10 ASN B N 1
ATOM 2892 C CA . ASN B 1 10 ? 10.047 39.812 -4.344 1 94.12 10 ASN B CA 1
ATOM 2893 C C . ASN B 1 10 ? 11.117 38.781 -4.652 1 94.12 10 ASN B C 1
ATOM 2895 O O . ASN B 1 10 ? 10.992 37.625 -4.262 1 94.12 10 ASN B O 1
ATOM 2899 N N . ASP B 1 11 ? 12.117 39.156 -5.359 1 94.44 11 ASP B N 1
ATOM 2900 C CA . ASP B 1 11 ? 13.172 38.25 -5.793 1 94.44 11 ASP B CA 1
ATOM 2901 C C . ASP B 1 11 ? 13.969 37.719 -4.602 1 94.44 11 ASP B C 1
ATOM 2903 O O . ASP B 1 11 ? 14.43 36.594 -4.605 1 94.44 11 ASP B O 1
ATOM 2907 N N . GLY B 1 12 ? 14.133 38.562 -3.674 1 94.94 12 GLY B N 1
ATOM 2908 C CA . GLY B 1 12 ? 14.82 38.156 -2.469 1 94.94 12 GLY B CA 1
ATOM 2909 C C . GLY B 1 12 ? 14.125 37 -1.753 1 94.94 12 GLY B C 1
ATOM 2910 O O . GLY B 1 12 ? 14.781 36.062 -1.284 1 94.94 12 GLY B O 1
ATOM 2911 N N . ASP B 1 13 ? 12.828 37.125 -1.635 1 96.25 13 ASP B N 1
ATOM 2912 C CA . ASP B 1 13 ? 12.031 36.062 -1.049 1 96.25 13 ASP B CA 1
ATOM 2913 C C . ASP B 1 13 ? 12.18 34.781 -1.847 1 96.25 13 ASP B C 1
ATOM 2915 O O . ASP B 1 13 ? 12.391 33.688 -1.27 1 96.25 13 ASP B O 1
ATOM 2919 N N . ARG B 1 14 ? 12.141 34.875 -3.145 1 95.94 14 ARG B N 1
ATOM 2920 C CA . ARG B 1 14 ? 12.273 33.719 -4.016 1 95.94 14 ARG B CA 1
ATOM 2921 C C . ARG B 1 14 ? 13.609 33.031 -3.807 1 95.94 14 ARG B C 1
ATOM 2923 O O . ARG B 1 14 ? 13.672 31.797 -3.672 1 95.94 14 ARG B O 1
ATOM 2930 N N . ASP B 1 15 ? 14.641 33.812 -3.812 1 96.06 15 ASP B N 1
ATOM 2931 C CA . ASP B 1 15 ? 15.977 33.281 -3.613 1 96.06 15 ASP B CA 1
ATOM 2932 C C . ASP B 1 15 ? 16.094 32.594 -2.258 1 96.06 15 ASP B C 1
ATOM 2934 O O . ASP B 1 15 ? 16.703 31.531 -2.148 1 96.06 15 ASP B O 1
ATOM 2938 N N . TYR B 1 16 ? 15.516 33.25 -1.307 1 96.31 16 TYR B N 1
ATOM 2939 C CA . TYR B 1 16 ? 15.586 32.719 0.05 1 96.31 16 TYR B CA 1
ATOM 2940 C C . TYR B 1 16 ? 14.914 31.344 0.135 1 96.31 16 TYR B C 1
ATOM 2942 O O . TYR B 1 16 ? 15.523 30.375 0.597 1 96.31 16 TYR B O 1
ATOM 2950 N N . PHE B 1 17 ? 13.734 31.219 -0.29 1 96.81 17 PHE B N 1
ATOM 2951 C CA . PHE B 1 17 ? 12.977 29.984 -0.178 1 96.81 17 PHE B CA 1
ATOM 2952 C C . PHE B 1 17 ? 13.57 28.906 -1.074 1 96.81 17 PHE B C 1
ATOM 2954 O O . PHE B 1 17 ? 13.539 27.719 -0.733 1 96.81 17 PHE B O 1
ATOM 2961 N N . GLU B 1 18 ? 14.102 29.281 -2.191 1 95.19 18 GLU B N 1
ATOM 2962 C CA . GLU B 1 18 ? 14.797 28.312 -3.033 1 95.19 18 GLU B CA 1
ATOM 2963 C C . GLU B 1 18 ? 15.961 27.672 -2.285 1 95.19 18 GLU B C 1
ATOM 2965 O O . GLU B 1 18 ? 16.078 26.438 -2.268 1 95.19 18 GLU B O 1
ATOM 2970 N N . ARG B 1 19 ? 16.734 28.484 -1.698 1 94 19 ARG B N 1
ATOM 2971 C CA . ARG B 1 19 ? 17.891 27.984 -0.973 1 94 19 ARG B CA 1
ATOM 2972 C C . ARG B 1 19 ? 17.469 27.078 0.18 1 94 19 ARG B C 1
ATOM 2974 O O . ARG B 1 19 ? 18.047 26.016 0.378 1 94 19 ARG B O 1
ATOM 2981 N N . VAL B 1 20 ? 16.469 27.5 0.887 1 94.12 20 VAL B N 1
ATOM 2982 C CA . VAL B 1 20 ? 16.031 26.781 2.086 1 94.12 20 VAL B CA 1
ATOM 2983 C C . VAL B 1 20 ? 15.461 25.422 1.701 1 94.12 20 VAL B C 1
ATOM 2985 O O . VAL B 1 20 ? 15.75 24.422 2.355 1 94.12 20 VAL B O 1
ATOM 2988 N N . PHE B 1 21 ? 14.703 25.297 0.64 1 94.56 21 PHE B N 1
ATOM 2989 C CA . PHE B 1 21 ? 14.008 24.078 0.271 1 94.56 21 PHE B CA 1
ATOM 2990 C C . PHE B 1 21 ? 14.922 23.156 -0.531 1 94.56 21 PHE B C 1
ATOM 2992 O O . PHE B 1 21 ? 14.836 21.938 -0.42 1 94.56 21 PHE B O 1
ATOM 2999 N N . GLN B 1 22 ? 15.805 23.656 -1.299 1 91 22 GLN B N 1
ATOM 3000 C CA . GLN B 1 22 ? 16.625 22.844 -2.205 1 91 22 GLN B CA 1
ATOM 3001 C C . GLN B 1 22 ? 17.75 22.156 -1.456 1 91 22 GLN B C 1
ATOM 3003 O O . GLN B 1 22 ? 18.281 21.141 -1.918 1 91 22 GLN B O 1
ATOM 3008 N N . SER B 1 23 ? 18.062 22.547 -0.263 1 89.88 23 SER B N 1
ATOM 3009 C CA . SER B 1 23 ? 19.266 22.031 0.39 1 89.88 23 SER B CA 1
ATOM 3010 C C . SER B 1 23 ? 18.922 21.328 1.699 1 89.88 23 SER B C 1
ATOM 3012 O O . SER B 1 23 ? 19.781 21.141 2.557 1 89.88 23 SER B O 1
ATOM 3014 N N . ALA B 1 24 ? 17.703 20.984 1.849 1 93.69 24 ALA B N 1
ATOM 3015 C CA . ALA B 1 24 ? 17.359 20.5 3.184 1 93.69 24 ALA B CA 1
ATOM 3016 C C . ALA B 1 24 ? 16.484 19.25 3.109 1 93.69 24 ALA B C 1
ATOM 3018 O O . ALA B 1 24 ? 15.836 19 2.098 1 93.69 24 ALA B O 1
ATOM 3019 N N . ASN B 1 25 ? 16.609 18.406 4.203 1 94 25 ASN B N 1
ATOM 3020 C CA . ASN B 1 25 ? 15.547 17.453 4.516 1 94 25 ASN B CA 1
ATOM 3021 C C . ASN B 1 25 ? 14.273 18.172 4.969 1 94 25 ASN B C 1
ATOM 3023 O O . ASN B 1 25 ? 14.266 18.844 5.996 1 94 25 ASN B O 1
ATOM 3027 N N . ILE B 1 26 ? 13.234 17.984 4.23 1 97.31 26 ILE B N 1
ATOM 3028 C CA . ILE B 1 26 ? 12.078 18.859 4.387 1 97.31 26 ILE B CA 1
ATOM 3029 C C . ILE B 1 26 ? 11.023 18.172 5.254 1 97.31 26 ILE B C 1
ATOM 3031 O O . ILE B 1 26 ? 10.641 17.031 4.984 1 97.31 26 ILE B O 1
ATOM 3035 N N . ASN B 1 27 ? 10.578 18.828 6.27 1 98.56 27 ASN B N 1
ATOM 3036 C CA . ASN B 1 27 ? 9.492 18.406 7.152 1 98.56 27 ASN B CA 1
ATOM 3037 C C . ASN B 1 27 ? 8.445 19.516 7.316 1 98.56 27 ASN B C 1
ATOM 3039 O O . ASN B 1 27 ? 8.781 20.688 7.316 1 98.56 27 ASN B O 1
ATOM 3043 N N . PHE B 1 28 ? 7.242 19.094 7.426 1 98.88 28 PHE B N 1
ATOM 3044 C CA . PHE B 1 28 ? 6.141 20 7.75 1 98.88 28 PHE B CA 1
ATOM 3045 C C . PHE B 1 28 ? 5.461 19.578 9.047 1 98.88 28 PHE B C 1
ATOM 3047 O O . PHE B 1 28 ? 5.355 18.391 9.344 1 98.88 28 PHE B O 1
ATOM 3054 N N . LEU B 1 29 ? 5.051 20.516 9.82 1 98.69 29 LEU B N 1
ATOM 3055 C CA . LEU B 1 29 ? 4.137 20.328 10.945 1 98.69 29 LEU B CA 1
ATOM 3056 C C . LEU B 1 29 ? 2.854 21.125 10.742 1 98.69 29 LEU B C 1
ATOM 3058 O O . LEU B 1 29 ? 2.863 22.344 10.828 1 98.69 29 LEU B O 1
ATOM 3062 N N . ILE B 1 30 ? 1.783 20.375 10.484 1 98.06 30 ILE B N 1
ATOM 3063 C CA . ILE B 1 30 ? 0.502 20.984 10.141 1 98.06 30 ILE B CA 1
ATOM 3064 C C . ILE B 1 30 ? -0.469 20.844 11.305 1 98.06 30 ILE B C 1
ATOM 3066 O O . ILE B 1 30 ? -0.652 19.75 11.844 1 98.06 30 ILE B O 1
ATOM 3070 N N . GLY B 1 31 ? -1.053 21.984 11.688 1 95.62 31 GLY B N 1
ATOM 3071 C CA . GLY B 1 31 ? -2.031 21.953 12.766 1 95.62 31 GLY B CA 1
ATOM 3072 C C . GLY B 1 31 ? -3.445 22.234 12.289 1 95.62 31 GLY B C 1
ATOM 3073 O O . GLY B 1 31 ? -3.711 22.25 11.086 1 95.62 31 GLY B O 1
ATOM 3074 N N . SER B 1 32 ? -4.336 22.453 13.227 1 94.12 32 SER B N 1
ATOM 3075 C CA . SER B 1 32 ? -5.77 22.547 12.953 1 94.12 32 SER B CA 1
ATOM 3076 C C . SER B 1 32 ? -6.094 23.797 12.156 1 94.12 32 SER B C 1
ATOM 3078 O O . SER B 1 32 ? -7.121 23.859 11.477 1 94.12 32 SER B O 1
ATOM 3080 N N . GLY B 1 33 ? -5.184 24.828 12.195 1 94.31 33 GLY B N 1
ATOM 3081 C CA . GLY B 1 33 ? -5.402 26.031 11.414 1 94.31 33 GLY B CA 1
ATOM 3082 C C . GLY B 1 33 ? -5.477 25.781 9.922 1 94.31 33 GLY B C 1
ATOM 3083 O O . GLY B 1 33 ? -6.082 26.547 9.18 1 94.31 33 GLY B O 1
ATOM 3084 N N . ALA B 1 34 ? -4.938 24.688 9.508 1 96.88 34 ALA B N 1
ATOM 3085 C CA . ALA B 1 34 ? -4.91 24.359 8.094 1 96.88 34 ALA B CA 1
ATOM 3086 C C . ALA B 1 34 ? -6.266 23.828 7.625 1 96.88 34 ALA B C 1
ATOM 3088 O O . ALA B 1 34 ? -6.57 23.859 6.43 1 96.88 34 ALA B O 1
ATOM 3089 N N . SER B 1 35 ? -7.098 23.344 8.547 1 97.38 35 SER B N 1
ATOM 3090 C CA . SER B 1 35 ? -8.344 22.703 8.141 1 97.38 35 SER B CA 1
ATOM 3091 C C . SER B 1 35 ? -9.523 23.672 8.234 1 97.38 35 SER B C 1
ATOM 3093 O O . SER B 1 35 ? -10.68 23.266 8.125 1 97.38 35 SER B O 1
ATOM 3095 N N . LEU B 1 36 ? -9.133 24.953 8.484 1 94.81 36 LEU B N 1
ATOM 3096 C CA . LEU B 1 36 ? -10.141 26 8.383 1 94.81 36 LEU B CA 1
ATOM 3097 C C . LEU B 1 36 ? -10.484 26.281 6.926 1 94.81 36 LEU B C 1
ATOM 3099 O O . LEU B 1 36 ? -9.617 26.219 6.055 1 94.81 36 LEU B O 1
ATOM 3103 N N . PRO B 1 37 ? -11.812 26.578 6.711 1 96.12 37 PRO B N 1
ATOM 3104 C CA . PRO B 1 37 ? -12.922 26.781 7.641 1 96.12 37 PRO B CA 1
ATOM 3105 C C . PRO B 1 37 ? -13.75 25.531 7.863 1 96.12 37 PRO B C 1
ATOM 3107 O O . PRO B 1 37 ? -14.75 25.562 8.578 1 96.12 37 PRO B O 1
ATOM 3110 N N . ALA B 1 38 ? -13.398 24.359 7.281 1 97.19 38 ALA B N 1
ATOM 3111 C CA . ALA B 1 38 ? -14.219 23.156 7.355 1 97.19 38 ALA B CA 1
ATOM 3112 C C . ALA B 1 38 ? -14.336 22.656 8.789 1 97.19 38 ALA B C 1
ATOM 3114 O O . ALA B 1 38 ? -15.391 22.172 9.211 1 97.19 38 ALA B O 1
ATOM 3115 N N . ILE B 1 39 ? -13.234 22.703 9.484 1 95.31 39 ILE B N 1
ATOM 3116 C CA . ILE B 1 39 ? -13.211 22.312 10.883 1 95.31 39 ILE B CA 1
ATOM 3117 C C . ILE B 1 39 ? -12.859 23.5 11.758 1 95.31 39 ILE B C 1
ATOM 3119 O O . ILE B 1 39 ? -11.719 23.969 11.758 1 95.31 39 ILE B O 1
ATOM 3123 N N . ASN B 1 40 ? -13.805 23.953 12.375 1 89.44 40 ASN B N 1
ATOM 3124 C CA . ASN B 1 40 ? -13.656 25.094 13.258 1 89.44 40 ASN B CA 1
ATOM 3125 C C . ASN B 1 40 ? -13.938 24.719 14.711 1 89.44 40 ASN B C 1
ATOM 3127 O O . ASN B 1 40 ? -15.055 24.891 15.203 1 89.44 40 ASN B O 1
ATOM 3131 N N . VAL B 1 41 ? -12.992 24.141 15.312 1 78.94 41 VAL B N 1
ATOM 3132 C CA . VAL B 1 41 ? -13.148 23.688 16.688 1 78.94 41 VAL B CA 1
ATOM 3133 C C . VAL B 1 41 ? -12.312 24.562 17.625 1 78.94 41 VAL B C 1
ATOM 3135 O O . VAL B 1 41 ? -11.375 25.234 17.172 1 78.94 41 VAL B O 1
ATOM 3138 N N . LEU B 1 42 ? -12.711 24.562 18.812 1 71.62 42 LEU B N 1
ATOM 3139 C CA . LEU B 1 42 ? -12.031 25.391 19.797 1 71.62 42 LEU B CA 1
ATOM 3140 C C . LEU B 1 42 ? -10.586 24.938 19.984 1 71.62 42 LEU B C 1
ATOM 3142 O O . LEU B 1 42 ? -10.328 23.734 20.156 1 71.62 42 LEU B O 1
ATOM 3146 N N . GLY B 1 43 ? -9.719 25.766 19.938 1 74.06 43 GLY B N 1
ATOM 3147 C CA . GLY B 1 43 ? -8.297 25.469 20.109 1 74.06 43 GLY B CA 1
ATOM 3148 C C . GLY B 1 43 ? -7.945 24.969 21.5 1 74.06 43 GLY B C 1
ATOM 3149 O O . GLY B 1 43 ? -6.898 24.359 21.688 1 74.06 43 GLY B O 1
ATOM 3150 N N . THR B 1 44 ? -8.945 25.109 22.453 1 80.5 44 THR B N 1
ATOM 3151 C CA . THR B 1 44 ? -8.664 24.766 23.844 1 80.5 44 THR B CA 1
ATOM 3152 C C . THR B 1 44 ? -9.266 23.422 24.203 1 80.5 44 THR B C 1
ATOM 3154 O O . THR B 1 44 ? -9.289 23.047 25.391 1 80.5 44 THR B O 1
ATOM 3157 N N . ILE B 1 45 ? -9.68 22.75 23.266 1 88.38 45 ILE B N 1
ATOM 3158 C CA . ILE B 1 45 ? -10.453 21.547 23.516 1 88.38 45 ILE B CA 1
ATOM 3159 C C . ILE B 1 45 ? -9.641 20.578 24.359 1 88.38 45 ILE B C 1
ATOM 3161 O O . ILE B 1 45 ? -10.164 19.969 25.297 1 88.38 45 ILE B O 1
ATOM 3165 N N . GLU B 1 46 ? -8.406 20.391 24.109 1 87.06 46 GLU B N 1
ATOM 3166 C CA . GLU B 1 46 ? -7.594 19.453 24.859 1 87.06 46 GLU B CA 1
ATOM 3167 C C . GLU B 1 46 ? -7.453 19.875 26.312 1 87.06 46 GLU B C 1
ATOM 3169 O O . GLU B 1 46 ? -7.547 19.031 27.219 1 87.06 46 GLU B O 1
ATOM 3174 N N . ASN B 1 47 ? -7.246 21.109 26.469 1 88.56 47 ASN B N 1
ATOM 3175 C CA . ASN B 1 47 ? -7.168 21.656 27.828 1 88.56 47 ASN B CA 1
ATOM 3176 C C . ASN B 1 47 ? -8.5 21.531 28.562 1 88.56 47 ASN B C 1
ATOM 3178 O O . ASN B 1 47 ? -8.531 21.219 29.75 1 88.56 47 ASN B O 1
ATOM 3182 N N . ASP B 1 48 ? -9.516 21.797 27.844 1 92.75 48 ASP B N 1
ATOM 3183 C CA . ASP B 1 48 ? -10.844 21.688 28.438 1 92.75 48 ASP B CA 1
ATOM 3184 C C . ASP B 1 48 ? -11.148 20.266 28.859 1 92.75 48 ASP B C 1
ATOM 3186 O O . ASP B 1 48 ? -11.664 20.031 29.953 1 92.75 48 ASP B O 1
ATOM 3190 N N . LEU B 1 49 ? -10.781 19.359 28.016 1 94.44 49 LEU B N 1
ATOM 3191 C CA . LEU B 1 49 ? -10.984 17.953 28.328 1 94.44 49 LEU B CA 1
ATOM 3192 C C . LEU B 1 49 ? -10.148 17.547 29.531 1 94.44 49 LEU B C 1
ATOM 3194 O O . LEU B 1 49 ? -10.633 16.844 30.422 1 94.44 49 LEU B O 1
ATOM 3198 N N . GLN B 1 50 ? -8.953 17.969 29.562 1 93.12 50 GLN B N 1
ATOM 3199 C CA . GLN B 1 50 ? -8.07 17.656 30.672 1 93.12 50 GLN B CA 1
ATOM 3200 C C . GLN B 1 50 ? -8.633 18.188 31.984 1 93.12 50 GLN B C 1
ATOM 3202 O O . GLN B 1 50 ? -8.555 17.531 33.031 1 93.12 50 GLN B O 1
ATOM 3207 N N . GLN B 1 51 ? -9.141 19.375 31.906 1 95.44 51 GLN B N 1
ATOM 3208 C CA . GLN B 1 51 ? -9.727 19.984 33.094 1 95.44 51 GLN B CA 1
ATOM 3209 C C . GLN B 1 51 ? -10.898 19.141 33.625 1 95.44 51 GLN B C 1
ATOM 3211 O O . GLN B 1 51 ? -11.062 18.984 34.844 1 95.44 51 GLN B O 1
ATOM 3216 N N . LEU B 1 52 ? -11.68 18.656 32.719 1 96.44 52 LEU B N 1
ATOM 3217 C CA . LEU B 1 52 ? -12.812 17.828 33.125 1 96.44 52 LEU B CA 1
ATOM 3218 C C . LEU B 1 52 ? -12.336 16.531 33.781 1 96.44 52 LEU B C 1
ATOM 3220 O O . LEU B 1 52 ? -12.984 16.016 34.688 1 96.44 52 LEU B O 1
ATOM 3224 N N . ILE B 1 53 ? -11.25 16 33.312 1 95.06 53 ILE B N 1
ATOM 3225 C CA . ILE B 1 53 ? -10.656 14.812 33.938 1 95.06 53 ILE B CA 1
ATOM 3226 C C . ILE B 1 53 ? -10.188 15.133 35.344 1 95.06 53 ILE B C 1
ATOM 3228 O O . ILE B 1 53 ? -10.477 14.391 36.281 1 95.06 53 ILE B O 1
ATOM 3232 N N . ASN B 1 54 ? -9.523 16.219 35.469 1 95.75 54 ASN B N 1
ATOM 3233 C CA . ASN B 1 54 ? -9.023 16.641 36.781 1 95.75 54 ASN B CA 1
ATOM 3234 C C . ASN B 1 54 ? -10.164 16.859 37.781 1 95.75 54 ASN B C 1
ATOM 3236 O O . ASN B 1 54 ? -10.023 16.547 38.969 1 95.75 54 ASN B O 1
ATOM 3240 N N . ASP B 1 55 ? -11.227 17.344 37.281 1 97.12 55 ASP B N 1
ATOM 3241 C CA . ASP B 1 55 ? -12.391 17.625 38.125 1 97.12 55 ASP B CA 1
ATOM 3242 C C . ASP B 1 55 ? -13.227 16.375 38.344 1 97.12 55 ASP B C 1
ATOM 3244 O O . ASP B 1 55 ? -14.266 16.422 39 1 97.12 55 ASP B O 1
ATOM 3248 N N . GLU B 1 56 ? -12.844 15.336 37.75 1 95.75 56 GLU B N 1
ATOM 3249 C CA . GLU B 1 56 ? -13.516 14.047 37.875 1 95.75 56 GLU B CA 1
ATOM 3250 C C . GLU B 1 56 ? -14.953 14.125 37.344 1 95.75 56 GLU B C 1
ATOM 3252 O O . GLU B 1 56 ? -15.867 13.602 38 1 95.75 56 GLU B O 1
ATOM 3257 N N . LYS B 1 57 ? -15.164 14.891 36.312 1 96.69 57 LYS B N 1
ATOM 3258 C CA . LYS B 1 57 ? -16.469 15.023 35.656 1 96.69 57 LYS B CA 1
ATOM 3259 C C . LYS B 1 57 ? -16.531 14.172 34.406 1 96.69 57 LYS B C 1
ATOM 3261 O O . LYS B 1 57 ? -16.484 14.703 33.281 1 96.69 57 LYS B O 1
ATOM 3266 N N . GLU B 1 58 ? -16.734 13 34.531 1 95 58 GLU B N 1
ATOM 3267 C CA . GLU B 1 58 ? -16.625 12.023 33.469 1 95 58 GLU B CA 1
ATOM 3268 C C . GLU B 1 58 ? -17.734 12.211 32.438 1 95 58 GLU B C 1
ATOM 3270 O O . GLU B 1 58 ? -17.469 12.156 31.234 1 95 58 GLU B O 1
ATOM 3275 N N . ASP B 1 59 ? -18.984 12.438 32.906 1 95.38 59 ASP B N 1
ATOM 3276 C CA . ASP B 1 59 ? -20.094 12.609 31.984 1 95.38 59 ASP B CA 1
ATOM 3277 C C . ASP B 1 59 ? -19.906 13.844 31.109 1 95.38 59 ASP B C 1
ATOM 3279 O O . ASP B 1 59 ? -20.125 13.797 29.906 1 95.38 59 ASP B O 1
ATOM 3283 N N . GLU B 1 60 ? -19.484 14.875 31.75 1 96.62 60 GLU B N 1
ATOM 3284 C CA . GLU B 1 60 ? -19.219 16.109 31.016 1 96.62 60 GLU B CA 1
ATOM 3285 C C . GLU B 1 60 ? -18.078 15.922 30.016 1 96.62 60 GLU B C 1
ATOM 3287 O O . GLU B 1 60 ? -18.109 16.484 28.922 1 96.62 60 GLU B O 1
ATOM 3292 N N . TYR B 1 61 ? -17.078 15.141 30.406 1 96.88 61 TYR B N 1
ATOM 3293 C CA . TYR B 1 61 ? -15.953 14.828 29.531 1 96.88 61 TYR B CA 1
ATOM 3294 C C . TYR B 1 61 ? -16.453 14.172 28.234 1 96.88 61 TYR B C 1
ATOM 3296 O O . TYR B 1 61 ? -16.125 14.633 27.141 1 96.88 61 TYR B O 1
ATOM 3304 N N . PHE B 1 62 ? -17.234 13.156 28.375 1 96.38 62 PHE B N 1
ATOM 3305 C CA . PHE B 1 62 ? -17.656 12.391 27.219 1 96.38 62 PHE B CA 1
ATOM 3306 C C . PHE B 1 62 ? -18.625 13.203 26.359 1 96.38 62 PHE B C 1
ATOM 3308 O O . PHE B 1 62 ? -18.641 13.07 25.141 1 96.38 62 PHE B O 1
ATOM 3315 N N . ASN B 1 63 ? -19.406 14.039 27.016 1 95.62 63 ASN B N 1
ATOM 3316 C CA . ASN B 1 63 ? -20.266 14.938 26.25 1 95.62 63 ASN B CA 1
ATOM 3317 C C . ASN B 1 63 ? -19.453 15.898 25.391 1 95.62 63 ASN B C 1
ATOM 3319 O O . ASN B 1 63 ? -19.734 16.078 24.203 1 95.62 63 ASN B O 1
ATOM 3323 N N . MET B 1 64 ? -18.453 16.422 26.047 1 95.69 64 MET B N 1
ATOM 3324 C CA . MET B 1 64 ? -17.609 17.375 25.328 1 95.69 64 MET B CA 1
ATOM 3325 C C . MET B 1 64 ? -16.812 16.672 24.219 1 95.69 64 MET B C 1
ATOM 3327 O O . MET B 1 64 ? -16.719 17.188 23.109 1 95.69 64 MET B O 1
ATOM 3331 N N . ALA B 1 65 ? -16.312 15.516 24.547 1 95.38 65 ALA B N 1
ATOM 3332 C CA . ALA B 1 65 ? -15.555 14.742 23.562 1 95.38 65 ALA B CA 1
ATOM 3333 C C . ALA B 1 65 ? -16.422 14.352 22.375 1 95.38 65 ALA B C 1
ATOM 3335 O O . ALA B 1 65 ? -16 14.453 21.219 1 95.38 65 ALA B O 1
ATOM 3336 N N . ALA B 1 66 ? -17.625 13.914 22.641 1 94.75 66 ALA B N 1
ATOM 3337 C CA . ALA B 1 66 ? -18.547 13.531 21.578 1 94.75 66 ALA B CA 1
ATOM 3338 C C . ALA B 1 66 ? -18.875 14.727 20.672 1 94.75 66 ALA B C 1
ATOM 3340 O O . ALA B 1 66 ? -18.938 14.578 19.453 1 94.75 66 ALA B O 1
ATOM 3341 N N . GLY B 1 67 ? -19.078 15.867 21.359 1 93.44 67 GLY B N 1
ATOM 3342 C CA . GLY B 1 67 ? -19.328 17.078 20.594 1 93.44 67 GLY B CA 1
ATOM 3343 C C . GLY B 1 67 ? -18.156 17.469 19.703 1 93.44 67 GLY B C 1
ATOM 3344 O O . GLY B 1 67 ? -18.359 17.812 18.531 1 93.44 67 GLY B O 1
ATOM 3345 N N . PHE B 1 68 ? -17 17.391 20.266 1 94.75 68 PHE B N 1
ATOM 3346 C CA . PHE B 1 68 ? -15.781 17.703 19.531 1 94.75 68 PHE B CA 1
ATOM 3347 C C . PHE B 1 68 ? -15.609 16.781 18.344 1 94.75 68 PHE B C 1
ATOM 3349 O O . PHE B 1 68 ? -15.422 17.234 17.203 1 94.75 68 PHE B O 1
ATOM 3356 N N . LEU B 1 69 ? -15.734 15.453 18.562 1 94.5 69 LEU B N 1
ATOM 3357 C CA . LEU B 1 69 ? -15.547 14.469 17.516 1 94.5 69 LEU B CA 1
ATOM 3358 C C . LEU B 1 69 ? -16.609 14.625 16.422 1 94.5 69 LEU B C 1
ATOM 3360 O O . LEU B 1 69 ? -16.312 14.492 15.234 1 94.5 69 LEU B O 1
ATOM 3364 N N . SER B 1 70 ? -17.828 14.938 16.812 1 93.19 70 SER B N 1
ATOM 3365 C CA . SER B 1 70 ? -18.906 15.164 15.859 1 93.19 70 SER B CA 1
ATOM 3366 C C . SER B 1 70 ? -18.594 16.344 14.938 1 93.19 70 SER B C 1
ATOM 3368 O O . SER B 1 70 ? -18.844 16.266 13.734 1 93.19 70 SER B O 1
ATOM 3370 N N . ALA B 1 71 ? -18.031 17.328 15.578 1 92.94 71 ALA B N 1
ATOM 3371 C CA . ALA B 1 71 ? -17.703 18.516 14.805 1 92.94 71 ALA B CA 1
ATOM 3372 C C . ALA B 1 71 ? -16.594 18.219 13.789 1 92.94 71 ALA B C 1
ATOM 3374 O O . ALA B 1 71 ? -16.641 18.719 12.656 1 92.94 71 ALA B O 1
ATOM 3375 N N . VAL B 1 72 ? -15.656 17.438 14.148 1 94.31 72 VAL B N 1
ATOM 3376 C CA . VAL B 1 72 ? -14.555 17.109 13.258 1 94.31 72 VAL B CA 1
ATOM 3377 C C . VAL B 1 72 ? -15.039 16.156 12.164 1 94.31 72 VAL B C 1
ATOM 3379 O O . VAL B 1 72 ? -14.586 16.25 11.016 1 94.31 72 VAL B O 1
ATOM 3382 N N . TRP B 1 73 ? -16.062 15.297 12.43 1 94.12 73 TRP B N 1
ATOM 3383 C CA . TRP B 1 73 ? -16.578 14.32 11.484 1 94.12 73 TRP B CA 1
ATOM 3384 C C . TRP B 1 73 ? -17.484 14.992 10.453 1 94.12 73 TRP B C 1
ATOM 3386 O O . TRP B 1 73 ? -17.625 14.492 9.336 1 94.12 73 TRP B O 1
ATOM 3396 N N . LEU B 1 74 ? -18.031 16.078 10.766 1 92.69 74 LEU B N 1
ATOM 3397 C CA . LEU B 1 74 ? -19.094 16.672 9.961 1 92.69 74 LEU B CA 1
ATOM 3398 C C . LEU B 1 74 ? -18.625 16.859 8.516 1 92.69 74 LEU B C 1
ATOM 3400 O O . LEU B 1 74 ? -19.297 16.391 7.586 1 92.69 74 LEU B O 1
ATOM 3404 N N . PRO B 1 75 ? -17.484 17.484 8.305 1 93.81 75 PRO B N 1
ATOM 3405 C CA . PRO B 1 75 ? -17.047 17.625 6.914 1 93.81 75 PRO B CA 1
ATOM 3406 C C . PRO B 1 75 ? -16.844 16.281 6.227 1 93.81 75 PRO B C 1
ATOM 3408 O O . PRO B 1 75 ? -17.062 16.156 5.016 1 93.81 75 PRO B O 1
ATOM 3411 N N . HIS B 1 76 ? -16.438 15.281 6.941 1 93.81 76 HIS B N 1
ATOM 3412 C CA . HIS B 1 76 ? -16.109 13.992 6.355 1 93.81 76 HIS B CA 1
ATOM 3413 C C . HIS B 1 76 ? -17.375 13.18 6.051 1 93.81 76 HIS B C 1
ATOM 3415 O O . HIS B 1 76 ? -17.359 12.32 5.168 1 93.81 76 HIS B O 1
ATOM 3421 N N . GLU B 1 77 ? -18.438 13.5 6.832 1 92.62 77 GLU B N 1
ATOM 3422 C CA . GLU B 1 77 ? -19.719 12.883 6.469 1 92.62 77 GLU B CA 1
ATOM 3423 C C . GLU B 1 77 ? -20.141 13.289 5.062 1 92.62 77 GLU B C 1
ATOM 3425 O O . GLU B 1 77 ? -20.703 12.477 4.32 1 92.62 77 GLU B O 1
ATOM 3430 N N . TYR B 1 78 ? -19.844 14.508 4.773 1 91.69 78 TYR B N 1
ATOM 3431 C CA . TYR B 1 78 ? -20.141 15.016 3.438 1 91.69 78 TYR B CA 1
ATOM 3432 C C . TYR B 1 78 ? -19.203 14.383 2.406 1 91.69 78 TYR B C 1
ATOM 3434 O O . TYR B 1 78 ? -19.656 13.891 1.37 1 91.69 78 TYR B O 1
ATOM 3442 N N . ILE B 1 79 ? -17.922 14.32 2.668 1 91.62 79 ILE B N 1
ATOM 3443 C CA . ILE B 1 79 ? -16.906 13.82 1.749 1 91.62 79 ILE B CA 1
ATOM 3444 C C . ILE B 1 79 ? -17.141 12.344 1.462 1 91.62 79 ILE B C 1
ATOM 3446 O O . ILE B 1 79 ? -17.016 11.898 0.32 1 91.62 79 ILE B O 1
ATOM 3450 N N . LEU B 1 80 ? -17.562 11.57 2.457 1 91.19 80 LEU B N 1
ATOM 3451 C CA . LEU B 1 80 ? -17.719 10.125 2.367 1 91.19 80 LEU B CA 1
ATOM 3452 C C . LEU B 1 80 ? -19.141 9.758 1.945 1 91.19 80 LEU B C 1
ATOM 3454 O O . LEU B 1 80 ? -19.5 8.578 1.924 1 91.19 80 LEU B O 1
ATOM 3458 N N . ASP B 1 81 ? -19.984 10.758 1.634 1 87.56 81 ASP B N 1
ATOM 3459 C CA . ASP B 1 81 ? -21.359 10.562 1.21 1 87.56 81 ASP B CA 1
ATOM 3460 C C . ASP B 1 81 ? -22.141 9.742 2.234 1 87.56 81 ASP B C 1
ATOM 3462 O O . ASP B 1 81 ? -22.812 8.773 1.879 1 87.56 81 ASP B O 1
ATOM 3466 N N . ARG B 1 82 ? -21.906 9.914 3.443 1 83.25 82 ARG B N 1
ATOM 3467 C CA . ARG B 1 82 ? -22.547 9.219 4.547 1 83.25 82 ARG B CA 1
ATOM 3468 C C . ARG B 1 82 ? -23.688 10.062 5.129 1 83.25 82 ARG B C 1
ATOM 3470 O O . ARG B 1 82 ? -24.031 9.906 6.301 1 83.25 82 ARG B O 1
ATOM 3477 N N . GLY B 1 83 ? -24.266 10.898 4.297 1 74.19 83 GLY B N 1
ATOM 3478 C CA . GLY B 1 83 ? -25.359 11.727 4.801 1 74.19 83 GLY B CA 1
ATOM 3479 C C . GLY B 1 83 ? -26.688 10.992 4.859 1 74.19 83 GLY B C 1
ATOM 3480 O O . GLY B 1 83 ? -26.906 10.055 4.098 1 74.19 83 GLY B O 1
ATOM 3481 N N . ASN B 1 84 ? -27.234 10.602 6.016 1 66.31 84 ASN B N 1
ATOM 3482 C CA . ASN B 1 84 ? -28.516 9.969 6.254 1 66.31 84 ASN B CA 1
ATOM 3483 C C . ASN B 1 84 ? -29.609 10.586 5.391 1 66.31 84 ASN B C 1
ATOM 3485 O O . ASN B 1 84 ? -30.688 10.945 5.895 1 66.31 84 ASN B O 1
ATOM 3489 N N . ASP B 1 85 ? -29.25 10.711 3.934 1 65.69 85 ASP B N 1
ATOM 3490 C CA . ASP B 1 85 ? -30.266 11.242 3.02 1 65.69 85 ASP B CA 1
ATOM 3491 C C . ASP B 1 85 ? -30.609 12.688 3.367 1 65.69 85 ASP B C 1
ATOM 3493 O O . ASP B 1 85 ? -31.672 13.188 2.977 1 65.69 85 ASP B O 1
ATOM 3497 N N . VAL B 1 86 ? -29.984 13.312 4.355 1 73.44 86 VAL B N 1
ATOM 3498 C CA . VAL B 1 86 ? -30.203 14.719 4.648 1 73.44 86 VAL B CA 1
ATOM 3499 C C . VAL B 1 86 ? -29.172 15.57 3.906 1 73.44 86 VAL B C 1
ATOM 3501 O O . VAL B 1 86 ? -27.984 15.273 3.922 1 73.44 86 VAL B O 1
ATOM 3504 N N . ALA B 1 87 ? -29.781 16.547 3.326 1 82.06 87 ALA B N 1
ATOM 3505 C CA . ALA B 1 87 ? -28.906 17.453 2.568 1 82.06 87 ALA B CA 1
ATOM 3506 C C . ALA B 1 87 ? -28.016 18.266 3.5 1 82.06 87 ALA B C 1
ATOM 3508 O O . ALA B 1 87 ? -28.469 18.719 4.559 1 82.06 87 ALA B O 1
ATOM 3509 N N . PHE B 1 88 ? -26.734 18.422 3.299 1 90.25 88 PHE B N 1
ATOM 3510 C CA . PHE B 1 88 ? -25.812 19.219 4.086 1 90.25 88 PHE B CA 1
ATOM 3511 C C . PHE B 1 88 ? -26.031 20.703 3.836 1 90.25 88 PHE B C 1
ATOM 3513 O O . PHE B 1 88 ? -26.281 21.125 2.701 1 90.25 88 PHE B O 1
ATOM 3520 N N . PRO B 1 89 ? -26 21.547 4.832 1 90.88 89 PRO B N 1
ATOM 3521 C CA . PRO B 1 89 ? -26.141 22.984 4.648 1 90.88 89 PRO B CA 1
ATOM 3522 C C . PRO B 1 89 ? -25.109 23.578 3.686 1 90.88 89 PRO B C 1
ATOM 3524 O O . PRO B 1 89 ? -23.953 23.141 3.672 1 90.88 89 PRO B O 1
ATOM 3527 N N . PRO B 1 90 ? -25.531 24.484 2.92 1 93.31 90 PRO B N 1
ATOM 3528 C CA . PRO B 1 90 ? -24.672 25.062 1.892 1 93.31 90 PRO B CA 1
ATOM 3529 C C . PRO B 1 90 ? -23.359 25.594 2.461 1 93.31 90 PRO B C 1
ATOM 3531 O O . PRO B 1 90 ? -22.297 25.406 1.865 1 93.31 90 PRO B O 1
ATOM 3534 N N . PRO B 1 91 ? -23.359 26.234 3.629 1 93.31 91 PRO B N 1
ATOM 3535 C CA . PRO B 1 91 ? -22.078 26.719 4.164 1 93.31 91 PRO B CA 1
ATOM 3536 C C . PRO B 1 91 ? -21.094 25.594 4.457 1 93.31 91 PRO B C 1
ATOM 3538 O O . PRO B 1 91 ? -19.891 25.766 4.293 1 93.31 91 PRO B O 1
ATOM 3541 N N . VAL B 1 92 ? -21.609 24.469 4.941 1 92.75 92 VAL B N 1
ATOM 3542 C CA . VAL B 1 92 ? -20.75 23.312 5.207 1 92.75 92 VAL B CA 1
ATOM 3543 C C . VAL B 1 92 ? -20.109 22.844 3.906 1 92.75 92 VAL B C 1
ATOM 3545 O O . VAL B 1 92 ? -18.906 22.609 3.854 1 92.75 92 VAL B O 1
ATOM 3548 N N . ILE B 1 93 ? -20.891 22.781 2.871 1 95.25 93 ILE B N 1
ATOM 3549 C CA . ILE B 1 93 ? -20.422 22.328 1.568 1 95.25 93 ILE B CA 1
ATOM 3550 C C . ILE B 1 93 ? -19.344 23.281 1.056 1 95.25 93 ILE B C 1
ATOM 3552 O O . ILE B 1 93 ? -18.266 22.828 0.644 1 95.25 93 ILE B O 1
ATOM 3556 N N . SER B 1 94 ? -19.609 24.531 1.111 1 97.12 94 SER B N 1
ATOM 3557 C CA . SER B 1 94 ? -18.656 25.516 0.604 1 97.12 94 SER B CA 1
ATOM 3558 C C . SER B 1 94 ? -17.359 25.5 1.397 1 97.12 94 SER B C 1
ATOM 3560 O O . SER B 1 94 ? -16.266 25.609 0.822 1 97.12 94 SER B O 1
ATOM 3562 N N . ASN B 1 95 ? -17.484 25.406 2.764 1 97.31 95 ASN B N 1
ATOM 3563 C CA . ASN B 1 95 ? -16.312 25.359 3.625 1 97.31 95 ASN B CA 1
ATOM 3564 C C . ASN B 1 95 ? -15.453 24.125 3.334 1 97.31 95 ASN B C 1
ATOM 3566 O O . ASN B 1 95 ? -14.227 24.219 3.277 1 97.31 95 ASN B O 1
ATOM 3570 N N . VAL B 1 96 ? -16.109 23.016 3.1 1 97.44 96 VAL B N 1
ATOM 3571 C CA . VAL B 1 96 ? -15.406 21.766 2.826 1 97.44 96 VAL B CA 1
ATOM 3572 C C . VAL B 1 96 ? -14.719 21.859 1.467 1 97.44 96 VAL B C 1
ATOM 3574 O O . VAL B 1 96 ? -13.539 21.5 1.338 1 97.44 96 VAL B O 1
ATOM 3577 N N . ASP B 1 97 ? -15.406 22.359 0.47 1 97.75 97 ASP B N 1
ATOM 3578 C CA . ASP B 1 97 ? -14.836 22.469 -0.871 1 97.75 97 ASP B CA 1
ATOM 3579 C C . ASP B 1 97 ? -13.617 23.391 -0.877 1 97.75 97 ASP B C 1
ATOM 3581 O O . ASP B 1 97 ? -12.609 23.078 -1.513 1 97.75 97 ASP B O 1
ATOM 3585 N N . TYR B 1 98 ? -13.781 24.438 -0.157 1 98 98 TYR B N 1
ATOM 3586 C CA . TYR B 1 98 ? -12.672 25.391 -0.052 1 98 98 TYR B CA 1
ATOM 3587 C C . TYR B 1 98 ? -11.469 24.75 0.614 1 98 98 TYR B C 1
ATOM 3589 O O . TYR B 1 98 ? -10.344 24.844 0.108 1 98 98 TYR B O 1
ATOM 3597 N N . THR B 1 99 ? -11.656 24.062 1.693 1 98.25 99 THR B N 1
ATOM 3598 C CA . THR B 1 99 ? -10.594 23.422 2.443 1 98.25 99 THR B CA 1
ATOM 3599 C C . THR B 1 99 ? -9.953 22.297 1.621 1 98.25 99 THR B C 1
ATOM 3601 O O . THR B 1 99 ? -8.734 22.172 1.587 1 98.25 99 THR B O 1
ATOM 3604 N N . ARG B 1 100 ? -10.742 21.562 0.91 1 97.88 100 ARG B N 1
ATOM 3605 C CA . ARG B 1 100 ? -10.266 20.484 0.044 1 97.88 100 ARG B CA 1
ATOM 3606 C C . ARG B 1 100 ? -9.328 21.031 -1.031 1 97.88 100 ARG B C 1
ATOM 3608 O O . ARG B 1 100 ? -8.273 20.453 -1.29 1 97.88 100 ARG B O 1
ATOM 3615 N N . LYS B 1 101 ? -9.758 22.125 -1.605 1 98.25 101 LYS B N 1
ATOM 3616 C CA . LYS B 1 101 ? -8.945 22.75 -2.65 1 98.25 101 LYS B CA 1
ATOM 3617 C C . LYS B 1 101 ? -7.586 23.172 -2.109 1 98.25 101 LYS B C 1
ATOM 3619 O O . LYS B 1 101 ? -6.57 23.062 -2.801 1 98.25 101 LYS B O 1
ATOM 3624 N N . ASN B 1 102 ? -7.598 23.688 -0.913 1 98.38 10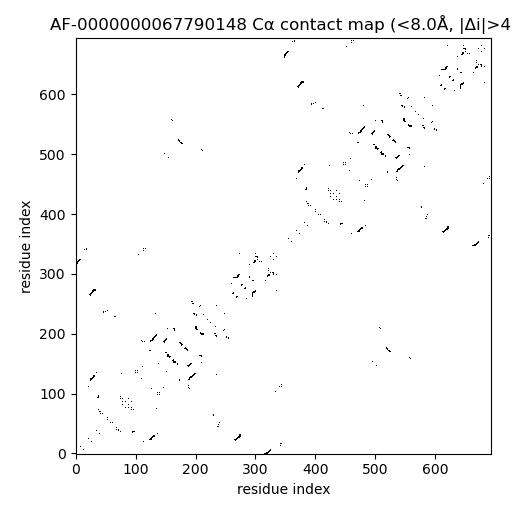2 ASN B N 1
ATOM 3625 C CA . ASN B 1 102 ? -6.348 24.109 -0.289 1 98.38 102 ASN B CA 1
ATOM 3626 C C . ASN B 1 102 ? -5.414 22.922 -0.048 1 98.38 102 ASN B C 1
ATOM 3628 O O . ASN B 1 102 ? -4.207 23.031 -0.282 1 98.38 102 ASN B O 1
ATOM 3632 N N . TYR B 1 103 ? -5.957 21.812 0.366 1 98.69 103 TYR B N 1
ATOM 3633 C CA . TYR B 1 103 ? -5.141 20.641 0.606 1 98.69 103 TYR B CA 1
ATOM 3634 C C . TYR B 1 103 ? -4.668 20.031 -0.708 1 98.69 103 TYR B C 1
ATOM 3636 O O . TYR B 1 103 ? -3.551 19.5 -0.791 1 98.69 103 TYR B O 1
ATOM 3644 N N . ASP B 1 104 ? -5.523 20.078 -1.772 1 98.56 104 ASP B N 1
ATOM 3645 C CA . ASP B 1 104 ? -5.07 19.672 -3.1 1 98.56 104 ASP B CA 1
ATOM 3646 C C . ASP B 1 104 ? -3.855 20.484 -3.541 1 98.56 104 ASP B C 1
ATOM 3648 O O . ASP B 1 104 ? -2.875 19.938 -4.035 1 98.56 104 ASP B O 1
ATOM 3652 N N . ALA B 1 105 ? -3.949 21.75 -3.33 1 98.5 105 ALA B N 1
ATOM 3653 C CA . ALA B 1 105 ? -2.854 22.656 -3.684 1 98.5 105 ALA B CA 1
ATOM 3654 C C . ALA B 1 105 ? -1.606 22.344 -2.859 1 98.5 105 ALA B C 1
ATOM 3656 O O . ALA B 1 105 ? -0.485 22.438 -3.365 1 98.5 105 ALA B O 1
ATOM 3657 N N . PHE B 1 106 ? -1.822 22.047 -1.641 1 98.75 106 PHE B N 1
ATOM 3658 C CA . PHE B 1 106 ? -0.707 21.719 -0.761 1 98.75 106 PHE B CA 1
ATOM 3659 C C . PHE B 1 106 ? 0.04 20.484 -1.27 1 98.75 106 PHE B C 1
ATOM 3661 O O . PHE B 1 106 ? 1.261 20.531 -1.439 1 98.75 106 PHE B O 1
ATOM 3668 N N . ILE B 1 107 ? -0.693 19.422 -1.586 1 98.75 107 ILE B N 1
ATOM 3669 C CA . ILE B 1 107 ? -0.09 18.188 -2.094 1 98.75 107 ILE B CA 1
ATOM 3670 C C . ILE B 1 107 ? 0.604 18.469 -3.426 1 98.75 107 ILE B C 1
ATOM 3672 O O . ILE B 1 107 ? 1.711 17.984 -3.67 1 98.75 107 ILE B O 1
ATOM 3676 N N . SER B 1 108 ? -0.014 19.266 -4.242 1 98.12 108 SER B N 1
ATOM 3677 C CA . SER B 1 108 ? 0.596 19.656 -5.508 1 98.12 108 SER B CA 1
ATOM 3678 C C . SER B 1 108 ? 1.892 20.422 -5.285 1 98.12 108 SER B C 1
ATOM 3680 O O . SER B 1 108 ? 2.865 20.234 -6.016 1 98.12 108 SER B O 1
ATOM 3682 N N . SER B 1 109 ? 1.89 21.266 -4.328 1 98.06 109 SER B N 1
ATOM 3683 C CA . SER B 1 109 ? 3.088 22.031 -3.986 1 98.06 109 SER B CA 1
ATOM 3684 C C . SER B 1 109 ? 4.223 21.109 -3.553 1 98.06 109 SER B C 1
ATOM 3686 O O . SER B 1 109 ? 5.363 21.266 -3.992 1 98.06 109 SER B O 1
ATOM 3688 N N . LEU B 1 110 ? 3.914 20.141 -2.693 1 98.31 110 LEU B N 1
ATOM 3689 C CA . LEU B 1 110 ? 4.922 19.188 -2.244 1 98.31 110 LEU B CA 1
ATOM 3690 C C . LEU B 1 110 ? 5.488 18.406 -3.422 1 98.31 110 LEU B C 1
ATOM 3692 O O . LEU B 1 110 ? 6.699 18.188 -3.502 1 98.31 110 LEU B O 1
ATOM 3696 N N . GLU B 1 111 ? 4.586 18 -4.297 1 97.31 111 GLU B N 1
ATOM 3697 C CA . GLU B 1 111 ? 4.996 17.312 -5.508 1 97.31 111 GLU B CA 1
ATOM 3698 C C . GLU B 1 111 ? 5.988 18.141 -6.316 1 97.31 111 GLU B C 1
ATOM 3700 O O . GLU B 1 111 ? 7.035 17.625 -6.73 1 97.31 111 GLU B O 1
ATOM 3705 N N . LYS B 1 112 ? 5.684 19.375 -6.52 1 96.19 112 LYS B N 1
ATOM 3706 C CA . LYS B 1 112 ? 6.535 20.266 -7.301 1 96.19 112 LYS B CA 1
ATOM 3707 C C . LYS B 1 112 ? 7.895 20.453 -6.633 1 96.19 112 LYS B C 1
ATOM 3709 O O . LYS B 1 112 ? 8.93 20.438 -7.305 1 96.19 112 LYS B O 1
ATOM 3714 N N . ILE B 1 113 ? 7.875 20.609 -5.383 1 96.25 113 ILE B N 1
ATOM 3715 C CA . ILE B 1 113 ? 9.117 20.766 -4.629 1 96.25 113 ILE B CA 1
ATOM 3716 C C . ILE B 1 113 ? 10 19.547 -4.809 1 96.25 113 ILE B C 1
ATOM 3718 O O . ILE B 1 113 ? 11.203 19.672 -5.043 1 96.25 113 ILE B O 1
ATOM 3722 N N . LEU B 1 114 ? 9.406 18.359 -4.777 1 95.31 114 LEU B N 1
ATOM 3723 C CA . LEU B 1 114 ? 10.156 17.109 -4.848 1 95.31 114 LEU B CA 1
ATOM 3724 C C . LEU B 1 114 ? 10.641 16.844 -6.27 1 95.31 114 LEU B C 1
ATOM 3726 O O . LEU B 1 114 ? 11.766 16.375 -6.469 1 95.31 114 LEU B O 1
ATOM 3730 N N . THR B 1 115 ? 9.812 17.109 -7.234 1 92.25 115 THR B N 1
ATOM 3731 C CA . THR B 1 115 ? 10.141 16.781 -8.617 1 92.25 115 THR B CA 1
ATOM 3732 C C . THR B 1 115 ? 11.156 17.766 -9.188 1 92.25 115 THR B C 1
ATOM 3734 O O . THR B 1 115 ? 11.938 17.422 -10.078 1 92.25 115 THR B O 1
ATOM 3737 N N . ARG B 1 116 ? 11.227 18.953 -8.641 1 88.94 116 ARG B N 1
ATOM 3738 C CA . ARG B 1 116 ? 12.109 19.984 -9.18 1 88.94 116 ARG B CA 1
ATOM 3739 C C . ARG B 1 116 ? 13.359 20.141 -8.32 1 88.94 116 ARG B C 1
ATOM 3741 O O . ARG B 1 116 ? 14.086 21.125 -8.453 1 88.94 116 ARG B O 1
ATOM 3748 N N . ARG B 1 117 ? 13.516 19.172 -7.48 1 86.75 117 ARG B N 1
ATOM 3749 C CA . ARG B 1 117 ? 14.734 19.188 -6.684 1 86.75 117 ARG B CA 1
ATOM 3750 C C . ARG B 1 117 ? 15.969 19 -7.562 1 86.75 117 ARG B C 1
ATOM 3752 O O . ARG B 1 117 ? 16 18.094 -8.406 1 86.75 117 ARG B O 1
ATOM 3759 N N . ARG B 1 118 ? 16.969 19.797 -7.414 1 74.94 118 ARG B N 1
ATOM 3760 C CA . ARG B 1 118 ? 18.125 19.844 -8.297 1 74.94 118 ARG B CA 1
ATOM 3761 C C . ARG B 1 118 ? 19.188 18.844 -7.871 1 74.94 118 ARG B C 1
ATOM 3763 O O . ARG B 1 118 ? 19.938 18.328 -8.703 1 74.94 118 ARG B O 1
ATOM 3770 N N . THR B 1 119 ? 19.25 18.547 -6.594 1 71.25 119 THR B N 1
ATOM 3771 C CA . THR B 1 119 ? 20.312 17.688 -6.098 1 71.25 119 THR B CA 1
ATOM 3772 C C . THR B 1 119 ? 19.812 16.25 -5.918 1 71.25 119 THR B C 1
ATOM 3774 O O . THR B 1 119 ? 18.656 16.031 -5.527 1 71.25 119 THR B O 1
ATOM 3777 N N . GLY B 1 120 ? 20.578 15.289 -6.387 1 72.31 120 GLY B N 1
ATOM 3778 C CA . GLY B 1 120 ? 20.281 13.883 -6.176 1 72.31 120 GLY B CA 1
ATOM 3779 C C . GLY B 1 120 ? 20.812 13.352 -4.859 1 72.31 120 GLY B C 1
ATOM 3780 O O . GLY B 1 120 ? 20.609 12.188 -4.52 1 72.31 120 GLY B O 1
ATOM 3781 N N . LEU B 1 121 ? 21.359 14.242 -4.07 1 76.88 121 LEU B N 1
ATOM 3782 C CA . LEU B 1 121 ? 22 13.805 -2.836 1 76.88 121 LEU B CA 1
ATOM 3783 C C . LEU B 1 121 ? 20.984 13.672 -1.709 1 76.88 121 LEU B C 1
ATOM 3785 O O . LEU B 1 121 ? 21.203 12.906 -0.764 1 76.88 121 LEU B O 1
ATOM 3789 N N . LEU B 1 122 ? 19.969 14.469 -1.833 1 81.88 122 LEU B N 1
ATOM 3790 C CA . LEU B 1 122 ? 18.922 14.422 -0.818 1 81.88 122 LEU B CA 1
ATOM 3791 C C . LEU B 1 122 ? 17.766 13.539 -1.272 1 81.88 122 LEU B C 1
ATOM 3793 O O . LEU B 1 122 ? 17.438 13.492 -2.463 1 81.88 122 LEU B O 1
ATOM 3797 N N . PRO B 1 123 ? 17.25 12.914 -0.307 1 83.94 123 PRO B N 1
ATOM 3798 C CA . PRO B 1 123 ? 16.109 12.078 -0.677 1 83.94 123 PRO B CA 1
ATOM 3799 C C . PRO B 1 123 ? 14.945 12.883 -1.261 1 83.94 123 PRO B C 1
ATOM 3801 O O . PRO B 1 123 ? 14.75 14.047 -0.898 1 83.94 123 PRO B O 1
ATOM 3804 N N . ARG B 1 124 ? 14.234 12.297 -2.15 1 91.5 124 ARG B N 1
ATOM 3805 C CA . ARG B 1 124 ? 13.016 12.891 -2.686 1 91.5 124 ARG B CA 1
ATOM 3806 C C . ARG B 1 124 ? 11.812 12.531 -1.825 1 91.5 124 ARG B C 1
ATOM 3808 O O . ARG B 1 124 ? 10.867 11.891 -2.299 1 91.5 124 ARG B O 1
ATOM 3815 N N . ARG B 1 125 ? 11.945 12.977 -0.629 1 95.06 125 ARG B N 1
ATOM 3816 C CA . ARG B 1 125 ? 10.938 12.633 0.37 1 95.06 125 ARG B CA 1
ATOM 3817 C C . ARG B 1 125 ? 10.617 13.828 1.262 1 95.06 125 ARG B C 1
ATOM 3819 O O . ARG B 1 125 ? 11.516 14.578 1.649 1 95.06 125 ARG B O 1
ATOM 3826 N N . ILE B 1 126 ? 9.367 14.039 1.549 1 97.69 126 ILE B N 1
ATOM 3827 C CA . ILE B 1 126 ? 8.898 15.055 2.49 1 97.69 126 ILE B CA 1
ATOM 3828 C C . ILE B 1 126 ? 8.062 14.391 3.582 1 97.69 126 ILE B C 1
ATOM 3830 O O . ILE B 1 126 ? 7.227 13.531 3.297 1 97.69 126 ILE B O 1
ATOM 3834 N N . ASN B 1 127 ? 8.328 14.734 4.828 1 98.44 127 ASN B N 1
ATOM 3835 C CA . ASN B 1 127 ? 7.512 14.289 5.953 1 98.44 127 ASN B CA 1
ATOM 3836 C C . ASN B 1 127 ? 6.512 15.359 6.375 1 98.44 127 ASN B C 1
ATOM 3838 O O . ASN B 1 127 ? 6.891 16.5 6.625 1 98.44 127 ASN B O 1
ATOM 3842 N N . VAL B 1 128 ? 5.289 14.969 6.414 1 98.88 128 VAL B N 1
ATOM 3843 C CA . VAL B 1 128 ? 4.242 15.836 6.938 1 98.88 128 VAL B CA 1
ATOM 3844 C C . VAL B 1 128 ? 3.738 15.297 8.273 1 98.88 128 VAL B C 1
ATOM 3846 O O . VAL B 1 128 ? 2.992 14.312 8.312 1 98.88 128 VAL B O 1
ATOM 3849 N N . PHE B 1 129 ? 4.141 15.961 9.32 1 98.81 129 PHE B N 1
ATOM 3850 C CA . PHE B 1 129 ? 3.625 15.656 10.656 1 98.81 129 PHE B CA 1
ATOM 3851 C C . PHE B 1 129 ? 2.352 16.438 10.93 1 98.81 129 PHE B C 1
ATOM 3853 O O . PHE B 1 129 ? 2.234 17.609 10.531 1 98.81 129 PHE B O 1
ATOM 3860 N N . THR B 1 130 ? 1.38 15.82 11.625 1 98.19 130 THR B N 1
ATOM 3861 C CA . THR B 1 130 ? 0.177 16.562 11.969 1 98.19 130 THR B CA 1
ATOM 3862 C C . THR B 1 130 ? -0.449 16.016 13.25 1 98.19 130 THR B C 1
ATOM 3864 O O . THR B 1 130 ? -0.341 14.828 13.539 1 98.19 130 THR B O 1
ATOM 3867 N N . THR B 1 131 ? -1.052 16.875 13.969 1 95.12 131 THR B N 1
ATOM 3868 C CA . THR B 1 131 ? -1.818 16.484 15.148 1 95.12 131 THR B CA 1
ATOM 3869 C C . THR B 1 131 ? -3.305 16.391 14.82 1 95.12 131 THR B C 1
ATOM 3871 O O . THR B 1 131 ? -4.121 16.109 15.695 1 95.12 131 THR B O 1
ATOM 3874 N N . ASN B 1 132 ? -3.631 16.688 13.555 1 95.44 132 ASN B N 1
ATOM 3875 C CA . ASN B 1 132 ? -5.031 16.656 13.141 1 95.44 132 ASN B CA 1
ATOM 3876 C C . ASN B 1 132 ? -5.551 15.227 13.031 1 95.44 132 ASN B C 1
ATOM 3878 O O . ASN B 1 132 ? -4.836 14.336 12.57 1 95.44 132 ASN B O 1
ATOM 3882 N N . TYR B 1 133 ? -6.828 15.102 13.32 1 95.69 133 TYR B N 1
ATOM 3883 C CA . TYR B 1 133 ? -7.473 13.797 13.227 1 95.69 133 TYR B CA 1
ATOM 3884 C C . TYR B 1 133 ? -8.117 13.602 11.859 1 95.69 133 TYR B C 1
ATOM 3886 O O . TYR B 1 133 ? -8.406 12.477 11.461 1 95.69 133 TYR B O 1
ATOM 3894 N N . ASP B 1 134 ? -8.367 14.719 11.219 1 96.88 134 ASP B N 1
ATOM 3895 C CA . ASP B 1 134 ? -9.195 14.711 10.008 1 96.88 134 ASP B CA 1
ATOM 3896 C C . ASP B 1 134 ? -8.469 14.008 8.859 1 96.88 134 ASP B C 1
ATOM 3898 O O . ASP B 1 134 ? -7.316 13.602 9 1 96.88 134 ASP B O 1
ATOM 3902 N N . LEU B 1 135 ? -9.141 13.891 7.699 1 97.62 135 LEU B N 1
ATOM 3903 C CA . LEU B 1 135 ? -8.633 13.055 6.617 1 97.62 135 LEU B CA 1
ATOM 3904 C C . LEU B 1 135 ? -8.367 13.883 5.367 1 97.62 135 LEU B C 1
ATOM 3906 O O . LEU B 1 135 ? -8.32 13.344 4.258 1 97.62 135 LEU B O 1
ATOM 3910 N N . PHE B 1 136 ? -8.164 15.203 5.504 1 98.44 136 PHE B N 1
ATOM 3911 C CA . PHE B 1 136 ? -8.062 16.062 4.336 1 98.44 136 PHE B CA 1
ATOM 3912 C C . PHE B 1 136 ? -6.781 15.781 3.562 1 98.44 136 PHE B C 1
ATOM 3914 O O . PHE B 1 136 ? -6.777 15.781 2.33 1 98.44 136 PHE B O 1
ATOM 3921 N N . ILE B 1 137 ? -5.676 15.508 4.281 1 98.5 137 ILE B N 1
ATOM 3922 C CA . ILE B 1 137 ? -4.406 15.258 3.607 1 98.5 137 ILE B CA 1
ATOM 3923 C C . ILE B 1 137 ? -4.484 13.938 2.84 1 98.5 137 ILE B C 1
ATOM 3925 O O . ILE B 1 137 ? -4.094 13.867 1.672 1 98.5 137 ILE B O 1
ATOM 3929 N N . GLU B 1 138 ? -4.996 12.898 3.469 1 97.69 138 GLU B N 1
ATOM 3930 C CA . GLU B 1 138 ? -5.168 11.602 2.822 1 97.69 138 GLU B CA 1
ATOM 3931 C C . GLU B 1 138 ? -6.035 11.711 1.573 1 97.69 138 GLU B C 1
ATOM 3933 O O . GLU B 1 138 ? -5.719 11.133 0.534 1 97.69 138 GLU B O 1
ATOM 3938 N N . GLU B 1 139 ? -7.117 12.453 1.749 1 97.19 139 GLU B N 1
ATOM 3939 C CA . GLU B 1 139 ? -8.047 12.617 0.635 1 97.19 139 GLU B CA 1
ATOM 3940 C C . GLU B 1 139 ? -7.379 13.344 -0.532 1 97.19 139 GLU B C 1
ATOM 3942 O O . GLU B 1 139 ? -7.52 12.93 -1.686 1 97.19 139 GLU B O 1
ATOM 3947 N N . ALA B 1 140 ? -6.688 14.398 -0.244 1 98.19 140 ALA B N 1
ATOM 3948 C CA . ALA B 1 140 ? -5.996 15.156 -1.278 1 98.19 140 ALA B CA 1
ATOM 3949 C C . ALA B 1 140 ? -4.953 14.297 -1.988 1 98.19 140 ALA B C 1
ATOM 3951 O O . ALA B 1 140 ? -4.793 14.391 -3.209 1 98.19 140 ALA B O 1
ATOM 3952 N N . ALA B 1 141 ? -4.301 13.469 -1.278 1 97.69 141 ALA B N 1
ATOM 3953 C CA . ALA B 1 141 ? -3.244 12.625 -1.826 1 97.69 141 ALA B CA 1
ATOM 3954 C C . ALA B 1 141 ? -3.801 11.648 -2.861 1 97.69 141 ALA B C 1
ATOM 3956 O O . ALA B 1 141 ? -3.117 11.305 -3.828 1 97.69 141 ALA B O 1
ATOM 3957 N N . THR B 1 142 ? -5.031 11.141 -2.672 1 96 142 THR B N 1
ATOM 3958 C CA . THR B 1 142 ? -5.625 10.188 -3.6 1 96 142 THR B CA 1
ATOM 3959 C C . THR B 1 142 ? -5.816 10.82 -4.977 1 96 142 THR B C 1
ATOM 3961 O O . THR B 1 142 ? -5.965 10.109 -5.973 1 96 142 THR B O 1
ATOM 3964 N N . ARG B 1 143 ? -5.773 12.156 -5.055 1 95.69 143 ARG B N 1
ATOM 3965 C CA . ARG B 1 143 ? -6.055 12.852 -6.309 1 95.69 143 ARG B CA 1
ATOM 3966 C C . ARG B 1 143 ? -4.762 13.273 -6.996 1 95.69 143 ARG B C 1
ATOM 3968 O O . ARG B 1 143 ? -4.797 13.891 -8.07 1 95.69 143 ARG B O 1
ATOM 3975 N N . ASN B 1 144 ? -3.654 13.023 -6.359 1 95.81 144 ASN B N 1
ATOM 3976 C CA . ASN B 1 144 ? -2.354 13.297 -6.961 1 95.81 144 ASN B CA 1
ATOM 3977 C C . ASN B 1 144 ? -1.646 12.008 -7.371 1 95.81 144 ASN B C 1
ATOM 3979 O O . ASN B 1 144 ? -1.289 11.195 -6.52 1 95.81 144 ASN B O 1
ATOM 3983 N N . ASN B 1 145 ? -1.393 11.781 -8.586 1 91.19 145 ASN B N 1
ATOM 3984 C CA . ASN B 1 145 ? -0.845 10.523 -9.078 1 91.19 145 ASN B CA 1
ATOM 3985 C C . ASN B 1 145 ? 0.664 10.617 -9.297 1 91.19 145 ASN B C 1
ATOM 3987 O O . ASN B 1 145 ? 1.284 9.672 -9.789 1 91.19 145 ASN B O 1
ATOM 3991 N N . ASN B 1 146 ? 1.267 11.695 -8.875 1 93.88 146 ASN B N 1
ATOM 3992 C CA . ASN B 1 146 ? 2.678 11.906 -9.18 1 93.88 146 ASN B CA 1
ATOM 3993 C C . ASN B 1 146 ? 3.555 11.695 -7.953 1 93.88 146 ASN B C 1
ATOM 3995 O O . ASN B 1 146 ? 4.781 11.758 -8.047 1 93.88 146 ASN B O 1
ATOM 3999 N N . ILE B 1 147 ? 2.938 11.445 -6.832 1 95.75 147 ILE B N 1
ATOM 4000 C CA . ILE B 1 147 ? 3.717 11.18 -5.629 1 95.75 147 ILE B CA 1
ATOM 4001 C C . ILE B 1 147 ? 3.301 9.836 -5.031 1 95.75 147 ILE B C 1
ATOM 4003 O O . ILE B 1 147 ? 2.16 9.398 -5.203 1 95.75 147 ILE B O 1
ATOM 4007 N N . LEU B 1 148 ? 4.262 9.18 -4.473 1 96.38 148 LEU B N 1
ATOM 4008 C CA . LEU B 1 148 ? 3.941 8.062 -3.586 1 96.38 148 LEU B CA 1
ATOM 4009 C C . LEU B 1 148 ? 3.518 8.57 -2.211 1 96.38 148 LEU B C 1
ATOM 4011 O O . LEU B 1 148 ? 4.199 9.406 -1.614 1 96.38 148 LEU B O 1
ATOM 4015 N N . PHE B 1 149 ? 2.359 8.18 -1.804 1 97.25 149 PHE B N 1
ATOM 4016 C CA . PHE B 1 149 ? 1.82 8.602 -0.516 1 97.25 149 PHE B CA 1
ATOM 4017 C C . PHE B 1 149 ? 1.924 7.48 0.509 1 97.25 149 PHE B C 1
ATOM 4019 O O . PHE B 1 149 ? 1.43 6.375 0.278 1 97.25 149 PHE B O 1
ATOM 4026 N N . ASN B 1 150 ? 2.584 7.77 1.661 1 97.5 150 ASN B N 1
ATOM 4027 C CA . ASN B 1 150 ? 2.793 6.789 2.721 1 97.5 15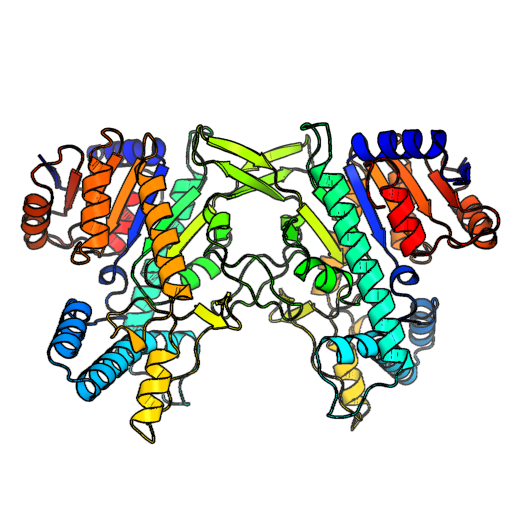0 ASN B CA 1
ATOM 4028 C C . ASN B 1 150 ? 2.277 7.297 4.062 1 97.5 150 ASN B C 1
ATOM 4030 O O . ASN B 1 150 ? 2.846 8.219 4.645 1 97.5 150 ASN B O 1
ATOM 4034 N N . ASP B 1 151 ? 1.244 6.715 4.562 1 97.88 151 ASP B N 1
ATOM 4035 C CA . ASP B 1 151 ? 0.706 7.098 5.863 1 97.88 151 ASP B CA 1
ATOM 4036 C C . ASP B 1 151 ? 0.956 6.008 6.902 1 97.88 151 ASP B C 1
ATOM 4038 O O . ASP B 1 151 ? 0.317 5.992 7.957 1 97.88 151 ASP B O 1
ATOM 4042 N N . GLY B 1 152 ? 1.8 5.074 6.535 1 96.94 152 GLY B N 1
ATOM 4043 C CA . GLY B 1 152 ? 2.188 4.031 7.469 1 96.94 152 GLY B CA 1
ATOM 4044 C C . GLY B 1 152 ? 1.425 2.734 7.262 1 96.94 152 GLY B C 1
ATOM 4045 O O . GLY B 1 152 ? 1.72 1.725 7.906 1 96.94 152 GLY B O 1
ATOM 4046 N N . PHE B 1 153 ? 0.434 2.736 6.395 1 96.5 153 PHE B N 1
ATOM 4047 C CA . PHE B 1 153 ? -0.371 1.55 6.133 1 96.5 153 PHE B CA 1
ATOM 4048 C C . PHE B 1 153 ? 0.005 0.927 4.793 1 96.5 153 PHE B C 1
ATOM 4050 O O . PHE B 1 153 ? -0.622 1.215 3.77 1 96.5 153 PHE B O 1
ATOM 4057 N N . ASN B 1 154 ? 1.017 0.043 4.777 1 90.88 154 ASN B N 1
ATOM 4058 C CA . ASN B 1 154 ? 1.508 -0.544 3.533 1 90.88 154 ASN B CA 1
ATOM 4059 C C . ASN B 1 154 ? 1.66 -2.059 3.65 1 90.88 154 ASN B C 1
ATOM 4061 O O . ASN B 1 154 ? 2.23 -2.699 2.766 1 90.88 154 ASN B O 1
ATOM 4065 N N . LYS B 1 155 ? 1.198 -2.592 4.715 1 92.5 155 LYS B N 1
ATOM 4066 C CA . LYS B 1 155 ? 1.296 -4.035 4.926 1 92.5 155 LYS B CA 1
ATOM 4067 C C . LYS B 1 155 ? -0.084 -4.656 5.105 1 92.5 155 LYS B C 1
ATOM 4069 O O . LYS B 1 155 ? -0.821 -4.297 6.023 1 92.5 155 LYS B O 1
ATOM 4074 N N . ARG B 1 156 ? -0.368 -5.586 4.289 1 93.75 156 ARG B N 1
ATOM 4075 C CA . ARG B 1 156 ? -1.648 -6.277 4.414 1 93.75 156 ARG B CA 1
ATOM 4076 C C . ARG B 1 156 ? -1.612 -7.293 5.551 1 93.75 156 ARG B C 1
ATOM 4078 O O . ARG B 1 156 ? -0.681 -8.094 5.645 1 93.75 156 ARG B O 1
ATOM 4085 N N . MET B 1 157 ? -2.629 -7.289 6.379 1 93.56 157 MET B N 1
ATOM 4086 C CA . MET B 1 157 ? -2.703 -8.203 7.516 1 93.56 157 MET B CA 1
ATOM 4087 C C . MET B 1 157 ? -3.459 -9.477 7.145 1 93.56 157 MET B C 1
ATOM 4089 O O . MET B 1 157 ? -3.32 -10.5 7.812 1 93.56 157 MET B O 1
ATOM 4093 N N . ASN B 1 158 ? -4.23 -9.383 6.113 1 93.25 158 ASN B N 1
ATOM 4094 C CA . ASN B 1 158 ? -5.047 -10.516 5.684 1 93.25 158 ASN B CA 1
ATOM 4095 C C . ASN B 1 158 ? -5.41 -10.414 4.203 1 93.25 158 ASN B C 1
ATOM 4097 O O . ASN B 1 158 ? -5.07 -9.43 3.541 1 93.25 158 ASN B O 1
ATOM 4101 N N . VAL B 1 159 ? -6.031 -11.406 3.723 1 94.06 159 VAL B N 1
ATOM 4102 C CA . VAL B 1 159 ? -6.32 -11.5 2.295 1 94.06 159 VAL B CA 1
ATOM 4103 C C . VAL B 1 159 ? -7.445 -10.539 1.928 1 94.06 159 VAL B C 1
ATOM 4105 O O . VAL B 1 159 ? -7.633 -10.211 0.752 1 94.06 159 VAL B O 1
ATOM 4108 N N . TRP B 1 160 ? -8.203 -9.977 2.887 1 92.75 160 TRP B N 1
ATOM 4109 C CA . TRP B 1 160 ? -9.289 -9.039 2.635 1 92.75 160 TRP B CA 1
ATOM 4110 C C . TRP B 1 160 ? -8.742 -7.668 2.24 1 92.75 160 TRP B C 1
ATOM 4112 O O . TRP B 1 160 ? -9.477 -6.828 1.72 1 92.75 160 TRP B O 1
ATOM 4122 N N . GLY B 1 161 ? -7.461 -7.5 2.502 1 91.81 161 GLY B N 1
ATOM 4123 C CA . GLY B 1 161 ? -6.848 -6.242 2.107 1 91.81 161 GLY B CA 1
ATOM 4124 C C . GLY B 1 161 ? -6.723 -5.254 3.252 1 91.81 161 GLY B C 1
ATOM 4125 O O . GLY B 1 161 ? -6.402 -4.086 3.035 1 91.81 161 GLY B O 1
ATOM 4126 N N . ASP B 1 162 ? -7.004 -5.73 4.5 1 93.5 162 ASP B N 1
ATOM 4127 C CA . ASP B 1 162 ? -6.797 -4.855 5.652 1 93.5 162 ASP B CA 1
ATOM 4128 C C . ASP B 1 162 ? -5.312 -4.547 5.848 1 93.5 162 ASP B C 1
ATOM 4130 O O . ASP B 1 162 ? -4.473 -5.445 5.77 1 93.5 162 ASP B O 1
ATOM 4134 N N . GLU B 1 163 ? -5.047 -3.312 6.07 1 95.88 163 GLU B N 1
ATOM 4135 C CA . GLU B 1 163 ? -3.654 -2.898 6.211 1 95.88 163 GLU B CA 1
ATOM 4136 C C . GLU B 1 163 ? -3.314 -2.58 7.664 1 95.88 163 GLU B C 1
ATOM 4138 O O . GLU B 1 163 ? -4.113 -1.964 8.375 1 95.88 163 GLU B O 1
ATOM 4143 N N . GLU B 1 164 ? -2.205 -2.992 8.102 1 96.31 164 GLU B N 1
ATOM 4144 C CA . GLU B 1 164 ? -1.733 -2.729 9.453 1 96.31 164 GLU B CA 1
ATOM 4145 C C . GLU B 1 164 ? -0.719 -1.589 9.477 1 96.31 164 GLU B C 1
ATOM 4147 O O . GLU B 1 164 ? 0.068 -1.437 8.539 1 96.31 164 GLU B O 1
ATOM 4152 N N . PHE B 1 165 ? -0.715 -0.833 10.523 1 96.88 165 PHE B N 1
ATOM 4153 C CA . PHE B 1 165 ? 0.173 0.313 10.68 1 96.88 165 PHE B CA 1
ATOM 4154 C C . PHE B 1 165 ? 1.598 -0.144 10.969 1 96.88 165 PHE B C 1
ATOM 4156 O O . PHE B 1 165 ? 1.813 -1.04 11.789 1 96.88 165 PHE B O 1
ATOM 4163 N N . ASP B 1 166 ? 2.525 0.445 10.234 1 94.38 166 ASP B N 1
ATOM 4164 C CA . ASP B 1 166 ? 3.949 0.197 10.445 1 94.38 166 ASP B CA 1
ATOM 4165 C C . ASP B 1 166 ? 4.75 1.496 10.375 1 94.38 166 ASP B C 1
ATOM 4167 O O . ASP B 1 166 ? 5.023 2.002 9.281 1 94.38 166 ASP B O 1
ATOM 4171 N N . ALA B 1 167 ? 5.191 1.981 11.516 1 93.94 167 ALA B N 1
ATOM 4172 C CA . ALA B 1 167 ? 5.934 3.236 11.586 1 93.94 167 ALA B CA 1
ATOM 4173 C C . ALA B 1 167 ? 7.281 3.115 10.883 1 93.94 167 ALA B C 1
ATOM 4175 O O . ALA B 1 167 ? 7.836 4.113 10.406 1 93.94 167 ALA B O 1
ATOM 4176 N N . GLY B 1 168 ? 7.777 1.896 10.789 1 91.94 168 GLY B N 1
ATOM 4177 C CA . GLY B 1 168 ? 9.062 1.677 10.148 1 91.94 168 GLY B CA 1
ATOM 4178 C C . GLY B 1 168 ? 9.078 2.045 8.68 1 91.94 168 GLY B C 1
ATOM 4179 O O . GLY B 1 168 ? 10.133 2.35 8.117 1 91.94 168 GLY B O 1
ATOM 4180 N N . SER B 1 169 ? 7.93 2.086 8.031 1 94.25 169 SER B N 1
ATOM 4181 C CA . SER B 1 169 ? 7.84 2.328 6.598 1 94.25 169 SER B CA 1
ATOM 4182 C C . SER B 1 169 ? 8.164 3.779 6.262 1 94.25 169 SER B C 1
ATOM 4184 O O . SER B 1 169 ? 8.414 4.109 5.102 1 94.25 169 SER B O 1
ATOM 4186 N N . PHE B 1 170 ? 8.18 4.684 7.266 1 95.62 170 PHE B N 1
ATOM 4187 C CA . PHE B 1 170 ? 8.453 6.09 7.008 1 95.62 170 PHE B CA 1
ATOM 4188 C C . PHE B 1 170 ? 9.922 6.297 6.652 1 95.62 170 PHE B C 1
ATOM 4190 O O . PHE B 1 170 ? 10.297 7.363 6.16 1 95.62 170 PHE B O 1
ATOM 4197 N N . ASN B 1 171 ? 10.734 5.312 6.879 1 92.31 171 ASN B N 1
ATOM 4198 C CA . ASN B 1 171 ? 12.156 5.398 6.562 1 92.31 171 ASN B CA 1
ATOM 4199 C C . ASN B 1 171 ? 12.477 4.75 5.219 1 92.31 171 ASN B C 1
ATOM 4201 O O . ASN B 1 171 ? 13.641 4.605 4.852 1 92.31 171 ASN B O 1
ATOM 4205 N N . TYR B 1 172 ? 11.406 4.383 4.477 1 92.94 172 TYR B N 1
ATOM 4206 C CA . TYR B 1 172 ? 11.602 3.725 3.188 1 92.94 172 TYR B CA 1
ATOM 4207 C C . TYR B 1 172 ? 11.805 4.75 2.078 1 92.94 172 TYR B C 1
ATOM 4209 O O . TYR B 1 172 ? 11.266 5.855 2.137 1 92.94 172 TYR B O 1
ATOM 4217 N N . SER B 1 173 ? 12.617 4.43 1.146 1 93 173 SER B N 1
ATOM 4218 C CA . SER B 1 173 ? 12.727 5.105 -0.144 1 93 173 SER B CA 1
ATOM 4219 C C . SER B 1 173 ? 12.375 4.164 -1.291 1 93 173 SER B C 1
ATOM 4221 O O . SER B 1 173 ? 12.711 2.977 -1.251 1 93 173 SER B O 1
ATOM 4223 N N . VAL B 1 174 ? 11.664 4.625 -2.225 1 94.06 174 VAL B N 1
ATOM 4224 C CA . VAL B 1 174 ? 11.227 3.809 -3.35 1 94.06 174 VAL B CA 1
ATOM 4225 C C . VAL B 1 174 ? 11.867 4.316 -4.641 1 94.06 174 VAL B C 1
ATOM 4227 O O . VAL B 1 174 ? 11.891 5.523 -4.895 1 94.06 174 VAL B O 1
ATOM 4230 N N . SER B 1 175 ? 12.398 3.428 -5.414 1 93.25 175 SER B N 1
ATOM 4231 C CA . SER B 1 175 ? 12.984 3.762 -6.707 1 93.25 175 SER B CA 1
ATOM 4232 C C . SER B 1 175 ? 12.375 2.922 -7.824 1 93.25 175 SER B C 1
ATOM 4234 O O . SER B 1 175 ? 11.969 1.781 -7.602 1 93.25 175 SER B O 1
ATOM 4236 N N . ALA B 1 176 ? 12.242 3.457 -8.977 1 90.88 176 ALA B N 1
ATOM 4237 C CA . ALA B 1 176 ? 11.805 2.748 -10.172 1 90.88 176 ALA B CA 1
ATOM 4238 C C . ALA B 1 176 ? 12.984 2.414 -11.078 1 90.88 176 ALA B C 1
ATOM 4240 O O . ALA B 1 176 ? 13.883 3.236 -11.258 1 90.88 176 ALA B O 1
ATOM 4241 N N . THR B 1 177 ? 12.961 1.129 -11.508 1 85 177 THR B N 1
ATOM 4242 C CA . THR B 1 177 ? 14.016 0.703 -12.422 1 85 177 THR B CA 1
ATOM 4243 C C . THR B 1 177 ? 13.5 0.685 -13.859 1 85 177 THR B C 1
ATOM 4245 O O . THR B 1 177 ? 12.43 0.136 -14.133 1 85 177 THR B O 1
ATOM 4248 N N . GLY B 1 178 ? 14.18 1.427 -14.695 1 74.12 178 GLY B N 1
ATOM 4249 C CA . GLY B 1 178 ? 13.82 1.444 -16.109 1 74.12 178 GLY B CA 1
ATOM 4250 C C . GLY B 1 178 ? 14.289 0.215 -16.859 1 74.12 178 GLY B C 1
ATOM 4251 O O . GLY B 1 178 ? 15.195 -0.488 -16.406 1 74.12 178 GLY B O 1
ATOM 4252 N N . ASN B 1 179 ? 13.516 -0.257 -17.812 1 63.47 179 ASN B N 1
ATOM 4253 C CA . ASN B 1 179 ? 13.789 -1.43 -18.625 1 63.47 179 ASN B CA 1
ATOM 4254 C C . ASN B 1 179 ? 15.148 -1.327 -19.312 1 63.47 179 ASN B C 1
ATOM 4256 O O . ASN B 1 179 ? 15.867 -2.32 -19.438 1 63.47 179 ASN B O 1
ATOM 4260 N N . LEU B 1 180 ? 15.422 0.062 -19.703 1 61.25 180 LEU B N 1
ATOM 4261 C CA . LEU B 1 180 ? 16.656 0.238 -20.469 1 61.25 180 LEU B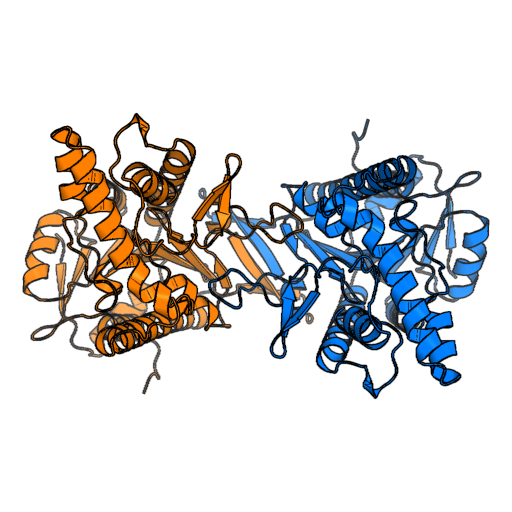 CA 1
ATOM 4262 C C . LEU B 1 180 ? 17.812 0.616 -19.547 1 61.25 180 LEU B C 1
ATOM 4264 O O . LEU B 1 180 ? 17.719 1.592 -18.797 1 61.25 180 LEU B O 1
ATOM 4268 N N . TYR B 1 181 ? 18.859 -0.126 -19.375 1 60.34 181 TYR B N 1
ATOM 4269 C CA . TYR B 1 181 ? 20.156 0.092 -18.766 1 60.34 181 TYR B CA 1
ATOM 4270 C C . TYR B 1 181 ? 20.062 0.043 -17.25 1 60.34 181 TYR B C 1
ATOM 4272 O O . TYR B 1 181 ? 20.922 0.558 -16.531 1 60.34 181 TYR B O 1
ATOM 4280 N N . ASN B 1 182 ? 18.938 -0.42 -16.578 1 65.69 182 ASN B N 1
ATOM 4281 C CA . ASN B 1 182 ? 18.75 -0.642 -15.156 1 65.69 182 ASN B CA 1
ATOM 4282 C C . ASN B 1 182 ? 18.969 0.638 -14.352 1 65.69 182 ASN B C 1
ATOM 4284 O O . ASN B 1 182 ? 19.578 0.607 -13.281 1 65.69 182 ASN B O 1
ATOM 4288 N N . TYR B 1 183 ? 18.625 1.866 -15.039 1 78.69 183 TYR B N 1
ATOM 4289 C CA . TYR B 1 183 ? 18.734 3.113 -14.289 1 78.69 183 TYR B CA 1
ATOM 4290 C C . TYR B 1 183 ? 17.641 3.219 -13.234 1 78.69 183 TYR B C 1
ATOM 4292 O O . TYR B 1 183 ? 16.5 2.832 -13.484 1 78.69 183 TYR B O 1
ATOM 4300 N N . LYS B 1 184 ? 18.109 3.582 -11.984 1 84.06 184 LYS B N 1
ATOM 4301 C CA . LYS B 1 184 ? 17.188 3.732 -10.859 1 84.06 184 LYS B CA 1
ATOM 4302 C C . LYS B 1 184 ? 16.891 5.203 -10.586 1 84.06 184 LYS B C 1
ATOM 4304 O O . LYS B 1 184 ? 17.797 6.035 -10.555 1 84.06 184 LYS B O 1
ATOM 4309 N N . VAL B 1 185 ? 15.594 5.492 -10.609 1 88.12 185 VAL B N 1
ATOM 4310 C CA . VAL B 1 185 ? 15.148 6.844 -10.281 1 88.12 185 VAL B CA 1
ATOM 4311 C C . VAL B 1 185 ? 14.305 6.816 -9 1 88.12 185 VAL B C 1
ATOM 4313 O O . VAL B 1 185 ? 13.352 6.047 -8.898 1 88.12 185 VAL B O 1
ATOM 4316 N N . GLU B 1 186 ? 14.742 7.609 -8.047 1 91.5 186 GLU B N 1
ATOM 4317 C CA . GLU B 1 186 ? 13.961 7.688 -6.816 1 91.5 186 GLU B CA 1
ATOM 4318 C C . GLU B 1 186 ? 12.633 8.398 -7.055 1 91.5 186 GLU B C 1
ATOM 4320 O O . GLU B 1 186 ? 12.586 9.445 -7.707 1 91.5 186 GLU B O 1
ATOM 4325 N N . LEU B 1 187 ? 11.609 7.867 -6.562 1 94.12 187 LEU B N 1
ATOM 4326 C CA . LEU B 1 187 ? 10.273 8.43 -6.75 1 94.12 187 LEU B CA 1
ATOM 4327 C C . LEU B 1 187 ? 9.93 9.406 -5.633 1 94.12 187 LEU B C 1
ATOM 4329 O O . LEU B 1 187 ? 10.258 9.172 -4.469 1 94.12 187 LEU B O 1
ATOM 4333 N N . PRO B 1 188 ? 9.281 10.586 -6 1 96 188 PRO B N 1
ATOM 4334 C CA . PRO B 1 188 ? 8.844 11.523 -4.957 1 96 188 PRO B CA 1
ATOM 4335 C C . PRO B 1 188 ? 7.867 10.883 -3.971 1 96 188 PRO B C 1
ATOM 4337 O O . PRO B 1 188 ? 6.848 10.32 -4.383 1 96 188 PRO B O 1
ATOM 4340 N N . THR B 1 189 ? 8.203 10.984 -2.715 1 96.88 189 THR B N 1
ATOM 4341 C CA . THR B 1 189 ? 7.406 10.336 -1.679 1 96.88 189 THR B CA 1
ATOM 4342 C C . THR B 1 189 ? 7.023 11.328 -0.588 1 96.88 189 THR B C 1
ATOM 4344 O O . THR B 1 189 ? 7.852 12.133 -0.154 1 96.88 189 THR B O 1
ATOM 4347 N N . VAL B 1 190 ? 5.785 11.344 -0.201 1 98.19 190 VAL B N 1
ATOM 4348 C CA . VAL B 1 190 ? 5.301 12.133 0.924 1 98.19 190 VAL B CA 1
ATOM 4349 C C . VAL B 1 190 ? 4.844 11.211 2.049 1 98.19 190 VAL B C 1
ATOM 4351 O O . VAL B 1 190 ? 3.943 10.391 1.856 1 98.19 190 VAL B O 1
ATOM 4354 N N . ASN B 1 191 ? 5.492 11.297 3.205 1 98.44 191 ASN B N 1
ATOM 4355 C CA . ASN B 1 191 ? 5.055 10.609 4.418 1 98.44 191 ASN B CA 1
ATOM 4356 C C . ASN B 1 191 ? 4.055 11.453 5.207 1 98.44 191 ASN B C 1
ATOM 4358 O O . ASN B 1 191 ? 4.305 12.625 5.477 1 98.44 191 ASN B O 1
ATOM 4362 N N . LEU B 1 192 ? 2.973 10.891 5.473 1 98.75 192 LEU B N 1
ATOM 4363 C CA . LEU B 1 192 ? 2.041 11.5 6.414 1 98.75 192 LEU B CA 1
ATOM 4364 C C . LEU B 1 192 ? 2.135 10.828 7.781 1 98.75 192 LEU B C 1
ATOM 4366 O O . LEU B 1 192 ? 1.799 9.648 7.926 1 98.75 192 LEU B O 1
ATOM 4370 N N . ILE B 1 193 ? 2.605 11.547 8.727 1 98.75 193 ILE B N 1
ATOM 4371 C CA . ILE B 1 193 ? 2.795 11.023 10.078 1 98.75 193 ILE B CA 1
ATOM 4372 C C . ILE B 1 193 ? 1.797 11.672 11.031 1 98.75 193 ILE B C 1
ATOM 4374 O O . ILE B 1 193 ? 1.998 12.805 11.469 1 98.75 193 ILE B O 1
ATOM 4378 N N . LYS B 1 194 ? 0.738 10.969 11.328 1 98.06 194 LYS B N 1
ATOM 4379 C CA . LYS B 1 194 ? -0.32 11.445 12.219 1 98.06 194 LYS B CA 1
ATOM 4380 C C . LYS B 1 194 ? 0.039 11.203 13.68 1 98.06 194 LYS B C 1
ATOM 4382 O O . LYS B 1 194 ? -0.141 10.102 14.195 1 98.06 194 LYS B O 1
ATOM 4387 N N . LEU B 1 195 ? 0.406 12.195 14.375 1 97.56 195 LEU B N 1
ATOM 4388 C CA . LEU B 1 195 ? 1.01 12.078 15.695 1 97.56 195 LEU B CA 1
ATOM 4389 C C . LEU B 1 195 ? -0.045 11.75 16.75 1 97.56 195 LEU B C 1
ATOM 4391 O O . LEU B 1 195 ? 0.248 11.078 17.734 1 97.56 195 LEU B O 1
ATOM 4395 N N . HIS B 1 196 ? -1.296 12.18 16.5 1 95.94 196 HIS B N 1
ATOM 4396 C CA . HIS B 1 196 ? -2.324 12.062 17.531 1 95.94 196 HIS B CA 1
ATOM 4397 C C . HIS B 1 196 ? -3.367 11.016 17.141 1 95.94 196 HIS B C 1
ATOM 4399 O O . HIS B 1 196 ? -4.438 10.953 17.75 1 95.94 196 HIS B O 1
ATOM 4405 N N . GLY B 1 197 ? -3.078 10.211 16.172 1 95.94 197 GLY B N 1
ATOM 4406 C CA . GLY B 1 197 ? -4.074 9.273 15.664 1 95.94 197 GLY B CA 1
ATOM 4407 C C . GLY B 1 197 ? -4.906 9.836 14.531 1 95.94 197 GLY B C 1
ATOM 4408 O O . GLY B 1 197 ? -4.594 10.906 13.992 1 95.94 197 GLY B O 1
ATOM 4409 N N . SER B 1 198 ? -5.93 9.07 14.164 1 96.5 198 SER B N 1
ATOM 4410 C CA . SER B 1 198 ? -6.68 9.484 12.984 1 96.5 198 SER B CA 1
ATOM 4411 C C . SER B 1 198 ? -8.055 8.828 12.938 1 96.5 198 SER B C 1
ATOM 4413 O O . SER B 1 198 ? -8.258 7.773 13.547 1 96.5 198 SER B O 1
ATOM 4415 N N . PHE B 1 199 ? -8.906 9.484 12.266 1 96.5 199 PHE B N 1
ATOM 4416 C CA . PHE B 1 199 ? -10.234 8.945 12.008 1 96.5 199 PHE B CA 1
ATOM 4417 C C . PHE B 1 199 ? -10.156 7.703 11.133 1 96.5 199 PHE B C 1
ATOM 4419 O O . PHE B 1 199 ? -11.117 6.938 11.031 1 96.5 199 PHE B O 1
ATOM 4426 N N . SER B 1 200 ? -8.977 7.441 10.555 1 96.75 200 SER B N 1
ATOM 4427 C CA . SER B 1 200 ? -8.805 6.277 9.695 1 96.75 200 SER B CA 1
ATOM 4428 C C . SER B 1 200 ? -8.102 5.141 10.43 1 96.75 200 SER B C 1
ATOM 4430 O O . SER B 1 200 ? -7.676 4.164 9.812 1 96.75 200 SER B O 1
ATOM 4432 N N . TRP B 1 201 ? -7.867 5.289 11.711 1 97.31 201 TRP B N 1
ATOM 4433 C CA . TRP B 1 201 ? -7.199 4.27 12.508 1 97.31 201 TRP B CA 1
ATOM 4434 C C . TRP B 1 201 ? -8.203 3.488 13.352 1 97.31 201 TRP B C 1
ATOM 4436 O O . TRP B 1 201 ? -9.18 4.059 13.852 1 97.31 201 TRP B O 1
ATOM 4446 N N . LYS B 1 202 ? -7.996 2.254 13.547 1 96.19 202 LYS B N 1
ATOM 4447 C CA . LYS B 1 202 ? -8.812 1.415 14.414 1 96.19 202 LYS B CA 1
ATOM 4448 C C . LYS B 1 202 ? -7.965 0.357 15.117 1 96.19 202 LYS B C 1
ATOM 4450 O O . LYS B 1 202 ? -7.078 -0.241 14.5 1 96.19 202 LYS B O 1
ATOM 4455 N N . HIS B 1 203 ? -8.195 0.228 16.344 1 94.44 203 HIS B N 1
ATOM 4456 C CA . HIS B 1 203 ? -7.586 -0.877 17.078 1 94.44 203 HIS B CA 1
ATOM 4457 C C . HIS B 1 203 ? -8.289 -2.197 16.766 1 94.44 203 HIS B C 1
ATOM 4459 O O . HIS B 1 203 ? -9.508 -2.301 16.891 1 94.44 203 HIS B O 1
ATOM 4465 N N . TYR B 1 204 ? -7.461 -3.111 16.344 1 93.31 204 TYR B N 1
ATOM 4466 C CA . TYR B 1 204 ? -8.008 -4.426 16.031 1 93.31 204 TYR B CA 1
ATOM 4467 C C . TYR B 1 204 ? -7.023 -5.527 16.406 1 93.31 204 TYR B C 1
ATOM 4469 O O . TYR B 1 204 ? -5.949 -5.633 15.797 1 93.31 204 TYR B O 1
ATOM 4477 N N . LYS B 1 205 ? -7.324 -6.391 17.344 1 91.31 205 LYS B N 1
ATOM 4478 C CA . LYS B 1 205 ? -6.555 -7.562 17.75 1 91.31 205 LYS B CA 1
ATOM 4479 C C . LYS B 1 205 ? -5.102 -7.195 18.031 1 91.31 205 LYS B C 1
ATOM 4481 O O . LYS B 1 205 ? -4.184 -7.828 17.5 1 91.31 205 LYS B O 1
ATOM 4486 N N . GLY B 1 206 ? -4.926 -6.129 18.766 1 92.06 206 GLY B N 1
ATOM 4487 C CA . GLY B 1 206 ? -3.598 -5.754 19.219 1 92.06 206 GLY B CA 1
ATOM 4488 C C . GLY B 1 206 ? -2.793 -5.012 18.172 1 92.06 206 GLY B C 1
ATOM 4489 O O . GLY B 1 206 ? -1.579 -4.852 18.312 1 92.06 206 GLY B O 1
ATOM 4490 N N . ARG B 1 207 ? -3.486 -4.621 17.078 1 94.38 207 ARG B N 1
ATOM 4491 C CA . ARG B 1 207 ? -2.84 -3.865 16.016 1 94.38 207 ARG B CA 1
ATOM 4492 C C . ARG B 1 207 ? -3.654 -2.631 15.648 1 94.38 207 ARG B C 1
ATOM 4494 O O . ARG B 1 207 ? -4.832 -2.529 16 1 94.38 207 ARG B O 1
ATOM 4501 N N . ILE B 1 208 ? -2.984 -1.668 15.07 1 96.31 208 ILE B N 1
ATOM 4502 C CA . ILE B 1 208 ? -3.688 -0.543 14.461 1 96.31 208 ILE B CA 1
ATOM 4503 C C . ILE B 1 208 ? -3.881 -0.801 12.969 1 96.31 208 ILE B C 1
ATOM 4505 O O . ILE B 1 208 ? -2.922 -1.102 12.258 1 96.31 208 ILE B O 1
ATOM 4509 N N . ILE B 1 209 ? -5.117 -0.75 12.523 1 97 209 ILE B N 1
ATOM 4510 C CA . ILE B 1 209 ? -5.406 -1.006 11.117 1 97 209 ILE B CA 1
ATOM 4511 C C . ILE B 1 209 ? -6.059 0.227 10.492 1 97 209 ILE B C 1
ATOM 4513 O O . ILE B 1 209 ? -6.578 1.09 11.203 1 97 209 ILE B O 1
ATOM 4517 N N . TYR B 1 210 ? -5.926 0.354 9.188 1 97.19 210 TYR B N 1
ATOM 4518 C CA . TYR B 1 210 ? -6.629 1.404 8.453 1 97.19 210 TYR B CA 1
ATOM 4519 C C . TYR B 1 210 ? -8.117 1.088 8.344 1 97.19 210 TYR B C 1
ATOM 4521 O O . TYR B 1 210 ? -8.492 0.059 7.773 1 97.19 210 TYR B O 1
ATOM 4529 N N . ASN B 1 211 ? -8.945 1.861 8.898 1 95.56 211 ASN B N 1
ATOM 4530 C CA . ASN B 1 211 ? -10.391 1.669 8.906 1 95.56 211 ASN B CA 1
ATOM 4531 C C . ASN B 1 211 ? -11.133 2.969 9.211 1 95.56 211 ASN B C 1
ATOM 4533 O O . ASN B 1 211 ? -10.93 3.566 10.273 1 95.56 211 ASN B O 1
ATOM 4537 N N . ILE B 1 212 ? -11.914 3.359 8.273 1 93.62 212 ILE B N 1
ATOM 4538 C CA . ILE B 1 212 ? -12.688 4.566 8.516 1 93.62 212 ILE B CA 1
ATOM 4539 C C . ILE B 1 212 ? -13.797 4.273 9.531 1 93.62 212 ILE B C 1
ATOM 4541 O O . ILE B 1 212 ? -14.594 3.357 9.336 1 93.62 212 ILE B O 1
ATOM 4545 N N . GLY B 1 213 ? -13.828 4.93 10.539 1 84.69 213 GLY B N 1
ATOM 4546 C CA . GLY B 1 213 ? -14.766 4.715 11.633 1 84.69 213 GLY B CA 1
ATOM 4547 C C . GLY B 1 213 ? -16.219 4.703 11.188 1 84.69 213 GLY B C 1
ATOM 4548 O O . GLY B 1 213 ? -16.547 5.215 10.109 1 84.69 213 GLY B O 1
ATOM 4549 N N . GLU B 1 214 ? -17.016 4.168 12 1 81 214 GLU B N 1
ATOM 4550 C CA . GLU B 1 214 ? -18.438 4.078 11.719 1 81 214 GLU B CA 1
ATOM 4551 C C . GLU B 1 214 ? -19.109 5.445 11.82 1 81 214 GLU B C 1
ATOM 4553 O O . GLU B 1 214 ? -18.625 6.324 12.539 1 81 214 GLU B O 1
ATOM 4558 N N . LYS B 1 215 ? -20.141 5.535 11.055 1 83.75 215 LYS B N 1
ATOM 4559 C CA . LYS B 1 215 ? -20.969 6.738 11.117 1 83.75 215 LYS B CA 1
ATOM 4560 C C . LYS B 1 215 ? -21.547 6.941 12.508 1 83.75 215 LYS B C 1
ATOM 4562 O O . LYS B 1 215 ? -21.984 5.984 13.148 1 83.75 215 LYS B O 1
ATOM 4567 N N . LYS B 1 216 ? -21.422 8.234 12.961 1 82.62 216 LYS B N 1
ATOM 4568 C CA . LYS B 1 216 ? -22.094 8.562 14.219 1 82.62 216 LYS B CA 1
ATOM 4569 C C . LYS B 1 216 ? -23.578 8.258 14.148 1 82.62 216 LYS B C 1
ATOM 4571 O O . LYS B 1 216 ? -24.25 8.625 13.188 1 82.62 216 LYS B O 1
ATOM 4576 N N . PRO B 1 217 ? -24.047 7.633 15.156 1 82.75 217 PRO B N 1
ATOM 4577 C CA . PRO B 1 217 ? -25.5 7.473 15.203 1 82.75 217 PRO B CA 1
ATOM 4578 C C . PRO B 1 217 ? -26.234 8.805 15.336 1 82.75 217 PRO B C 1
ATOM 4580 O O . PRO B 1 217 ? -25.688 9.773 15.859 1 82.75 217 PRO B O 1
ATOM 4583 N N . LEU B 1 218 ? -27.375 8.922 14.797 1 80.75 218 LEU B N 1
ATOM 4584 C CA . LEU B 1 218 ? -28.172 10.141 14.867 1 80.75 218 LEU B CA 1
ATOM 4585 C C . LEU B 1 218 ? -28.375 10.562 16.328 1 80.75 218 LEU B C 1
ATOM 4587 O O . LEU B 1 218 ? -28.25 11.75 16.656 1 80.75 218 LEU B O 1
ATOM 4591 N N . ASN B 1 219 ? -28.75 9.617 17.125 1 85.75 219 ASN B N 1
ATOM 4592 C CA . ASN B 1 219 ? -28.891 9.828 18.562 1 85.75 219 ASN B CA 1
ATOM 4593 C C . ASN B 1 219 ? -28.328 8.648 19.344 1 85.75 219 ASN B C 1
ATOM 4595 O O . ASN B 1 219 ? -28.438 7.5 18.922 1 85.75 219 ASN B O 1
ATOM 4599 N N . PHE B 1 220 ? -27.625 9.109 20.391 1 90.25 220 PHE B N 1
ATOM 4600 C CA . PHE B 1 220 ? -27.188 8.055 21.297 1 90.25 220 PHE B CA 1
ATOM 4601 C C . PHE B 1 220 ? -28.328 7.609 22.203 1 90.25 220 PHE B C 1
ATOM 4603 O O . PHE B 1 220 ? -28.969 8.438 22.859 1 90.25 220 PHE B O 1
ATOM 4610 N N . ALA B 1 221 ? -28.641 6.344 22.203 1 88.38 221 ALA B N 1
ATOM 4611 C CA . ALA B 1 221 ? -29.719 5.824 23.031 1 88.38 221 ALA B CA 1
ATOM 4612 C C . ALA B 1 221 ? -29.375 5.926 24.516 1 88.38 221 ALA B C 1
ATOM 4614 O O . ALA B 1 221 ? -30.25 6.125 25.344 1 88.38 221 ALA B O 1
ATOM 4615 N N . THR B 1 222 ? -28.156 5.812 24.859 1 92.31 222 THR B N 1
ATOM 4616 C CA . THR B 1 222 ? -27.703 5.844 26.234 1 92.31 222 THR B CA 1
ATOM 4617 C C . THR B 1 222 ? -26.328 6.504 26.328 1 92.31 222 THR B C 1
ATOM 4619 O O . THR B 1 222 ? -25.578 6.543 25.359 1 92.31 222 THR B O 1
ATOM 4622 N N . PRO B 1 223 ? -26.016 7.031 27.5 1 92.19 223 PRO B N 1
ATOM 4623 C CA . PRO B 1 223 ? -24.672 7.559 27.703 1 92.19 223 PRO B CA 1
ATOM 4624 C C . PRO B 1 223 ? -23.578 6.516 27.469 1 92.19 223 PRO B C 1
ATOM 4626 O O . PRO B 1 223 ? -22.484 6.855 27.047 1 92.19 223 PRO B O 1
ATOM 4629 N N . ALA B 1 224 ? -23.969 5.32 27.703 1 93.31 224 ALA B N 1
ATOM 4630 C CA . ALA B 1 224 ? -23.016 4.238 27.5 1 93.31 224 ALA B CA 1
ATOM 4631 C C . ALA B 1 224 ? -22.656 4.094 26.031 1 93.31 224 ALA B C 1
ATOM 4633 O O . ALA B 1 224 ? -21.5 3.812 25.688 1 93.31 224 ALA B O 1
ATOM 4634 N N . GLU B 1 225 ? -23.578 4.254 25.188 1 93.94 225 GLU B N 1
ATOM 4635 C CA . GLU B 1 225 ? -23.344 4.195 23.75 1 93.94 225 GLU B CA 1
ATOM 4636 C C . GLU B 1 225 ? -22.453 5.34 23.297 1 93.94 225 GLU B C 1
ATOM 4638 O O . GLU B 1 225 ? -21.578 5.152 22.438 1 93.94 225 GLU B O 1
ATOM 4643 N N . MET B 1 226 ? -22.703 6.461 23.875 1 94.56 226 MET B N 1
ATOM 4644 C CA . MET B 1 226 ? -21.875 7.621 23.562 1 94.56 226 MET B CA 1
ATOM 4645 C C . MET B 1 226 ? -20.422 7.387 23.984 1 94.56 226 MET B C 1
ATOM 4647 O O . MET B 1 226 ? -19.5 7.668 23.219 1 94.56 226 MET B O 1
ATOM 4651 N N . LYS B 1 227 ? -20.312 6.91 25.219 1 94.75 227 LYS B N 1
ATOM 4652 C CA . LYS B 1 227 ? -18.984 6.605 25.734 1 94.75 227 LYS B CA 1
ATOM 4653 C C . LYS B 1 227 ? -18.266 5.598 24.844 1 94.75 227 LYS B C 1
ATOM 4655 O O . LYS B 1 227 ? -17.094 5.777 24.516 1 94.75 227 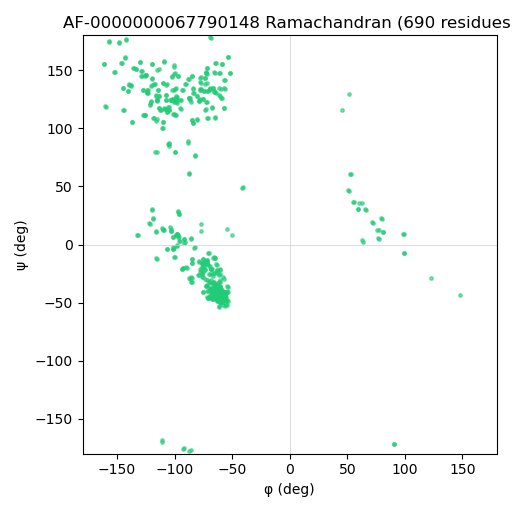LYS B O 1
ATOM 4660 N N . LYS B 1 228 ? -18.984 4.582 24.406 1 93.44 228 LYS B N 1
ATOM 4661 C CA . LYS B 1 228 ? -18.422 3.555 23.531 1 93.44 228 LYS B CA 1
ATOM 4662 C C . LYS B 1 228 ? -17.984 4.148 22.203 1 93.44 228 LYS B C 1
ATOM 4664 O O . LYS B 1 228 ? -16.922 3.811 21.688 1 93.44 228 LYS B O 1
ATOM 4669 N N . TRP B 1 229 ? -18.812 4.969 21.656 1 94.06 229 TRP B N 1
ATOM 4670 C CA . TRP B 1 229 ? -18.484 5.605 20.391 1 94.06 229 TRP B CA 1
ATOM 4671 C C . TRP B 1 229 ? -17.234 6.457 20.5 1 94.06 229 TRP B C 1
ATOM 4673 O O . TRP B 1 229 ? -16.359 6.398 19.641 1 94.06 229 TRP B O 1
ATOM 4683 N N . VAL B 1 230 ? -17.125 7.266 21.547 1 94.25 230 VAL B N 1
ATOM 4684 C CA . VAL B 1 230 ? -15.977 8.133 21.75 1 94.25 230 VAL B CA 1
ATOM 4685 C C . VAL B 1 230 ? -14.711 7.293 21.891 1 94.25 230 VAL B C 1
ATOM 4687 O O . VAL B 1 230 ? -13.695 7.57 21.25 1 94.25 230 VAL B O 1
ATOM 4690 N N . LEU B 1 231 ? -14.812 6.25 22.625 1 93.19 231 LEU B N 1
ATOM 4691 C CA . LEU B 1 231 ? -13.648 5.434 22.969 1 93.19 231 LEU B CA 1
ATOM 4692 C C . LEU B 1 231 ? -13.242 4.562 21.781 1 93.19 231 LEU B C 1
ATOM 4694 O O . LEU B 1 231 ? -12.133 4.023 21.75 1 93.19 231 LEU B O 1
ATOM 4698 N N . ALA B 1 232 ? -14.109 4.387 20.797 1 92.44 232 ALA B N 1
ATOM 4699 C CA . ALA B 1 232 ? -13.82 3.562 19.625 1 92.44 232 ALA B CA 1
ATOM 4700 C C . ALA B 1 232 ? -12.797 4.234 18.703 1 92.44 232 ALA B C 1
ATOM 4702 O O . ALA B 1 232 ? -12.211 3.586 17.844 1 92.44 232 ALA B O 1
ATOM 4703 N N . HIS B 1 233 ? -12.609 5.531 18.906 1 93.94 233 HIS B N 1
ATOM 4704 C CA . HIS B 1 233 ? -11.656 6.262 18.078 1 93.94 233 HIS B CA 1
ATOM 4705 C C . HIS B 1 233 ? -10.227 6.047 18.562 1 93.94 233 HIS B C 1
ATOM 4707 O O . HIS B 1 233 ? -9.945 6.195 19.766 1 93.94 233 HIS B O 1
ATOM 4713 N N . ALA B 1 234 ? -9.375 5.656 17.641 1 93.94 234 ALA B N 1
ATOM 4714 C CA . ALA B 1 234 ? -7.961 5.496 17.969 1 93.94 234 ALA B CA 1
ATOM 4715 C C . ALA B 1 234 ? -7.234 6.836 17.906 1 93.94 234 ALA B C 1
ATOM 4717 O O . ALA B 1 234 ? -6.473 7.098 16.969 1 93.94 234 ALA B O 1
ATOM 4718 N N . LEU B 1 235 ? -7.391 7.699 18.922 1 94.19 235 LEU B N 1
ATOM 4719 C CA . LEU B 1 235 ? -6.848 9.047 18.984 1 94.19 235 LEU B CA 1
ATOM 4720 C C . LEU B 1 235 ? -6.094 9.273 20.281 1 94.19 235 LEU B C 1
ATOM 4722 O O . LEU B 1 235 ? -6.414 8.656 21.312 1 94.19 235 LEU B O 1
ATOM 4726 N N . ILE B 1 236 ? -5.16 10.07 20.172 1 91.06 236 ILE B N 1
ATOM 4727 C CA . ILE B 1 236 ? -4.477 10.555 21.375 1 91.06 236 ILE B CA 1
ATOM 4728 C C . ILE B 1 236 ? -5.184 11.805 21.906 1 91.06 236 ILE B C 1
ATOM 4730 O O . ILE B 1 236 ? -4.859 12.922 21.516 1 91.06 236 ILE B O 1
ATOM 4734 N N . LEU B 1 237 ? -6.121 11.625 22.719 1 88.88 237 LEU B N 1
ATOM 4735 C CA . LEU B 1 237 ? -6.879 12.625 23.453 1 88.88 237 LEU B CA 1
ATOM 4736 C C . LEU B 1 237 ? -6.637 12.492 24.953 1 88.88 237 LEU B C 1
ATOM 4738 O O . LEU B 1 237 ? -6.293 11.406 25.438 1 88.88 237 LEU B O 1
ATOM 4742 N N . PRO B 1 238 ? -6.75 13.664 25.609 1 89.69 238 PRO B N 1
ATOM 4743 C CA . PRO B 1 238 ? -6.719 13.492 27.062 1 89.69 238 PRO B CA 1
ATOM 4744 C C . PRO B 1 238 ? -7.801 12.547 27.578 1 89.69 238 PRO B C 1
ATOM 4746 O O . PRO B 1 238 ? -8.984 12.758 27.312 1 89.69 238 PRO B O 1
ATOM 4749 N N . ARG B 1 239 ? -7.309 11.531 28.125 1 90.88 239 ARG B N 1
ATOM 4750 C CA . ARG B 1 239 ? -8.211 10.531 28.688 1 90.88 239 ARG B CA 1
ATOM 4751 C C . ARG B 1 239 ? -7.777 10.117 30.078 1 90.88 239 ARG B C 1
ATOM 4753 O O . ARG B 1 239 ? -6.59 10.156 30.406 1 90.88 239 ARG B O 1
ATOM 4760 N N . LYS B 1 240 ? -8.742 9.742 30.859 1 88.88 240 LYS B N 1
ATOM 4761 C CA . LYS B 1 240 ? -8.391 9.109 32.125 1 88.88 240 LYS B CA 1
ATOM 4762 C C . LYS B 1 240 ? -7.559 7.848 31.891 1 88.88 240 LYS B C 1
ATOM 4764 O O . LYS B 1 240 ? -7.699 7.184 30.859 1 88.88 240 LYS B O 1
ATOM 4769 N N . GLU B 1 241 ? -6.816 7.508 32.844 1 86 241 GLU B N 1
ATOM 4770 C CA . GLU B 1 241 ? -5.867 6.402 32.75 1 86 241 GLU B CA 1
ATOM 4771 C C . GLU B 1 241 ? -6.574 5.105 32.344 1 86 241 GLU B C 1
ATOM 4773 O O . GLU B 1 241 ? -6.078 4.352 31.516 1 86 241 GLU B O 1
ATOM 4778 N N . LYS B 1 242 ? -7.695 4.824 32.844 1 86.12 242 LYS B N 1
ATOM 4779 C CA . LYS B 1 242 ? -8.398 3.566 32.625 1 86.12 242 LYS B CA 1
ATOM 4780 C C . LYS B 1 242 ? -8.906 3.479 31.172 1 86.12 242 LYS B C 1
ATOM 4782 O O . LYS B 1 242 ? -9.281 2.4 30.719 1 86.12 242 LYS B O 1
ATOM 4787 N N . PHE B 1 243 ? -8.961 4.652 30.531 1 85.62 243 PHE B N 1
ATOM 4788 C CA . PHE B 1 243 ? -9.492 4.68 29.172 1 85.62 243 PHE B CA 1
ATOM 4789 C C . PHE B 1 243 ? -8.359 4.75 28.156 1 85.62 243 PHE B C 1
ATOM 4791 O O . PHE B 1 243 ? -8.609 4.758 26.953 1 85.62 243 PHE B O 1
ATOM 4798 N N . LYS B 1 244 ? -7.172 4.852 28.641 1 87.5 244 LYS B N 1
ATOM 4799 C CA . LYS B 1 244 ? -6.035 4.902 27.719 1 87.5 244 LYS B CA 1
ATOM 4800 C C . LYS B 1 244 ? -5.707 3.518 27.172 1 87.5 244 LYS B C 1
ATOM 4802 O O . LYS B 1 244 ? -5.777 2.525 27.906 1 87.5 244 LYS B O 1
ATOM 4807 N N . GLU B 1 245 ? -5.418 3.527 25.938 1 89.06 245 GLU B N 1
ATOM 4808 C CA . GLU B 1 245 ? -5.004 2.289 25.281 1 89.06 245 GLU B CA 1
ATOM 4809 C C . GLU B 1 245 ? -3.482 2.201 25.172 1 89.06 245 GLU B C 1
ATOM 4811 O O . GLU B 1 245 ? -2.852 3.021 24.5 1 89.06 245 GLU B O 1
ATOM 4816 N N . THR B 1 246 ? -2.916 1.188 25.719 1 91.06 246 THR B N 1
ATOM 4817 C CA . THR B 1 246 ? -1.468 1.016 25.75 1 91.06 246 THR B CA 1
ATOM 4818 C C . THR B 1 246 ? -0.883 0.969 24.344 1 91.06 246 THR B C 1
ATOM 4820 O O . THR B 1 246 ? 0.144 1.593 24.078 1 91.06 246 THR B O 1
ATOM 4823 N N . LEU B 1 247 ? -1.505 0.252 23.484 1 92.5 247 LEU B N 1
ATOM 4824 C CA . LEU B 1 247 ? -1.032 0.13 22.109 1 92.5 247 LEU B CA 1
ATOM 4825 C C . LEU B 1 247 ? -0.91 1.501 21.453 1 92.5 247 LEU B C 1
ATOM 4827 O O . LEU B 1 247 ? 0.12 1.817 20.844 1 92.5 247 LEU B O 1
ATOM 4831 N N . LEU B 1 248 ? -1.924 2.295 21.594 1 93.56 248 LEU B N 1
ATOM 4832 C CA . LEU B 1 248 ? -1.938 3.621 20.984 1 93.56 248 LEU B CA 1
ATOM 4833 C C . LEU B 1 248 ? -0.865 4.512 21.594 1 93.56 248 LEU B C 1
ATOM 4835 O O . LEU B 1 248 ? -0.224 5.297 20.891 1 93.56 248 LEU B O 1
ATOM 4839 N N . GLN B 1 249 ? -0.646 4.402 22.875 1 93.62 249 GLN B N 1
ATOM 4840 C CA . GLN B 1 249 ? 0.4 5.168 23.547 1 93.62 249 GLN B CA 1
ATOM 4841 C C . GLN B 1 249 ? 1.781 4.797 23.016 1 93.62 249 GLN B C 1
ATOM 4843 O O . GLN B 1 249 ? 2.625 5.668 22.797 1 93.62 249 GLN B O 1
ATOM 4848 N N . ASN B 1 250 ? 1.914 3.545 22.812 1 94.69 250 ASN B N 1
ATOM 4849 C CA . ASN B 1 250 ? 3.188 3.098 22.25 1 94.69 250 ASN B CA 1
ATOM 4850 C C . ASN B 1 250 ? 3.416 3.654 20.844 1 94.69 250 ASN B C 1
ATOM 4852 O O . ASN B 1 250 ? 4.516 4.113 20.531 1 94.69 250 ASN B O 1
ATOM 4856 N N . VAL B 1 251 ? 2.42 3.609 20.047 1 95.44 251 VAL B N 1
ATOM 4857 C CA . VAL B 1 251 ? 2.502 4.148 18.688 1 95.44 251 VAL B CA 1
ATOM 4858 C C . VAL B 1 251 ? 2.814 5.645 18.75 1 95.44 251 VAL B C 1
ATOM 4860 O O . VAL B 1 251 ? 3.668 6.137 18.016 1 95.44 251 VAL B O 1
ATOM 4863 N N . TYR B 1 252 ? 2.141 6.34 19.672 1 95.38 252 TYR B N 1
ATOM 4864 C CA . TYR B 1 252 ? 2.367 7.766 19.875 1 95.38 252 TYR B CA 1
ATOM 4865 C C . TYR B 1 252 ? 3.836 8.047 20.172 1 95.38 252 TYR B C 1
ATOM 4867 O O . TYR B 1 252 ? 4.449 8.906 19.547 1 95.38 252 TYR B O 1
ATOM 4875 N N . TYR B 1 253 ? 4.375 7.285 21 1 94.31 253 TYR B N 1
ATOM 4876 C CA . TYR B 1 253 ? 5.766 7.492 21.375 1 94.31 253 TYR B CA 1
ATOM 4877 C C . TYR B 1 253 ? 6.707 7.199 20.219 1 94.31 253 TYR B C 1
ATOM 4879 O O . TYR B 1 253 ? 7.699 7.902 20.016 1 94.31 253 TYR B O 1
ATOM 4887 N N . ASP B 1 254 ? 6.41 6.176 19.453 1 95.31 254 ASP B N 1
ATOM 4888 C CA . ASP B 1 254 ? 7.207 5.855 18.266 1 95.31 254 ASP B CA 1
ATOM 4889 C C . ASP B 1 254 ? 7.176 7.004 17.266 1 95.31 254 ASP B C 1
ATOM 4891 O O . ASP B 1 254 ? 8.203 7.336 16.656 1 95.31 254 ASP B O 1
ATOM 4895 N N . LEU B 1 255 ? 6.051 7.562 17.141 1 97.56 255 LEU B N 1
ATOM 4896 C CA . LEU B 1 255 ? 5.898 8.641 16.172 1 97.56 255 LEU B CA 1
ATOM 4897 C C . LEU B 1 255 ? 6.609 9.906 16.641 1 97.56 255 LEU B C 1
ATOM 4899 O O . LEU B 1 255 ? 7.203 10.625 15.844 1 97.56 255 LEU B O 1
ATOM 4903 N N . LEU B 1 256 ? 6.578 10.133 17.984 1 96.88 256 LEU B N 1
ATOM 4904 C CA . LEU B 1 256 ? 7.328 11.258 18.531 1 96.88 256 LEU B CA 1
ATOM 4905 C C . LEU B 1 256 ? 8.828 11.055 18.344 1 96.88 256 LEU B C 1
ATOM 4907 O O . LEU B 1 256 ? 9.555 12.016 18.062 1 96.88 256 LEU B O 1
ATOM 4911 N N . ARG B 1 257 ? 9.203 9.82 18.484 1 95.38 257 ARG B N 1
ATOM 4912 C CA . ARG B 1 257 ? 10.609 9.516 18.234 1 95.38 257 ARG B CA 1
ATOM 4913 C C . ARG B 1 257 ? 10.969 9.773 16.766 1 95.38 257 ARG B C 1
ATOM 4915 O O . ARG B 1 257 ? 12.031 10.336 16.484 1 95.38 257 ARG B O 1
ATOM 4922 N N . THR B 1 258 ? 10.156 9.359 15.891 1 95.88 258 THR B N 1
ATOM 4923 C CA . THR B 1 258 ? 10.359 9.641 14.477 1 95.88 258 THR B CA 1
ATOM 4924 C C . THR B 1 258 ? 10.492 11.141 14.234 1 95.88 258 THR B C 1
ATOM 4926 O O . THR B 1 258 ? 11.383 11.578 13.5 1 95.88 258 THR B O 1
ATOM 4929 N N . TYR B 1 259 ? 9.648 11.906 14.906 1 97.88 259 TYR B N 1
ATOM 4930 C CA . TYR B 1 259 ? 9.688 13.367 14.82 1 97.88 259 TYR B CA 1
ATOM 4931 C C . TYR B 1 259 ? 11.039 13.898 15.266 1 97.88 259 TYR B C 1
ATOM 4933 O O . TYR B 1 259 ? 11.695 14.648 14.531 1 97.88 259 TYR B O 1
ATOM 4941 N N . SER B 1 260 ? 11.438 13.438 16.375 1 96.94 260 SER B N 1
ATOM 4942 C CA . SER B 1 260 ? 12.703 13.891 16.938 1 96.94 260 SER B CA 1
ATOM 4943 C C . SER B 1 260 ? 13.875 13.484 16.062 1 96.94 260 SER B C 1
ATOM 4945 O O . SER B 1 260 ? 14.766 14.297 15.781 1 96.94 260 SER B O 1
ATOM 4947 N N . ASN B 1 261 ? 13.867 12.25 15.586 1 94.69 261 ASN B N 1
ATOM 4948 C CA . ASN B 1 261 ? 14.945 11.742 14.75 1 94.69 261 ASN B CA 1
ATOM 4949 C C . ASN B 1 261 ? 15.078 12.531 13.453 1 94.69 261 ASN B C 1
ATOM 4951 O O . ASN B 1 261 ? 16.188 12.852 13.023 1 94.69 261 ASN B O 1
ATOM 4955 N N . GLU B 1 262 ? 14.008 12.867 12.867 1 95.38 262 GLU B N 1
ATOM 4956 C CA . GLU B 1 262 ? 14.023 13.625 11.617 1 95.38 262 GLU B CA 1
ATOM 4957 C C . GLU B 1 262 ? 14.594 15.023 11.82 1 95.38 262 GLU B C 1
ATOM 4959 O O . GLU B 1 262 ? 15.344 15.523 10.984 1 95.38 262 GLU B O 1
ATOM 4964 N N . LEU B 1 263 ? 14.242 15.641 12.922 1 96.81 263 LEU B N 1
ATOM 4965 C CA . LEU B 1 263 ? 14.68 17.016 13.172 1 96.81 263 LEU B CA 1
ATOM 4966 C C . LEU B 1 263 ? 16.156 17.047 13.57 1 96.81 263 LEU B C 1
ATOM 4968 O O . LEU B 1 263 ? 16.797 18.094 13.477 1 96.81 263 LEU B O 1
ATOM 4972 N N . ASP B 1 264 ? 16.641 15.875 13.953 1 94.56 264 ASP B N 1
ATOM 4973 C CA . ASP B 1 264 ? 18.031 15.797 14.383 1 94.56 264 ASP B CA 1
ATOM 4974 C C . ASP B 1 264 ? 18.969 15.617 13.188 1 94.56 264 ASP B C 1
ATOM 4976 O O . ASP B 1 264 ? 20.188 15.758 13.312 1 94.56 264 ASP B O 1
ATOM 4980 N N . LYS B 1 265 ? 18.438 15.32 12.086 1 91.94 265 LYS B N 1
ATOM 4981 C CA . LYS B 1 265 ? 19.25 15.141 10.883 1 91.94 265 LYS B CA 1
ATOM 4982 C C . LYS B 1 265 ? 19.922 16.453 10.484 1 91.94 265 LYS B C 1
ATOM 4984 O O . LYS B 1 265 ? 19.406 17.531 10.766 1 91.94 265 LYS B O 1
ATOM 4989 N N . GLU B 1 266 ? 21 16.266 9.766 1 91.5 266 GLU B N 1
ATOM 4990 C CA . GLU B 1 266 ? 21.703 17.438 9.266 1 91.5 266 GLU B CA 1
ATOM 4991 C C . GLU B 1 266 ? 20.922 18.109 8.148 1 91.5 266 GLU B C 1
ATOM 4993 O O . GLU B 1 266 ? 20.234 17.438 7.359 1 91.5 266 GLU B O 1
ATOM 4998 N N . ALA B 1 267 ? 21.031 19.406 8.07 1 92.88 267 ALA B N 1
ATOM 4999 C CA . ALA B 1 267 ? 20.406 20.203 7.016 1 92.88 267 ALA B CA 1
ATOM 5000 C C . ALA B 1 267 ? 18.922 19.906 6.918 1 92.88 267 ALA B C 1
ATOM 5002 O O . ALA B 1 267 ? 18.422 19.484 5.863 1 92.88 267 ALA B O 1
ATOM 5003 N N . THR B 1 268 ? 18.281 20.188 8.016 1 96.38 268 THR B N 1
ATOM 5004 C CA . THR B 1 268 ? 16.859 19.891 8.117 1 96.38 268 THR B CA 1
ATOM 5005 C C . THR B 1 268 ? 16.031 21.172 8.141 1 96.38 268 THR B C 1
ATOM 5007 O O . THR B 1 268 ? 16.453 22.172 8.703 1 96.38 268 THR B O 1
ATOM 5010 N N . LEU B 1 269 ? 14.93 21.172 7.445 1 98.06 269 LEU B N 1
ATOM 5011 C CA . LEU B 1 269 ? 13.953 22.266 7.434 1 98.06 269 LEU B CA 1
ATOM 5012 C C . LEU B 1 269 ? 12.625 21.797 8.023 1 98.06 269 LEU B C 1
ATOM 5014 O O . LEU B 1 269 ? 12.086 20.766 7.637 1 98.06 269 LEU B O 1
ATOM 5018 N N . LEU B 1 270 ? 12.133 22.5 9.031 1 98.75 270 LEU B N 1
ATOM 5019 C CA . LEU B 1 270 ? 10.789 22.297 9.555 1 98.75 270 LEU B CA 1
ATOM 5020 C C . LEU B 1 270 ? 9.906 23.5 9.266 1 98.75 270 LEU B C 1
ATOM 5022 O O . LEU B 1 270 ? 10.203 24.609 9.711 1 98.75 270 LEU B O 1
ATOM 5026 N N . VAL B 1 271 ? 8.914 23.266 8.484 1 98.81 271 VAL B N 1
ATOM 5027 C CA . VAL B 1 271 ? 7.934 24.297 8.188 1 98.81 271 VAL B CA 1
ATOM 5028 C C . VAL B 1 271 ? 6.672 24.062 9.016 1 98.81 271 VAL B C 1
ATOM 5030 O O . VAL B 1 271 ? 6.078 22.984 8.961 1 98.81 271 VAL B O 1
ATOM 5033 N N . VAL B 1 272 ? 6.254 25.047 9.773 1 98.62 272 VAL B N 1
ATOM 5034 C CA . VAL B 1 272 ? 5.102 24.906 10.656 1 98.62 272 VAL B CA 1
ATOM 5035 C C . VAL B 1 272 ? 3.969 25.812 10.172 1 98.62 272 VAL B C 1
ATOM 5037 O O . VAL B 1 272 ? 4.168 27.016 9.961 1 98.62 272 VAL B O 1
ATOM 5040 N N . PHE B 1 273 ? 2.812 25.25 10.008 1 98.19 273 PHE B N 1
ATOM 5041 C CA . PHE B 1 273 ? 1.641 26 9.578 1 98.19 273 PHE B CA 1
ATOM 5042 C C . PHE B 1 273 ? 0.393 25.531 10.312 1 98.19 273 PHE B C 1
ATOM 5044 O O . PHE B 1 273 ? 0.158 24.328 10.445 1 98.19 273 PHE B O 1
ATOM 5051 N N . GLY B 1 274 ? -0.345 26.438 10.812 1 95.5 274 GLY B N 1
ATOM 5052 C CA . GLY B 1 274 ? -1.604 26.141 11.477 1 95.5 274 GLY B CA 1
ATOM 5053 C C . GLY B 1 274 ? -1.425 25.469 12.828 1 95.5 274 GLY B C 1
ATOM 5054 O O . GLY B 1 274 ? -2.338 24.812 13.328 1 95.5 274 GLY B O 1
ATOM 5055 N N . PHE B 1 275 ? -0.334 25.578 13.375 1 94.5 275 PHE B N 1
ATOM 5056 C CA . PHE B 1 275 ? -0.003 24.953 14.648 1 94.5 275 PHE B CA 1
ATOM 5057 C C . PHE B 1 275 ? 0.473 25.984 15.664 1 94.5 275 PHE B C 1
ATOM 5059 O O . PHE B 1 275 ? 1.374 26.766 15.375 1 94.5 275 PHE B O 1
ATOM 5066 N N . SER B 1 276 ? -0.017 26.016 16.859 1 90.5 276 SER B N 1
ATOM 5067 C CA . SER B 1 276 ? 0.222 27.078 17.828 1 90.5 276 SER B CA 1
ATOM 5068 C C . SER B 1 276 ? 1.29 26.672 18.844 1 90.5 276 SER B C 1
ATOM 5070 O O . SER B 1 276 ? 1.708 27.484 19.672 1 90.5 276 SER B O 1
ATOM 5072 N N . PHE B 1 277 ? 1.738 25.375 18.906 1 92.62 277 PHE B N 1
ATOM 5073 C CA . PHE B 1 277 ? 2.67 24.812 19.875 1 92.62 277 PHE B CA 1
ATOM 5074 C C . PHE B 1 277 ? 2.061 24.828 21.266 1 92.62 277 PHE B C 1
ATOM 5076 O O . PHE B 1 277 ? 2.773 24.984 22.266 1 92.62 277 PHE B O 1
ATOM 5083 N N . ALA B 1 278 ? 0.74 24.703 21.281 1 86.12 278 ALA B N 1
ATOM 5084 C CA . ALA B 1 278 ? 0.065 24.547 22.578 1 86.12 278 ALA B CA 1
ATOM 5085 C C . ALA B 1 278 ? 0.298 23.156 23.141 1 86.12 278 ALA B C 1
ATOM 5087 O O . ALA B 1 278 ? 0.132 22.922 24.344 1 86.12 278 ALA B O 1
ATOM 5088 N N . ASP B 1 279 ? 0.633 22.234 22.281 1 87.44 279 ASP B N 1
ATOM 5089 C CA . ASP B 1 279 ? 1.04 20.891 22.703 1 87.44 279 ASP B CA 1
ATOM 5090 C C . ASP B 1 279 ? 2.42 20.922 23.344 1 87.44 279 ASP B C 1
ATOM 5092 O O . ASP B 1 279 ? 3.434 21.078 22.672 1 87.44 279 ASP B O 1
ATOM 5096 N N . GLU B 1 280 ? 2.5 20.734 24.594 1 88.25 280 GLU B N 1
ATOM 5097 C CA . GLU B 1 280 ? 3.732 20.891 25.359 1 88.25 280 GLU B CA 1
ATOM 5098 C C . GLU B 1 280 ? 4.789 19.891 24.922 1 88.25 280 GLU B C 1
ATOM 5100 O O . GLU B 1 280 ? 5.977 20.203 24.859 1 88.25 280 GLU B O 1
ATOM 5105 N N . HIS B 1 281 ? 4.367 18.688 24.641 1 90.31 281 HIS B N 1
ATOM 5106 C CA . HIS B 1 281 ? 5.309 17.656 24.234 1 90.31 281 HIS B CA 1
ATOM 5107 C C . HIS B 1 281 ? 6.008 18.031 22.922 1 90.31 281 HIS B C 1
ATOM 5109 O O . HIS B 1 281 ? 7.234 17.953 22.828 1 90.31 281 HIS B O 1
ATOM 5115 N N . LEU B 1 282 ? 5.254 18.438 21.969 1 95.5 282 LEU B N 1
ATOM 5116 C CA . LEU B 1 282 ? 5.812 18.797 20.672 1 95.5 282 LEU B CA 1
ATOM 5117 C C . LEU B 1 282 ? 6.656 20.062 20.75 1 95.5 282 LEU B C 1
ATOM 5119 O O . LEU B 1 282 ? 7.672 20.188 20.062 1 95.5 282 LEU B O 1
ATOM 5123 N N . GLU B 1 283 ? 6.188 21.016 21.594 1 96 283 GLU B N 1
ATOM 5124 C CA . GLU B 1 283 ? 6.992 22.203 21.797 1 96 283 GLU B CA 1
ATOM 5125 C C . GLU B 1 283 ? 8.359 21.859 22.375 1 96 283 GLU B C 1
ATOM 5127 O O . GLU B 1 283 ? 9.391 22.312 21.875 1 96 283 GLU B O 1
ATOM 5132 N N . MET B 1 284 ? 8.289 21 23.391 1 96.56 284 MET B N 1
ATOM 5133 C CA . MET B 1 284 ? 9.523 20.609 24.062 1 96.56 284 MET B CA 1
ATOM 5134 C C . MET B 1 284 ? 10.461 19.875 23.109 1 96.56 284 MET B C 1
ATOM 5136 O O . MET B 1 284 ? 11.656 20.188 23.047 1 96.56 284 MET B O 1
ATOM 5140 N N . LEU B 1 285 ? 9.945 18.969 22.375 1 97.56 285 LEU B N 1
ATOM 5141 C CA . LEU B 1 285 ? 10.75 18.188 21.438 1 97.56 285 LEU B CA 1
ATOM 5142 C C . LEU B 1 285 ? 11.328 19.094 20.359 1 97.56 285 LEU B C 1
ATOM 5144 O O . LEU B 1 285 ? 12.484 18.922 19.953 1 97.56 285 LEU B O 1
ATOM 5148 N N . THR B 1 286 ? 10.523 20.031 19.891 1 98.31 286 THR B N 1
ATOM 5149 C CA . THR B 1 286 ? 10.992 20.969 18.859 1 98.31 286 THR B CA 1
ATOM 5150 C C . THR B 1 286 ? 12.109 21.844 19.391 1 98.31 286 THR B C 1
ATOM 5152 O O . THR B 1 286 ? 13.141 22.016 18.734 1 98.31 286 THR B O 1
ATOM 5155 N N . LYS B 1 287 ? 11.961 22.375 20.609 1 97.75 287 LYS B N 1
ATOM 5156 C CA . LYS B 1 287 ? 12.977 23.219 21.234 1 97.75 287 LYS B CA 1
ATOM 5157 C C . LYS B 1 287 ? 14.266 22.453 21.469 1 97.75 287 LYS B C 1
ATOM 5159 O O . LYS B 1 287 ? 15.367 22.969 21.266 1 97.75 287 LYS B O 1
ATOM 5164 N N . LYS B 1 288 ? 14.078 21.219 21.875 1 97.38 288 LYS B N 1
ATOM 5165 C CA . LYS B 1 288 ? 15.25 20.359 22.062 1 97.38 288 LYS B CA 1
ATOM 5166 C C . LYS B 1 288 ? 15.984 20.156 20.734 1 97.38 288 LYS B C 1
ATOM 5168 O O . LYS B 1 288 ? 17.219 20.188 20.703 1 97.38 288 LYS B O 1
ATOM 5173 N N . ALA B 1 289 ? 15.281 19.969 19.672 1 97.44 289 ALA B N 1
ATOM 5174 C CA . ALA B 1 289 ? 15.867 19.719 18.359 1 97.44 289 ALA B CA 1
ATOM 5175 C C . ALA B 1 289 ? 16.562 20.969 17.828 1 97.44 289 ALA B C 1
ATOM 5177 O O . ALA B 1 289 ? 17.5 20.875 17.031 1 97.44 289 ALA B O 1
ATOM 5178 N N . LEU B 1 290 ? 16.156 22.125 18.266 1 97.25 290 LEU B N 1
ATOM 5179 C CA . LEU B 1 290 ? 16.672 23.391 17.766 1 97.25 290 LEU B CA 1
ATOM 5180 C C . LEU B 1 290 ? 18.109 23.609 18.25 1 97.25 290 LEU B C 1
ATOM 5182 O O . LEU B 1 290 ? 18.797 24.516 17.781 1 97.25 290 LEU B O 1
ATOM 5186 N N . ARG B 1 291 ? 18.516 22.734 19.094 1 94.31 291 ARG B N 1
ATOM 5187 C CA . ARG B 1 291 ? 19.938 22.75 19.453 1 94.31 291 ARG B CA 1
ATOM 5188 C C . ARG B 1 291 ? 20.797 22.359 18.266 1 94.31 291 ARG B C 1
ATOM 5190 O O . ARG B 1 291 ? 21.984 22.688 18.219 1 94.31 291 ARG B O 1
ATOM 5197 N N . ASN B 1 292 ? 20.203 21.562 17.359 1 92.69 292 ASN B N 1
ATOM 5198 C CA . ASN B 1 292 ? 20.812 21.312 16.062 1 92.69 292 ASN B CA 1
ATOM 5199 C C . ASN B 1 292 ? 20.891 22.594 15.227 1 92.69 292 ASN B C 1
ATOM 5201 O O . ASN B 1 292 ? 19.891 23.062 14.695 1 92.69 292 ASN B O 1
ATOM 5205 N N . ALA B 1 293 ? 22.094 23.109 15.031 1 92.38 293 ALA B N 1
ATOM 5206 C CA . ALA B 1 293 ? 22.281 24.406 14.375 1 92.38 293 ALA B CA 1
ATOM 5207 C C . ALA B 1 293 ? 21.906 24.328 12.898 1 92.38 293 ALA B C 1
ATOM 5209 O O . ALA B 1 293 ? 21.641 25.359 12.266 1 92.38 293 ALA B O 1
ATOM 5210 N N . THR B 1 294 ? 21.906 23.109 12.352 1 95.06 294 THR B N 1
ATOM 5211 C CA . THR B 1 294 ? 21.609 22.969 10.93 1 95.06 294 THR B CA 1
ATOM 5212 C C . THR B 1 294 ? 20.109 22.75 10.703 1 95.06 294 THR B C 1
ATOM 5214 O O . THR B 1 294 ? 19.656 22.609 9.562 1 95.06 294 THR B O 1
ATOM 5217 N N . LEU B 1 295 ? 19.344 22.781 11.828 1 97.44 295 LEU B N 1
ATOM 5218 C CA . LEU B 1 295 ? 17.891 22.781 11.734 1 97.44 295 LEU B CA 1
ATOM 5219 C C . LEU B 1 295 ? 17.359 24.203 11.57 1 97.44 295 LEU B C 1
ATOM 5221 O O . LEU B 1 295 ? 17.719 25.094 12.328 1 97.44 295 LEU B O 1
ATOM 5225 N N . LYS B 1 296 ? 16.625 24.391 10.547 1 97.81 296 LYS B N 1
ATOM 5226 C CA . LYS B 1 296 ? 15.922 25.656 10.359 1 97.81 296 LYS B CA 1
ATOM 5227 C C . LYS B 1 296 ? 14.414 25.5 10.586 1 97.81 296 LYS B C 1
ATOM 5229 O O . LYS B 1 296 ? 13.789 24.625 9.992 1 97.81 296 LYS B O 1
ATOM 5234 N N . LEU B 1 297 ? 13.883 26.297 11.484 1 98.56 297 LEU B N 1
ATOM 5235 C CA . LEU B 1 297 ? 12.453 26.281 11.766 1 98.56 297 LEU B CA 1
ATOM 5236 C C . LEU B 1 297 ? 11.766 27.516 11.188 1 98.56 297 LEU B C 1
ATOM 5238 O O . LEU B 1 297 ? 12.102 28.641 11.547 1 98.56 297 LEU B O 1
ATOM 5242 N N . LEU B 1 298 ? 10.891 27.281 10.203 1 98.62 298 LEU B N 1
ATOM 5243 C CA . LEU B 1 298 ? 10.062 28.344 9.648 1 98.62 298 LEU B CA 1
ATOM 5244 C C . LEU B 1 298 ? 8.625 28.234 10.141 1 98.62 298 LEU B C 1
ATOM 5246 O O . LEU B 1 298 ? 7.93 27.266 9.836 1 98.62 298 LEU B O 1
ATOM 5250 N N . ILE B 1 299 ? 8.188 29.234 10.891 1 98.56 299 ILE B N 1
ATOM 5251 C CA . ILE B 1 299 ? 6.816 29.266 11.391 1 98.56 299 ILE B CA 1
ATOM 5252 C C . ILE B 1 299 ? 6.004 30.297 10.602 1 98.56 299 ILE B C 1
ATOM 5254 O O . ILE B 1 299 ? 6.324 31.484 10.617 1 98.56 299 ILE B O 1
ATOM 5258 N N . PHE B 1 300 ? 4.984 29.828 9.938 1 98.31 300 PHE B N 1
ATOM 5259 C CA . PHE B 1 300 ? 4.082 30.734 9.227 1 98.31 300 PHE B CA 1
ATOM 5260 C C . PHE B 1 300 ? 3.01 31.266 10.164 1 98.31 300 PHE B C 1
ATOM 5262 O O . PHE B 1 300 ? 2.096 30.547 10.562 1 98.31 300 PHE B O 1
ATOM 5269 N N . ALA B 1 301 ? 3.119 32.5 10.531 1 97.06 301 ALA B N 1
ATOM 5270 C CA . ALA B 1 301 ? 2.145 33.156 11.406 1 97.06 301 ALA B CA 1
ATOM 5271 C C . ALA B 1 301 ? 0.949 33.688 10.609 1 97.06 301 ALA B C 1
ATOM 5273 O O . ALA B 1 301 ? 1.116 34.344 9.578 1 97.06 301 ALA B O 1
ATOM 5274 N N . PHE B 1 302 ? -0.249 33.375 11.047 1 94.44 302 PHE B N 1
ATOM 5275 C CA . PHE B 1 302 ? -1.47 33.75 10.336 1 94.44 302 PHE B CA 1
ATOM 5276 C C . PHE B 1 302 ? -1.564 35.25 10.148 1 94.44 302 PHE B C 1
ATOM 5278 O O . PHE B 1 302 ? -1.878 35.719 9.055 1 94.44 302 PHE B O 1
ATOM 5285 N N . ASN B 1 303 ? -1.299 35.938 11.25 1 92.5 303 ASN B N 1
ATOM 5286 C CA . ASN B 1 303 ? -1.323 37.406 11.18 1 92.5 303 ASN B CA 1
ATOM 5287 C C . ASN B 1 303 ? -0.214 38.031 12.031 1 92.5 303 ASN B C 1
ATOM 5289 O O . ASN B 1 303 ? 0.524 37.312 12.711 1 92.5 303 ASN B O 1
ATOM 5293 N N . GLU B 1 304 ? -0.118 39.312 11.969 1 90.88 304 GLU B N 1
ATOM 5294 C CA . GLU B 1 304 ? 0.957 40.031 12.648 1 90.88 304 GLU B CA 1
ATOM 5295 C C . GLU B 1 304 ? 0.842 39.906 14.156 1 90.88 304 GLU B C 1
ATOM 5297 O O . GLU B 1 304 ? 1.854 39.812 14.859 1 90.88 304 GLU B O 1
ATOM 5302 N N . ALA B 1 305 ? -0.356 39.844 14.602 1 89.56 305 ALA B N 1
ATOM 5303 C CA . ALA B 1 305 ? -0.588 39.719 16.047 1 89.56 305 ALA B CA 1
ATOM 5304 C C . ALA B 1 305 ? -0.006 38.406 16.578 1 89.56 305 ALA B C 1
ATOM 5306 O O . ALA B 1 305 ? 0.483 38.344 17.703 1 89.56 305 ALA B O 1
ATOM 5307 N N . SER B 1 306 ? -0.038 37.312 15.812 1 92.25 306 SER B N 1
ATOM 5308 C CA . SER B 1 306 ? 0.439 36 16.25 1 92.25 306 SER B CA 1
ATOM 5309 C C . SER B 1 306 ? 1.963 35.938 16.25 1 92.25 306 SER B C 1
ATOM 5311 O O . SER B 1 306 ? 2.555 35.094 16.891 1 92.25 306 SER B O 1
ATOM 5313 N N . VAL B 1 307 ? 2.619 36.844 15.523 1 95.38 307 VAL B N 1
ATOM 5314 C CA . VAL B 1 307 ? 4.074 36.875 15.414 1 95.38 307 VAL B CA 1
ATOM 5315 C C . VAL B 1 307 ? 4.695 37.031 16.797 1 95.38 307 VAL B C 1
ATOM 5317 O O . VAL B 1 307 ? 5.645 36.312 17.141 1 95.38 307 VAL B O 1
ATOM 5320 N N . GLY B 1 308 ? 4.109 37.938 17.594 1 93.25 308 GLY B N 1
ATOM 5321 C CA . GLY B 1 308 ? 4.637 38.219 18.922 1 93.25 308 GLY B CA 1
ATOM 5322 C C . GLY B 1 308 ? 4.695 36.969 19.797 1 93.25 308 GLY B C 1
ATOM 5323 O O . GLY B 1 308 ? 5.699 36.719 20.469 1 93.25 308 GLY B O 1
ATOM 5324 N N . GLY B 1 309 ? 3.635 36.156 19.797 1 94.12 309 GLY B N 1
ATOM 5325 C CA . GLY B 1 309 ? 3.592 34.938 20.578 1 94.12 309 GLY B CA 1
ATOM 5326 C C . GLY B 1 309 ? 4.691 33.969 20.219 1 94.12 309 GLY B C 1
ATOM 5327 O O . GLY B 1 309 ? 5.344 33.406 21.094 1 94.12 309 GLY B O 1
ATOM 5328 N N . PHE B 1 310 ? 4.973 33.781 18.969 1 96.44 310 PHE B N 1
ATOM 5329 C CA . PHE B 1 310 ? 6.004 32.875 18.516 1 96.44 310 PHE B CA 1
ATOM 5330 C C . PHE B 1 310 ? 7.395 33.406 18.828 1 96.44 310 PHE B C 1
ATOM 5332 O O . PHE B 1 310 ? 8.281 32.625 19.219 1 96.44 310 PHE B O 1
ATOM 5339 N N . MET B 1 311 ? 7.586 34.75 18.656 1 96.38 311 MET B N 1
ATOM 5340 C CA . MET B 1 311 ? 8.867 35.375 18.969 1 96.38 311 MET B CA 1
ATOM 5341 C C . MET B 1 311 ? 9.25 35.156 20.422 1 96.38 311 MET B C 1
ATOM 5343 O O . MET B 1 311 ? 10.406 34.875 20.734 1 96.38 311 MET B O 1
ATOM 5347 N N . GLU B 1 312 ? 8.203 35.25 21.203 1 95.31 312 GLU B N 1
ATOM 5348 C CA . GLU B 1 312 ? 8.438 35.062 22.641 1 95.31 312 GLU B CA 1
ATOM 5349 C C . GLU B 1 312 ? 8.742 33.594 22.953 1 95.31 312 GLU B C 1
ATOM 5351 O O . GLU B 1 312 ? 9.68 33.312 23.688 1 95.31 312 GLU B O 1
ATOM 5356 N N . ASN B 1 313 ? 8 32.75 22.406 1 95.5 313 ASN B N 1
ATOM 5357 C CA . ASN B 1 313 ? 8.117 31.312 22.672 1 95.5 313 ASN B CA 1
ATOM 5358 C C . ASN B 1 313 ? 9.484 30.781 22.234 1 95.5 313 ASN B C 1
ATOM 5360 O O . ASN B 1 313 ? 10.031 29.875 22.875 1 95.5 313 ASN B O 1
ATOM 5364 N N . PHE B 1 314 ? 10.047 31.359 21.172 1 96.88 314 PHE B N 1
ATOM 5365 C CA . PHE B 1 314 ? 11.289 30.828 20.609 1 96.88 314 PHE B CA 1
ATOM 5366 C C . PHE B 1 314 ? 12.391 31.891 20.672 1 96.88 314 PHE B C 1
ATOM 5368 O O . PHE B 1 314 ? 13.281 31.906 19.812 1 96.88 314 PHE B O 1
ATOM 5375 N N . ARG B 1 315 ? 12.398 32.75 21.609 1 94.75 315 ARG B N 1
ATOM 5376 C CA . ARG B 1 315 ? 13.266 33.938 21.75 1 94.75 315 ARG B CA 1
ATOM 5377 C C . ARG B 1 315 ? 14.734 33.5 21.844 1 94.75 315 ARG B C 1
ATOM 5379 O O . ARG B 1 315 ? 15.625 34.25 21.422 1 94.75 315 ARG B O 1
ATOM 5386 N N . ASP B 1 316 ? 15.023 32.312 22.297 1 94.75 316 ASP B N 1
ATOM 5387 C CA . ASP B 1 316 ? 16.391 31.906 22.609 1 94.75 316 ASP B CA 1
ATOM 5388 C C . ASP B 1 316 ? 17 31.141 21.438 1 94.75 316 ASP B C 1
ATOM 5390 O O . ASP B 1 316 ? 18.125 30.625 21.547 1 94.75 316 ASP B O 1
ATOM 5394 N N . TYR B 1 317 ? 16.344 31.047 20.297 1 96.12 317 TYR B N 1
ATOM 5395 C CA . TYR B 1 317 ? 16.797 30.219 19.188 1 96.12 317 TYR B CA 1
ATOM 5396 C C . TYR B 1 317 ? 17.016 31.047 17.938 1 96.12 317 TYR B C 1
ATOM 5398 O O . TYR B 1 317 ? 16.078 31.625 17.391 1 96.12 317 TYR B O 1
ATOM 5406 N N . SER B 1 318 ? 18.25 31.047 17.422 1 95.12 318 SER B N 1
ATOM 5407 C CA . SER B 1 318 ? 18.609 31.891 16.297 1 95.12 318 SER B CA 1
ATOM 5408 C C . SER B 1 318 ? 18.25 31.234 14.969 1 95.12 318 SER B C 1
ATOM 5410 O O . SER B 1 318 ? 18.234 31.891 13.93 1 95.12 318 SER B O 1
ATOM 5412 N N . ASN B 1 319 ? 17.984 29.922 14.977 1 97.12 319 ASN B N 1
ATOM 5413 C CA . ASN B 1 319 ? 17.641 29.203 13.742 1 97.12 319 ASN B CA 1
ATOM 5414 C C . ASN B 1 319 ? 16.125 29.078 13.57 1 97.12 319 ASN B C 1
ATOM 5416 O O . ASN B 1 319 ? 15.656 28.141 12.922 1 97.12 319 ASN B O 1
ATOM 5420 N N . VAL B 1 320 ? 15.375 30.047 14.188 1 98.12 320 VAL B N 1
ATOM 5421 C CA . VAL B 1 320 ? 13.922 30.125 14.039 1 98.12 320 VAL B CA 1
ATOM 5422 C C . VAL B 1 320 ? 13.539 31.422 13.336 1 98.12 320 VAL B C 1
ATOM 5424 O O . VAL B 1 320 ? 14 32.5 13.711 1 98.12 320 VAL B O 1
ATOM 5427 N N . GLU B 1 321 ? 12.75 31.281 12.297 1 98.12 321 GLU B N 1
ATOM 5428 C CA . GLU B 1 321 ? 12.227 32.438 11.594 1 98.12 321 GLU B CA 1
ATOM 5429 C C . GLU B 1 321 ? 10.703 32.438 11.531 1 98.12 321 GLU B C 1
ATOM 5431 O O . GLU B 1 321 ? 10.109 31.391 11.242 1 98.12 321 GLU B O 1
ATOM 5436 N N . ILE B 1 322 ? 10.094 33.531 11.883 1 98.19 322 ILE B N 1
ATOM 5437 C CA . ILE B 1 322 ? 8.641 33.656 11.82 1 98.19 322 ILE B CA 1
ATOM 5438 C C . ILE B 1 322 ? 8.242 34.406 10.555 1 98.19 322 ILE B C 1
ATOM 5440 O O . ILE B 1 322 ? 8.523 35.594 10.414 1 98.19 322 ILE B O 1
ATOM 5444 N N . ILE B 1 323 ? 7.582 33.688 9.594 1 98.12 323 ILE B N 1
ATOM 5445 C CA . ILE B 1 323 ? 7.18 34.25 8.312 1 98.12 323 ILE B CA 1
ATOM 5446 C C . ILE B 1 323 ? 5.805 34.906 8.445 1 98.12 323 ILE B C 1
ATOM 5448 O O . ILE B 1 323 ? 4.875 34.312 8.984 1 98.12 323 ILE B O 1
ATOM 5452 N N . TYR B 1 324 ? 5.656 36.125 8.078 1 97.31 324 TYR B N 1
ATOM 5453 C CA . TYR B 1 324 ? 4.379 36.844 8.117 1 97.31 324 TYR B CA 1
ATOM 5454 C C . TYR B 1 324 ? 4.242 37.781 6.922 1 97.31 324 TYR B C 1
ATOM 5456 O O . TYR B 1 324 ? 5.215 38.031 6.203 1 97.31 324 TYR B O 1
ATOM 5464 N N . ARG B 1 325 ? 3.023 38.156 6.648 1 95.88 325 ARG B N 1
ATOM 5465 C CA . ARG B 1 325 ? 2.738 39.094 5.574 1 95.88 325 ARG B CA 1
ATOM 5466 C C . ARG B 1 325 ? 2.297 40.438 6.137 1 95.88 325 ARG B C 1
ATOM 5468 O O . ARG B 1 325 ? 1.227 40.562 6.742 1 95.88 325 ARG B O 1
ATOM 5475 N N . PRO B 1 326 ? 3.109 41.5 5.852 1 93.25 326 PRO B N 1
ATOM 5476 C CA . PRO B 1 326 ? 2.689 42.812 6.332 1 93.25 326 PRO B CA 1
ATOM 5477 C C . PRO B 1 326 ? 1.354 43.25 5.742 1 93.25 326 PRO B C 1
ATOM 5479 O O . PRO B 1 326 ? 1.173 43.219 4.52 1 93.25 326 PRO B O 1
ATOM 5482 N N . GLY B 1 327 ? 0.479 43.625 6.547 1 91.81 327 GLY B N 1
ATOM 5483 C CA . GLY B 1 327 ? -0.806 44.156 6.102 1 91.81 327 GLY B CA 1
ATOM 5484 C C . GLY B 1 327 ? -1.761 43.062 5.645 1 91.81 327 GLY B C 1
ATOM 5485 O O . GLY B 1 327 ? -2.846 43.344 5.141 1 91.81 327 GLY B O 1
ATOM 5486 N N . GLY B 1 328 ? -1.306 41.781 5.828 1 93.88 328 GLY B N 1
ATOM 5487 C CA . GLY B 1 328 ? -2.158 40.688 5.387 1 93.88 328 GLY B CA 1
ATOM 5488 C C . GLY B 1 328 ? -2.008 39.438 6.234 1 93.88 328 GLY B C 1
ATOM 5489 O O . GLY B 1 328 ? -1.208 39.406 7.172 1 93.88 328 GLY B O 1
ATOM 5490 N N . ASN B 1 329 ? -2.846 38.469 5.934 1 95.75 329 ASN B N 1
ATOM 5491 C CA . ASN B 1 329 ? -2.797 37.188 6.629 1 95.75 329 ASN B CA 1
ATOM 5492 C C . ASN B 1 329 ? -2.082 36.125 5.797 1 95.75 329 ASN B C 1
ATOM 5494 O O . ASN B 1 329 ? -1.945 36.25 4.582 1 95.75 329 ASN B O 1
ATOM 5498 N N . VAL B 1 330 ? -1.524 35.156 6.434 1 96.81 330 VAL B N 1
ATOM 5499 C CA . VAL B 1 330 ? -0.994 34 5.77 1 96.81 330 VAL B CA 1
ATOM 5500 C C . VAL B 1 330 ? -1.93 32.812 6 1 96.81 330 VAL B C 1
ATOM 5502 O O . VAL B 1 330 ? -1.742 32.031 6.941 1 96.81 330 VAL B O 1
ATOM 5505 N N . ASP B 1 331 ? -2.898 32.719 5.141 1 96.75 331 ASP B N 1
ATOM 5506 C CA . ASP B 1 331 ? -3.76 31.547 5.176 1 96.75 331 ASP B CA 1
ATOM 5507 C C . ASP B 1 331 ? -3.176 30.422 4.336 1 96.75 331 ASP B C 1
ATOM 5509 O O . ASP B 1 331 ? -2.047 30.516 3.852 1 96.75 331 ASP B O 1
ATOM 5513 N N . PHE B 1 332 ? -3.867 29.359 4.254 1 97.81 332 PHE B N 1
ATOM 5514 C CA . PHE B 1 332 ? -3.342 28.141 3.646 1 97.81 332 PHE B CA 1
ATOM 5515 C C . PHE B 1 332 ? -2.973 28.375 2.188 1 97.81 332 PHE B C 1
ATOM 5517 O O . PHE B 1 332 ? -1.89 28 1.744 1 97.81 332 PHE B O 1
ATOM 5524 N N . PRO B 1 333 ? -3.816 29.094 1.328 1 97.31 333 PRO B N 1
ATOM 5525 C CA . PRO B 1 333 ? -3.432 29.375 -0.057 1 97.31 333 PRO B CA 1
ATOM 5526 C C . PRO B 1 333 ? -2.162 30.219 -0.157 1 97.31 333 PRO B C 1
ATOM 5528 O O . PRO B 1 333 ? -1.315 29.969 -1.018 1 97.31 333 PRO B O 1
ATOM 5531 N N . VAL B 1 334 ? -2.068 31.172 0.728 1 97.31 334 VAL B N 1
ATOM 5532 C CA . VAL B 1 334 ? -0.903 32.062 0.717 1 97.31 334 VAL B CA 1
ATOM 5533 C C . VAL B 1 334 ? 0.349 31.25 1.078 1 97.31 334 VAL B C 1
ATOM 5535 O O . VAL B 1 334 ? 1.388 31.391 0.429 1 97.31 334 VAL B O 1
ATOM 5538 N N . MET B 1 335 ? 0.285 30.453 2.105 1 97.94 335 MET B N 1
ATOM 5539 C CA . MET B 1 335 ? 1.41 29.609 2.48 1 97.94 335 MET B CA 1
ATOM 5540 C C . MET B 1 335 ? 1.833 28.719 1.316 1 97.94 335 MET B C 1
ATOM 5542 O O . MET B 1 335 ? 3.021 28.609 1.016 1 97.94 335 MET B O 1
ATOM 5546 N N . ASN B 1 336 ? 0.833 28.062 0.59 1 97.81 336 ASN B N 1
ATOM 5547 C CA . ASN B 1 336 ? 1.11 27.234 -0.57 1 97.81 336 ASN B CA 1
ATOM 5548 C C . ASN B 1 336 ? 1.86 28 -1.653 1 97.81 336 ASN B C 1
ATOM 5550 O O . ASN B 1 336 ? 2.801 27.469 -2.254 1 97.81 336 ASN B O 1
ATOM 5554 N N . ASN B 1 337 ? 1.446 29.219 -1.842 1 96.69 337 ASN B N 1
ATOM 5555 C CA . ASN B 1 337 ? 2.105 30.062 -2.834 1 96.69 337 ASN B CA 1
ATOM 5556 C C . ASN B 1 337 ? 3.531 30.406 -2.416 1 96.69 337 ASN B C 1
ATOM 5558 O O . ASN B 1 337 ? 4.441 30.406 -3.246 1 96.69 337 ASN B O 1
ATOM 5562 N N . ILE B 1 338 ? 3.717 30.688 -1.185 1 97.44 338 ILE B N 1
ATOM 5563 C CA . ILE B 1 338 ? 5.016 31.109 -0.679 1 97.44 338 ILE B CA 1
ATOM 5564 C C . ILE B 1 338 ? 6.02 29.969 -0.808 1 97.44 338 ILE B C 1
ATOM 5566 O O . ILE B 1 338 ? 7.133 30.172 -1.303 1 97.44 338 ILE B O 1
ATOM 5570 N N . ILE B 1 339 ? 5.66 28.75 -0.476 1 97 339 ILE B N 1
ATOM 5571 C CA . ILE B 1 339 ? 6.621 27.656 -0.403 1 97 339 ILE B CA 1
ATOM 5572 C C . ILE B 1 339 ? 6.992 27.203 -1.812 1 97 339 ILE B C 1
ATOM 5574 O O . ILE B 1 339 ? 7.957 26.453 -1.997 1 97 339 ILE B O 1
ATOM 5578 N N . THR B 1 340 ? 6.223 27.656 -2.836 1 95.88 340 THR B N 1
ATOM 5579 C CA . THR B 1 340 ? 6.535 27.281 -4.211 1 95.88 340 THR B CA 1
ATOM 5580 C C . THR B 1 340 ? 6.914 28.516 -5.035 1 95.88 340 THR B C 1
ATOM 5582 O O . THR B 1 340 ? 6.957 28.453 -6.266 1 95.88 340 THR B O 1
ATOM 5585 N N . CYS B 1 341 ? 7.137 29.625 -4.434 1 95.38 341 CYS B N 1
ATOM 5586 C CA . CYS B 1 341 ? 7.328 30.906 -5.117 1 95.38 341 CYS B CA 1
ATOM 5587 C C . CYS B 1 341 ? 8.57 30.859 -6 1 95.38 341 CYS B C 1
ATOM 5589 O O . CYS B 1 341 ? 8.648 31.594 -6.996 1 95.38 341 CYS B O 1
ATOM 5591 N N . TYR B 1 342 ? 9.547 30 -5.707 1 93.69 342 TYR B N 1
ATOM 5592 C CA . TYR B 1 342 ? 10.82 29.953 -6.422 1 93.69 342 TYR B CA 1
ATOM 5593 C C . TYR B 1 342 ? 10.742 29.016 -7.613 1 93.69 342 TYR B C 1
ATOM 5595 O O . TYR B 1 342 ? 11.641 28.984 -8.453 1 93.69 342 TYR B O 1
ATOM 5603 N N . LEU B 1 343 ? 9.859 28.047 -7.801 1 90.81 343 LEU B N 1
ATOM 5604 C CA . LEU B 1 343 ? 9.75 27.031 -8.844 1 90.81 343 LEU B CA 1
ATOM 5605 C C . LEU B 1 343 ? 9.188 27.641 -10.125 1 90.81 343 LEU B C 1
ATOM 5607 O O . LEU B 1 343 ? 9.266 27.016 -11.195 1 90.81 343 LEU B O 1
ATOM 5611 N N . GLY B 1 344 ? 9.086 28.75 -10.523 1 70.62 344 GLY B N 1
ATOM 5612 C CA . GLY B 1 344 ? 8.68 29.344 -11.797 1 70.62 344 GLY B CA 1
ATOM 5613 C C . GLY B 1 344 ? 7.418 28.703 -12.359 1 70.62 344 GLY B C 1
ATOM 5614 O O . GLY B 1 344 ? 6.973 27.656 -11.891 1 70.62 344 GLY B O 1
ATOM 5615 N N . GLY B 1 345 ? 6.02 29.141 -12.656 1 51.97 345 GLY B N 1
ATOM 5616 C CA . GLY B 1 345 ? 4.859 28.797 -13.469 1 51.97 345 GLY B CA 1
ATOM 5617 C C . GLY B 1 345 ? 3.543 29.141 -12.797 1 51.97 345 GLY B C 1
ATOM 5618 O O . GLY B 1 345 ? 2.473 28.875 -13.344 1 51.97 345 GLY B O 1
ATOM 5619 N N . ALA B 1 346 ? 3.121 28.969 -11.547 1 40.22 346 ALA B N 1
ATOM 5620 C CA . ALA B 1 346 ? 1.691 28.734 -11.391 1 40.22 346 ALA B CA 1
ATOM 5621 C C . ALA B 1 346 ? 0.866 29.828 -12.047 1 40.22 346 ALA B C 1
ATOM 5623 O O . ALA B 1 346 ? -0.253 30.109 -11.609 1 40.22 346 ALA B O 1
ATOM 5624 N N . ARG B 1 347 ? 1.346 30.75 -12.914 1 31.3 347 ARG B N 1
ATOM 5625 C CA . ARG B 1 347 ? 0.219 31.516 -13.46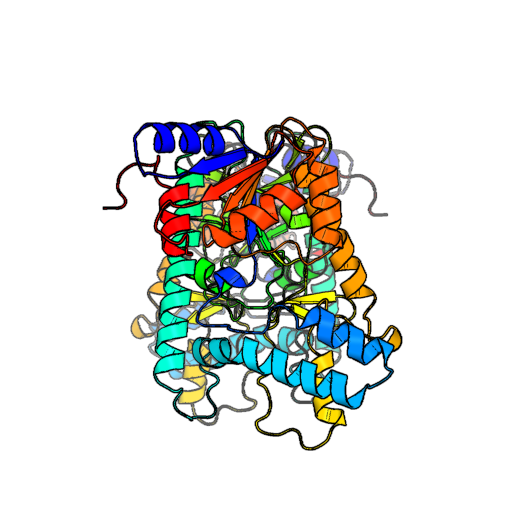1 1 31.3 347 ARG B CA 1
ATOM 5626 C C . ARG B 1 347 ? -0.739 30.594 -14.211 1 31.3 347 ARG B C 1
ATOM 5628 O O . ARG B 1 347 ? -0.307 29.719 -14.961 1 31.3 347 ARG B O 1
#

Radius of gyration: 28.68 Å; Cα contacts (8 Å, |Δi|>4): 1185; chains: 2; bounding box: 59×87×69 Å

Secondary structure (DSSP, 8-state):
--EEEE---SHHHHHHHHHHHHTSEEEEEE-GGGGTTT----TTHHHHHHHHHHTT-HHHHHHHHHHHHHHHHHHHHHHTT--SSPPPPHHHHHHHHHHHHHHHHHHHHHHHHHHT---SSS-SEEEEEE---S-HHHHHHTT--SSEEESSEEEESSTT--EEE-GGGGGEEEEEEPTTTT-EEEPPEEEEEETTB-TTEEEETTEEEE-PPPPPPSS-SSHHHHHHHHHTS-B-----GGG--HHHHHHHHHHHHHHHHHHHSSSEEEEEES-----HHHHHHHHHHTTSTTEEEEEE-SSHHHHHHHHHHTTT-TTEEEEE-TTS---HHHHHHHHTTTSS---/--EEEE---SHHHHHHHHHHHHTSEEEEEE-GGGGTTT----TTHHHHHHHHHHTT-HHHHHHHHHHHHHHHHHHHHHHTT--SSPPPPHHHHHHHHHHHHHHHHHHHHHHHHHHT---SSS-SEEEEEE---S-HHHHHHTT--SSEEESSEEEESSTT--EEE-GGGGGEEEEEEPTTTT-EEEPPEEEEEETTB-TTEEEETTEEEE-PPPPPPSS-SSHHHHHHHHHTS-B-----GGG--HHHHHHHHHHHHHHHHHHHSSSEEEEEES-----HHHHHHHHHHTTSTTEEEEEE-SSHHHHHHHHHHTTT-TTEEEEE-TTS---HHHHHHHHTTTSS---

Sequence (694 aa):
MAVKRAYYGNDGDRDYFERVFQSANINFLIGSGASLPAINVLGTIENDLQQLINDEKEDEYFNMAAGFLSAVWLPHEYILDRGNDVAFPPPVISNVDYTRKNYDAFISSLEKILTRRRTGLLPRRINVFTTNYDLFIEEAATRNNNILFNDGFNKRMNVWGDEEFDAGSFNYSVSATGNLYNYKVELPTVNLIKLHGSFSWKHYKGRIIYNIGEKKPLNFATPAEMKKWVLAHALILPRKEKFKETLLQNVYYDLLRTYSNELDKEATLLVVFGFSFADEHLEMLTKKALRNATLKLLIFAFNEASVGGFMENFRDYSNVEIIYRPGGNVDFPVMNNIITCYLGGARMAVKRAYYGNDGDRDYFERVFQSANINFLIGSGASLPAINVLGTIENDLQQLINDEKEDEYFNMAAGFLSAVWLPHEYILDRGNDVAFPPPVISNVDYTRKNYDAFISSLEKILTRRRTGLLPRRINVFTTNYDLFIEEAATRNNNILFNDGFNKRMNVWGDEEFDAGSFNYSVSATGNLYNYKVELPTVNLIKLHGSFSWKHYKGRIIYNIGEKKPLNFATPAEMKKWVLAHALILPRKEKFKETLLQNVYYDLLRTYSNELDKEATLLVVFGFSFADEHLEMLTKKALRNATLKLLIFAFNEASVGGFMENFRDYSNVEIIYRPGGNVDFPVMNNIITCYLGGAR

Foldseek 3Di:
DAAADADDLDPVLLVVLCVLLLFFQAEEEEEPLLLPPLQDDDPCLQVVLLVCVVVVPVLVNLVSLLVNVCRLCVLVCVVVVVPPPDDDDPVNVVGSVVSLVLLLLLVVLLLLSLVPRPDPPDALEYEYEYQDAHCSNVVSVVVDPQEAEAAQFDDAPDPVRKTFGHPVCNPDWDWDFDPPPRDTDTGRYYYYYHLFAYCQWFDDPLTIIGHRDDDDDPDDPDSVSSVVSSLRGLGRGDDDPVSDDPSSVVSNVSSLVVVLVQLQDAQHEYEYDNDLCPPVSVLVSNLVSLVRVNYAYEYEFQAPVSQVVVCVSNVPHHRYYYYAHVPGGCHSVNVSCSSNSNSPDPD/DAAADADDLDPVLLVVLCVLLLFFAAEEEEEPLLLPPLQDDDPCLQVVLLVCVVVVPVLVNLVSLLVNVCRLCVLVCVVVVVPPPDDDDPVNVVGSVVSLVLLLLLVVLLLLSLVPRDDPPDALEYEYEYQDQHCSNVVSVVVDPQEAEAAQFDDAPDPVRKTFGHPVCNPDWDWDFDPPPRDTDTGRYYYYYHLFAYCQWFDDPLTIIGHRDDDDDPDDPDSVSSVVSSLRGLGNGDDDPVSDDPSSVVSNVSSLVVVLVQLQDAQHEYEYDNDLCPPVSVLVSNLVSLVRVNYAYEYEFQAPVSQVSVCVSNVPHHRYYYYHHVPGGCHSVNVSCSSNSNSPDPD

Nearest PDB structures (foldseek):
  8sub-assembly1_C  TM=6.258E-01  e=9.164E-15  Escherichia coli
  8sub-assembly1_G  TM=6.208E-01  e=5.481E-15  Escherichia coli
  8uae-assembly1_B  TM=6.081E-01  e=8.175E-15  Escherichia coli
  8uaf-assembly1_F  TM=6.132E-01  e=1.718E-14  Escherichia coli
  8uae-assembly1_J  TM=6.475E-01  e=1.421E-13  Escherichia coli